Protein 7WCC (pdb70)

Sequence (505 aa):
AVELNHTIVLVKDKDASATFMADLLGLPKPKEMGPFAVLQLANDVSILFMDFRGEGDIVPGHCAFLISDEEFDQIFGRIREGGIEHWADCYHREPGRINDRDGGRGVYFEDPSGHNMEIMTRPYGSAVELNHTIVLVKDKDASATFMADLLGLPKPKEMGPFAVLQLANDVSILFMDFRGEGDIVPGHCAFLISDEEFDQIFGRIREGGIEHWADCYHREPGRINDRDGGRGVYFEDPSGHNMEIMTRPYGSMAVELNHTIVLVKDKDASATFMADLLGLPKPKEMGPFAVLQLANDVSILFMDFRGEGDIVPGHCAFLISDEEFDQIFGRIREGGIEHWADCYHREPGRINDRDGGRGVYFEDPSGHNMEIMTRPYGSAVELNHTIVLVKDKDASATFMADLLGLPKPKEMGPFAVLQLANDVSILFMDFRGEGDIVPGHCAFLISDEEFDQIFGRIREGGIEHWADCYHREPGRINDRDGGRGVYFEDPSGHNMEIMTRPYGS

Structure (mmCIF, N/CA/C/O backbone):
data_7WCC
#
_entry.id   7WCC
#
_cell.length_a   40.800
_cell.length_b   48.480
_cell.length_c   143.820
_cell.angle_alpha   90.00
_cell.angle_beta   90.00
_cell.angle_gamma   90.00
#
_symmetry.space_group_name_H-M   'P 1 21 1'
#
loop_
_entity.id
_entity.type
_entity.pdbx_description
1 polymer ChaP
2 non-polymer 'FE (III) ION'
3 water water
#
loop_
_atom_site.group_PDB
_atom_site.id
_atom_site.type_symbol
_atom_site.label_atom_id
_atom_site.label_alt_id
_atom_site.label_comp_id
_atom_site.label_asym_id
_atom_site.label_entity_id
_atom_site.label_seq_id
_atom_site.pdbx_PDB_ins_code
_atom_site.Cartn_x
_atom_site.Cartn_y
_atom_site.Cartn_z
_atom_site.occupancy
_atom_site.B_iso_or_equiv
_atom_site.auth_seq_id
_atom_site.auth_comp_id
_atom_site.auth_asym_id
_atom_site.auth_atom_id
_atom_site.pdbx_PDB_model_num
ATOM 1 N N . ALA A 1 2 ? -9.757 2.168 6.818 1.00 47.05 2 ALA A N 1
ATOM 2 C CA . ALA A 1 2 ? -9.241 1.819 8.135 1.00 37.69 2 ALA A CA 1
ATOM 3 C C . ALA A 1 2 ? -7.843 2.413 8.327 1.00 30.45 2 ALA A C 1
ATOM 4 O O . ALA A 1 2 ? -6.922 2.122 7.566 1.00 42.98 2 ALA A O 1
ATOM 6 N N . VAL A 1 3 ? -7.691 3.226 9.368 1.00 23.26 3 VAL A N 1
ATOM 7 C CA . VAL A 1 3 ? -6.455 3.964 9.613 1.00 18.98 3 VAL A CA 1
ATOM 8 C C . VAL A 1 3 ? -5.464 3.067 10.343 1.00 16.71 3 VAL A C 1
ATOM 9 O O . VAL A 1 3 ? -5.750 2.574 11.438 1.00 20.26 3 VAL A O 1
ATOM 13 N N . GLU A 1 4 ? -4.296 2.857 9.738 1.00 14.24 4 GLU A N 1
ATOM 14 C CA . GLU A 1 4 ? -3.256 2.002 10.298 1.00 14.61 4 GLU A CA 1
ATOM 15 C C . GLU A 1 4 ? -2.101 2.851 10.811 1.00 13.61 4 GLU A C 1
ATOM 16 O O . GLU A 1 4 ? -1.767 3.877 10.215 1.00 14.45 4 GLU A O 1
ATOM 22 N N . LEU A 1 5 ? -1.492 2.427 11.915 1.00 14.31 5 LEU A N 1
ATOM 23 C CA . LEU A 1 5 ? -0.208 2.986 12.328 1.00 13.38 5 LEU A CA 1
ATOM 24 C C . LEU A 1 5 ? 0.882 2.268 11.544 1.00 16.11 5 LEU A C 1
ATOM 25 O O . LEU A 1 5 ? 1.067 1.056 11.702 1.00 16.27 5 LEU A O 1
ATOM 30 N N . ASN A 1 6 ? 1.584 3.003 10.679 1.00 14.92 6 ASN A N 1
ATOM 31 C CA . ASN A 1 6 ? 2.549 2.397 9.766 1.00 13.59 6 ASN A CA 1
ATOM 32 C C . ASN A 1 6 ? 3.972 2.373 10.315 1.00 16.07 6 ASN A C 1
ATOM 33 O O . ASN A 1 6 ? 4.690 1.388 10.112 1.00 16.58 6 ASN A O 1
ATOM 38 N N . HIS A 1 7 ? 4.416 3.435 10.986 1.00 14.22 7 HIS A N 1
ATOM 39 C CA . HIS A 1 7 ? 5.732 3.396 11.606 1.00 16.12 7 HIS A CA 1
ATOM 40 C C . HIS A 1 7 ? 5.808 4.444 12.703 1.00 15.49 7 HIS A C 1
ATOM 41 O O . HIS A 1 7 ? 5.007 5.380 12.759 1.00 17.71 7 HIS A O 1
ATOM 48 N N . THR A 1 8 ? 6.771 4.240 13.599 1.00 16.88 8 THR A N 1
ATOM 49 C CA . THR A 1 8 ? 7.033 5.159 14.694 1.00 16.02 8 THR A CA 1
ATOM 50 C C . THR A 1 8 ? 8.521 5.097 15.006 1.00 18.04 8 THR A C 1
ATOM 51 O O . THR A 1 8 ? 9.170 4.070 14.791 1.00 19.63 8 THR A O 1
ATOM 55 N N . ILE A 1 9 ? 9.062 6.212 15.495 1.00 19.65 9 ILE A N 1
ATOM 56 C CA . ILE A 1 9 ? 10.484 6.329 15.800 1.00 16.49 9 ILE A CA 1
ATOM 57 C C . ILE A 1 9 ? 10.714 6.051 17.279 1.00 20.13 9 ILE A C 1
ATOM 58 O O . ILE A 1 9 ? 9.941 6.495 18.138 1.00 21.71 9 ILE A O 1
ATOM 63 N N . VAL A 1 10 ? 11.777 5.310 17.579 1.00 19.11 10 VAL A N 1
ATOM 64 C CA . VAL A 1 10 ? 12.239 5.111 18.948 1.00 18.07 10 VAL A CA 1
ATOM 65 C C . VAL A 1 10 ? 13.687 5.572 19.018 1.00 18.48 10 VAL A C 1
ATOM 66 O O . VAL A 1 10 ? 14.552 5.029 18.319 1.00 19.84 10 VAL A O 1
ATOM 70 N N . LEU A 1 11 ? 13.946 6.572 19.857 1.00 19.19 11 LEU A N 1
ATOM 71 C CA . LEU A 1 11 ? 15.290 7.110 20.020 1.00 21.66 11 LEU A CA 1
ATOM 72 C C . LEU A 1 11 ? 16.086 6.249 20.990 1.00 18.42 11 LEU A C 1
ATOM 73 O O . LEU A 1 11 ? 15.595 5.896 22.067 1.00 19.40 11 LEU A O 1
ATOM 78 N N . VAL A 1 12 ? 17.322 5.920 20.612 1.00 19.77 12 VAL A N 1
ATOM 79 C CA . VAL A 1 12 ? 18.186 5.064 21.414 1.00 19.15 12 VAL A CA 1
ATOM 80 C C . VAL A 1 12 ? 19.612 5.593 21.341 1.00 19.51 12 VAL A C 1
ATOM 81 O O . VAL A 1 12 ? 19.958 6.398 20.475 1.00 22.77 12 VAL A O 1
ATOM 85 N N . LYS A 1 13 ? 20.445 5.122 22.272 1.00 21.50 13 LYS A N 1
ATOM 86 C CA . LYS A 1 13 ? 21.856 5.500 22.254 1.00 22.22 13 LYS A CA 1
ATOM 87 C C . LYS A 1 13 ? 22.562 4.955 21.019 1.00 21.77 13 LYS A C 1
ATOM 88 O O . LYS A 1 13 ? 23.451 5.613 20.465 1.00 24.81 13 LYS A O 1
ATOM 94 N N . ASP A 1 14 ? 22.191 3.755 20.580 1.00 23.72 14 ASP A N 1
ATOM 95 C CA . ASP A 1 14 ? 22.847 3.082 19.462 1.00 22.23 14 ASP A CA 1
ATOM 96 C C . ASP A 1 14 ? 21.769 2.321 18.704 1.00 21.88 14 ASP A C 1
ATOM 97 O O . ASP A 1 14 ? 21.286 1.290 19.181 1.00 21.88 14 ASP A O 1
ATOM 102 N N . LYS A 1 15 ? 21.389 2.829 17.527 1.00 21.00 15 LYS A N 1
ATOM 103 C CA . LYS A 1 15 ? 20.259 2.247 16.805 1.00 19.39 15 LYS A CA 1
ATOM 104 C C . LYS A 1 15 ? 20.542 0.811 16.379 1.00 22.92 15 LYS A C 1
ATOM 105 O O . LYS A 1 15 ? 19.640 -0.035 16.393 1.00 22.38 15 LYS A O 1
ATOM 111 N N . ASP A 1 16 ? 21.788 0.509 16.013 1.00 23.00 16 ASP A N 1
ATOM 112 C CA . ASP A 1 16 ? 22.113 -0.853 15.600 1.00 23.04 16 ASP A CA 1
ATOM 113 C C . ASP A 1 16 ? 22.108 -1.805 16.789 1.00 26.09 16 ASP A C 1
ATOM 114 O O . ASP A 1 16 ? 21.611 -2.933 16.685 1.00 25.30 16 ASP A O 1
ATOM 119 N N . ALA A 1 17 ? 22.655 -1.370 17.925 1.00 22.67 17 ALA A N 1
ATOM 120 C CA . ALA A 1 17 ? 22.659 -2.210 19.118 1.00 24.17 17 ALA A CA 1
ATOM 121 C C . ALA A 1 17 ? 21.240 -2.545 19.560 1.00 25.68 17 ALA A C 1
ATOM 122 O O . ALA A 1 17 ? 20.931 -3.702 19.869 1.00 22.69 17 ALA A O 1
ATOM 124 N N . SER A 1 18 ? 20.358 -1.543 19.589 1.00 22.08 18 SER A N 1
ATOM 125 C CA . SER A 1 18 ? 18.998 -1.774 20.067 1.00 19.63 18 SER A CA 1
ATOM 126 C C . SER A 1 18 ? 18.184 -2.588 19.068 1.00 20.15 18 SER A C 1
ATOM 127 O O . SER A 1 18 ? 17.470 -3.517 19.457 1.00 19.82 18 SER A O 1
ATOM 130 N N . ALA A 1 19 ? 18.267 -2.249 17.781 1.00 20.15 19 ALA A N 1
ATOM 131 C CA . ALA A 1 19 ? 17.493 -2.984 16.786 1.00 18.31 19 ALA A CA 1
ATOM 132 C C . ALA A 1 19 ? 17.933 -4.441 16.709 1.00 21.88 19 ALA A C 1
ATOM 133 O O . ALA A 1 19 ? 17.096 -5.343 16.597 1.00 21.29 19 ALA A O 1
ATOM 135 N N . THR A 1 20 ? 19.243 -4.691 16.771 1.00 21.54 20 THR A N 1
ATOM 136 C CA . THR A 1 20 ? 19.731 -6.065 16.702 1.00 20.77 20 THR A CA 1
ATOM 137 C C . THR A 1 20 ? 19.366 -6.844 17.960 1.00 23.24 20 THR A C 1
ATOM 138 O O . THR A 1 20 ? 18.980 -8.016 17.878 1.00 23.91 20 THR A O 1
ATOM 142 N N . PHE A 1 21 ? 19.485 -6.212 19.131 1.00 21.69 21 PHE A N 1
ATOM 143 C CA . PHE A 1 21 ? 19.057 -6.855 20.370 1.00 20.26 21 PHE A CA 1
ATOM 144 C C . PHE A 1 21 ? 17.596 -7.279 20.286 1.00 22.31 21 PHE A C 1
ATOM 145 O O .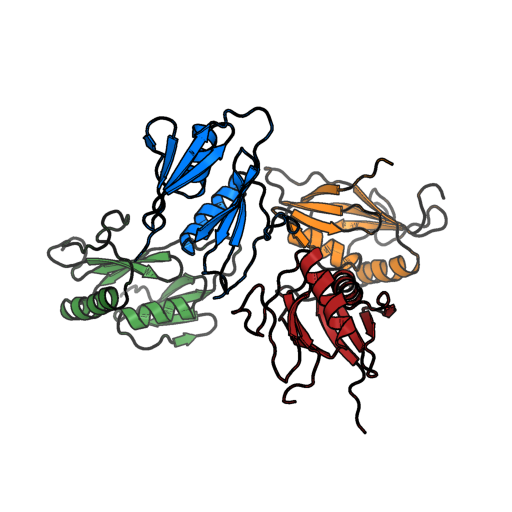 PHE A 1 21 ? 17.243 -8.408 20.644 1.00 21.01 21 PHE A O 1
ATOM 153 N N . MET A 1 22 ? 16.731 -6.382 19.806 1.00 21.05 22 MET A N 1
ATOM 154 C CA . MET A 1 22 ? 15.305 -6.687 19.739 1.0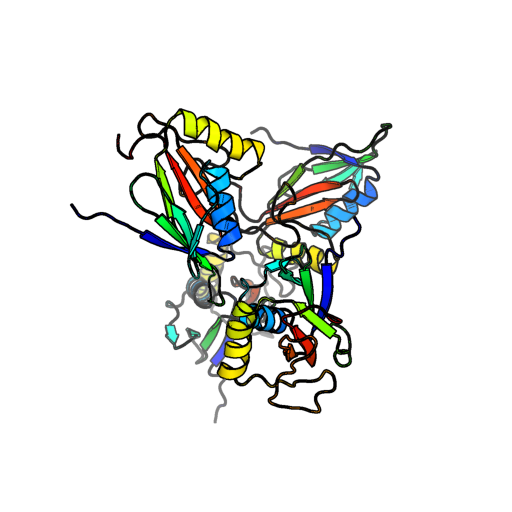0 18.57 22 MET A CA 1
ATOM 155 C C . MET A 1 22 ? 15.008 -7.742 18.679 1.00 21.09 22 MET A C 1
ATOM 156 O O . MET A 1 22 ? 14.201 -8.649 18.913 1.00 19.72 22 MET A O 1
ATOM 161 N N . ALA A 1 23 ? 15.642 -7.639 17.509 1.00 19.93 23 ALA A N 1
ATOM 162 C CA . ALA A 1 23 ? 15.413 -8.620 16.453 1.00 18.83 23 ALA A CA 1
ATOM 163 C C . ALA A 1 23 ? 15.869 -10.009 16.886 1.00 23.47 23 ALA A C 1
ATOM 164 O O . ALA A 1 23 ? 15.146 -10.997 16.708 1.00 22.31 23 ALA A O 1
ATOM 166 N N . ASP A 1 24 ? 17.071 -10.103 17.459 1.00 21.31 24 ASP A N 1
ATOM 167 C CA . ASP A 1 24 ? 17.569 -11.390 17.935 1.00 25.62 24 ASP A CA 1
ATOM 168 C C . ASP A 1 24 ? 16.657 -11.972 19.007 1.00 24.87 24 ASP A C 1
ATOM 169 O O . ASP A 1 24 ? 16.285 -13.150 18.951 1.00 25.54 24 ASP A O 1
ATOM 174 N N . LEU A 1 25 ? 16.283 -11.156 19.995 1.00 21.24 25 LEU A N 1
ATOM 175 C CA . LEU A 1 25 ? 15.470 -11.660 21.096 1.00 20.42 25 LEU A CA 1
ATOM 176 C C . LEU A 1 25 ? 14.088 -12.085 20.617 1.00 21.09 25 LEU A C 1
ATOM 177 O O . LEU A 1 25 ? 13.596 -13.152 21.001 1.00 21.95 25 LEU A O 1
ATOM 182 N N . LEU A 1 26 ? 13.454 -11.277 19.768 1.00 18.91 26 LEU A N 1
ATOM 183 C CA . LEU A 1 26 ? 12.110 -11.585 19.297 1.00 19.96 26 LEU A CA 1
ATOM 184 C C . LEU A 1 26 ? 12.086 -12.637 18.195 1.00 21.51 26 LEU A C 1
ATOM 185 O O . LEU A 1 26 ? 10.997 -13.045 17.779 1.00 22.84 26 LEU A O 1
ATOM 190 N N . GLY A 1 27 ? 13.244 -13.083 17.716 1.00 20.75 27 GLY A N 1
ATOM 191 C CA . GLY A 1 27 ? 13.277 -14.103 16.686 1.00 21.81 27 GLY A CA 1
ATOM 192 C C . GLY A 1 27 ? 12.979 -13.598 15.293 1.00 24.42 27 GLY A C 1
ATOM 193 O O . GLY A 1 27 ? 12.513 -14.370 14.448 1.00 28.73 27 GLY A O 1
ATOM 194 N N . LEU A 1 28 ? 13.238 -12.323 15.026 1.00 22.38 28 LEU A N 1
ATOM 195 C CA . LEU A 1 28 ? 12.936 -11.674 13.762 1.00 24.57 28 LEU A CA 1
ATOM 196 C C . LEU A 1 28 ? 14.184 -11.576 12.895 1.00 23.11 28 LEU A C 1
ATOM 197 O O . LEU A 1 28 ? 15.308 -11.713 13.388 1.00 27.35 28 LEU A O 1
ATOM 202 N N . PRO A 1 29 ? 14.024 -11.354 11.588 1.00 25.53 29 PRO A N 1
ATOM 203 C CA . PRO A 1 29 ? 15.197 -11.159 10.727 1.00 28.92 29 PRO A CA 1
ATOM 204 C C . PRO A 1 29 ? 16.013 -9.950 11.158 1.00 28.63 29 PRO A C 1
ATOM 205 O O . PRO A 1 29 ? 15.552 -9.089 11.911 1.00 26.95 29 PRO A O 1
ATOM 209 N N . LYS A 1 30 ? 17.249 -9.901 10.673 1.00 29.44 30 LYS A N 1
ATOM 210 C CA . LYS A 1 30 ? 18.121 -8.782 10.991 1.00 29.60 30 LYS A CA 1
ATOM 211 C C . LYS A 1 30 ? 17.474 -7.468 10.558 1.00 27.22 30 LYS A C 1
ATOM 212 O O . LYS A 1 30 ? 16.831 -7.408 9.501 1.00 30.50 30 LYS A O 1
ATOM 218 N N . PRO A 1 31 ? 17.612 -6.404 11.349 1.00 26.96 31 PRO A N 1
ATOM 219 C CA . PRO A 1 31 ? 16.991 -5.128 10.981 1.00 25.93 31 PRO A CA 1
ATOM 220 C C . PRO A 1 31 ? 17.574 -4.578 9.691 1.00 29.43 31 PRO A C 1
ATOM 221 O O . PRO A 1 31 ? 18.728 -4.838 9.343 1.00 28.68 31 PRO A O 1
ATOM 225 N N . LYS A 1 32 ? 16.761 -3.804 8.982 1.00 25.27 32 LYS A N 1
ATOM 226 C CA . LYS A 1 32 ? 17.169 -3.189 7.728 1.00 24.01 32 LYS A CA 1
ATOM 227 C C . LYS A 1 32 ? 17.656 -1.773 7.995 1.00 29.05 32 LYS A C 1
ATOM 228 O O . LYS A 1 32 ? 17.055 -1.039 8.782 1.00 28.17 32 LYS A O 1
ATOM 234 N N . GLU A 1 33 ? 18.755 -1.394 7.355 1.00 27.23 33 GLU A N 1
ATOM 235 C CA . GLU A 1 33 ? 19.218 -0.021 7.470 1.00 32.46 33 GLU A CA 1
ATOM 236 C C . GLU A 1 33 ? 18.543 0.819 6.392 1.00 35.17 33 GLU A C 1
ATOM 237 O O . GLU A 1 33 ? 18.566 0.466 5.208 1.00 37.13 33 GLU A O 1
ATOM 243 N N . MET A 1 34 ? 17.935 1.927 6.810 1.00 32.00 34 MET A N 1
ATOM 244 C CA . MET A 1 34 ? 17.215 2.831 5.912 1.00 33.87 34 MET A CA 1
ATOM 245 C C . MET A 1 34 ? 17.512 4.254 6.370 1.00 35.52 34 MET A C 1
ATOM 246 O O . MET A 1 34 ? 16.924 4.733 7.343 1.00 29.77 34 MET A O 1
ATOM 251 N N . GLY A 1 35 ? 18.419 4.923 5.663 1.00 34.93 35 GLY A N 1
ATOM 252 C CA . GLY A 1 35 ? 18.851 6.243 6.052 1.00 36.47 35 GLY A CA 1
ATOM 253 C C . GLY A 1 35 ? 19.425 6.240 7.454 1.00 30.09 35 GLY A C 1
ATOM 254 O O . GLY A 1 35 ? 20.312 5.447 7.787 1.00 37.35 35 GLY A O 1
ATOM 255 N N . PRO A 1 36 ? 18.925 7.129 8.310 1.00 30.47 36 PRO A N 1
ATOM 256 C CA . PRO A 1 36 ? 19.422 7.181 9.689 1.00 27.13 36 PRO A CA 1
ATOM 257 C C . PRO A 1 36 ? 18.703 6.213 10.616 1.00 24.91 36 PRO A C 1
ATOM 258 O O . PRO A 1 36 ? 18.777 6.360 11.840 1.00 25.86 36 PRO A O 1
ATOM 262 N N . PHE A 1 37 ? 17.997 5.232 10.060 1.00 22.96 37 PHE A N 1
ATOM 263 C CA . PHE A 1 37 ? 17.166 4.340 10.855 1.00 20.83 37 PHE A CA 1
ATOM 264 C C . PHE A 1 37 ? 17.629 2.896 10.729 1.00 20.03 37 PHE A C 1
ATOM 265 O O . PHE A 1 37 ? 18.110 2.465 9.676 1.00 24.37 37 PHE A O 1
ATOM 273 N N . ALA A 1 38 ? 17.472 2.155 11.822 1.00 18.56 38 ALA A N 1
ATOM 274 C CA . ALA A 1 38 ? 17.512 0.699 11.813 1.00 19.10 38 ALA A CA 1
ATOM 275 C C . ALA A 1 38 ? 16.081 0.217 12.005 1.00 21.56 38 ALA A C 1
ATOM 276 O O . ALA A 1 38 ? 15.469 0.485 13.045 1.00 21.45 38 ALA A O 1
ATOM 278 N N . VAL A 1 39 ? 15.551 -0.483 11.008 1.00 20.87 39 VAL A N 1
ATOM 279 C CA . VAL A 1 39 ? 14.118 -0.736 10.901 1.00 19.99 39 VAL A CA 1
ATOM 280 C C . VAL A 1 39 ? 13.806 -2.127 11.436 1.00 21.78 39 VAL A C 1
ATOM 281 O O . VAL A 1 39 ? 14.363 -3.125 10.963 1.00 23.28 39 VAL A O 1
ATOM 285 N N . LEU A 1 40 ? 12.900 -2.190 12.412 1.00 18.84 40 LEU A N 1
ATOM 286 C CA . LEU A 1 40 ? 12.379 -3.442 12.953 1.00 18.70 40 LEU A CA 1
ATOM 287 C C . LEU A 1 40 ? 10.946 -3.599 12.460 1.00 19.60 40 LEU A C 1
ATOM 288 O O . LEU A 1 40 ? 10.042 -2.901 12.931 1.00 19.42 40 LEU A O 1
ATOM 293 N N . GLN A 1 41 ? 10.735 -4.518 11.523 1.00 20.36 41 GLN A N 1
ATOM 294 C CA . GLN A 1 41 ? 9.425 -4.719 10.920 1.00 18.26 41 GLN A CA 1
ATOM 295 C C . GLN A 1 41 ? 8.637 -5.734 11.740 1.00 19.39 41 GLN A C 1
ATOM 296 O O . GLN A 1 41 ? 9.096 -6.862 11.947 1.00 21.72 41 GLN A O 1
ATOM 302 N N . LEU A 1 42 ? 7.456 -5.337 12.204 1.00 16.83 42 LEU A N 1
ATOM 303 C CA . LEU A 1 42 ? 6.548 -6.253 12.878 1.00 16.48 42 LEU A CA 1
ATOM 304 C C . LEU A 1 42 ? 5.502 -6.773 11.894 1.00 17.71 42 LEU A C 1
ATOM 305 O O . LEU A 1 42 ? 5.335 -6.259 10.786 1.00 18.74 42 LEU A O 1
ATOM 310 N N . ALA A 1 43 ? 4.778 -7.808 12.327 1.00 17.53 43 ALA A N 1
ATOM 311 C CA . ALA A 1 43 ? 3.925 -8.558 11.411 1.00 18.28 43 ALA A CA 1
ATOM 312 C C . ALA A 1 43 ? 2.667 -7.792 11.019 1.00 19.75 43 ALA A C 1
ATOM 313 O O . ALA A 1 43 ? 2.116 -8.029 9.935 1.00 21.09 43 ALA A O 1
ATOM 315 N N . ASN A 1 44 ? 2.187 -6.892 11.874 1.00 18.52 44 ASN A N 1
ATOM 316 C CA . ASN A 1 44 ? 0.915 -6.208 11.630 1.00 16.63 44 ASN A CA 1
ATOM 317 C C . ASN A 1 44 ? 1.103 -4.865 10.923 1.00 18.68 44 ASN A C 1
ATOM 318 O O . ASN A 1 44 ? 0.505 -3.856 11.290 1.00 17.29 44 ASN A O 1
ATOM 323 N N . ASP A 1 45 ? 1.931 -4.861 9.877 1.00 19.26 45 ASP A N 1
ATOM 324 C CA . ASP A 1 45 ? 2.078 -3.708 8.982 1.00 20.66 45 ASP A CA 1
ATOM 325 C C . ASP A 1 45 ? 2.504 -2.452 9.740 1.00 17.89 45 ASP A C 1
ATOM 326 O O . ASP A 1 45 ? 2.062 -1.341 9.438 1.00 18.46 45 ASP A O 1
ATOM 331 N N . VAL A 1 46 ? 3.381 -2.621 10.722 1.00 17.69 46 VAL A N 1
ATOM 332 C CA . VAL A 1 46 ? 3.945 -1.493 11.454 1.00 16.49 46 VAL A CA 1
ATOM 333 C C . VAL A 1 46 ? 5.419 -1.778 11.699 1.00 17.77 46 VAL A C 1
ATOM 334 O O . VAL A 1 46 ? 5.810 -2.928 11.930 1.00 19.84 46 VAL A O 1
ATOM 338 N N . SER A 1 47 ? 6.241 -0.735 11.616 1.00 18.46 47 SER A N 1
ATOM 339 C CA . SER A 1 47 ? 7.671 -0.845 11.846 1.00 17.73 47 SER A CA 1
ATOM 340 C C . SER A 1 47 ? 8.095 0.132 12.931 1.00 17.75 47 SER A C 1
ATOM 341 O O . SER A 1 47 ? 7.544 1.230 13.053 1.00 20.75 47 SER A O 1
ATOM 344 N N . ILE A 1 48 ? 9.084 -0.278 13.718 1.00 17.06 48 ILE A N 1
ATOM 345 C CA . ILE A 1 48 ? 9.768 0.614 14.645 1.00 17.25 48 ILE A CA 1
ATOM 346 C C . ILE A 1 48 ? 11.049 1.083 13.980 1.00 17.36 48 ILE A C 1
ATOM 347 O O . ILE A 1 48 ? 11.859 0.264 13.528 1.00 20.41 48 ILE A O 1
ATOM 352 N N . LEU A 1 49 ? 11.232 2.397 13.912 1.00 17.09 49 LEU A N 1
ATOM 353 C CA . LEU A 1 49 ? 12.425 2.996 13.322 1.00 18.94 49 LEU A CA 1
ATOM 354 C C . LEU A 1 49 ? 13.339 3.421 14.467 1.00 17.76 49 LEU A C 1
ATOM 355 O O . LEU A 1 49 ? 13.125 4.463 15.092 1.00 19.15 49 LEU A O 1
ATOM 360 N N . PHE A 1 50 ? 14.355 2.610 14.747 1.00 18.12 50 PHE A N 1
ATOM 361 C CA . PHE A 1 50 ? 15.343 2.969 15.755 1.00 17.84 50 PHE A CA 1
ATOM 362 C C . PHE A 1 50 ? 16.292 4.017 15.188 1.00 20.08 50 PHE A C 1
ATOM 363 O O . PHE A 1 50 ? 16.774 3.885 14.058 1.00 19.12 50 PHE A O 1
ATOM 371 N N . MET A 1 51 ? 16.548 5.062 15.972 1.00 19.11 51 MET A N 1
ATOM 372 C CA . MET A 1 51 ? 17.320 6.214 15.530 1.00 18.29 51 MET A CA 1
ATOM 373 C C . MET A 1 51 ? 18.280 6.630 16.634 1.00 19.22 51 MET A C 1
ATOM 374 O O . MET A 1 51 ? 17.917 6.608 17.813 1.00 21.26 51 MET A O 1
ATOM 379 N N . ASP A 1 52 ? 19.500 7.012 16.251 1.00 21.33 52 ASP A N 1
ATOM 380 C CA . ASP A 1 52 ? 20.482 7.451 17.237 1.00 25.01 52 ASP A CA 1
ATOM 381 C C . ASP A 1 52 ? 20.034 8.751 17.888 1.00 22.34 52 ASP A C 1
ATOM 382 O O . ASP A 1 52 ? 19.685 9.718 17.202 1.00 27.32 52 ASP A O 1
ATOM 387 N N . PHE A 1 53 ? 20.049 8.777 19.216 1.00 27.49 53 PHE A N 1
ATOM 388 C CA . PHE A 1 53 ? 19.719 9.992 19.944 1.00 30.48 53 PHE A CA 1
ATOM 389 C C . PHE A 1 53 ? 20.844 11.006 19.787 1.00 37.15 53 PHE A C 1
ATOM 390 O O . PHE A 1 53 ? 22.010 10.701 20.052 1.00 38.03 53 PHE A O 1
ATOM 398 N N . ARG A 1 54 ? 20.490 12.214 19.354 1.00 36.71 54 ARG A N 1
ATOM 399 C CA . ARG A 1 54 ? 21.460 13.279 19.152 1.00 44.55 54 ARG A CA 1
ATOM 400 C C . ARG A 1 54 ? 21.425 14.328 20.253 1.00 49.66 54 ARG A C 1
ATOM 401 O O . ARG A 1 54 ? 22.301 15.200 20.285 1.00 58.46 54 ARG A O 1
ATOM 409 N N . GLY A 1 55 ? 20.447 14.262 21.149 1.00 45.02 55 GLY A N 1
ATOM 410 C CA . GLY A 1 55 ? 20.330 15.233 22.212 1.00 54.10 55 GLY A CA 1
ATOM 411 C C . GLY A 1 55 ? 21.464 15.120 23.210 1.00 55.97 55 GLY A C 1
ATOM 412 O O . GLY A 1 55 ? 22.396 14.327 23.073 1.00 56.30 55 GLY A O 1
ATOM 413 N N . GLU A 1 56 ? 21.368 15.936 24.255 1.00 64.01 56 GLU A N 1
ATOM 414 C CA . GLU A 1 56 ? 22.458 16.041 25.213 1.00 67.58 56 GLU A CA 1
ATOM 415 C C . GLU A 1 56 ? 22.243 15.189 26.457 1.00 66.74 56 GLU A C 1
ATOM 416 O O . GLU A 1 56 ? 23.198 14.590 26.961 1.00 70.97 56 GLU A O 1
ATOM 422 N N . GLY A 1 57 ? 21.015 15.118 26.966 1.00 61.56 57 GLY A N 1
ATOM 423 C CA . GLY A 1 57 ? 20.725 14.384 28.184 1.00 62.23 57 GLY A CA 1
ATOM 424 C C . GLY A 1 57 ? 20.631 12.890 27.965 1.00 62.51 57 GLY A C 1
ATOM 425 O O . GLY A 1 57 ? 21.249 12.326 27.054 1.00 63.77 57 GLY A O 1
ATOM 426 N N . ASP A 1 58 ? 19.846 12.235 28.813 1.00 52.59 58 ASP A N 1
ATOM 427 C CA . ASP A 1 58 ? 19.661 10.793 28.756 1.00 54.33 58 ASP A CA 1
ATOM 428 C C . ASP A 1 58 ? 18.397 10.451 27.976 1.00 40.65 58 ASP A C 1
ATOM 429 O O . ASP A 1 58 ? 17.559 11.308 27.684 1.00 43.35 58 ASP A O 1
ATOM 434 N N . ILE A 1 59 ? 18.269 9.168 27.636 1.00 42.72 59 ILE A N 1
ATOM 435 C CA . ILE A 1 59 ? 17.095 8.697 26.913 1.00 37.64 59 ILE A CA 1
ATOM 436 C C . ILE A 1 59 ? 15.878 8.767 27.822 1.00 37.01 59 ILE A C 1
ATOM 437 O O . ILE A 1 59 ? 15.926 8.348 28.986 1.00 34.46 59 ILE A O 1
ATOM 442 N N . VAL A 1 60 ? 14.779 9.302 27.299 1.00 31.98 60 VAL A N 1
ATOM 443 C CA . VAL A 1 60 ? 13.487 9.199 27.971 1.00 25.70 60 VAL A CA 1
ATOM 444 C C . VAL A 1 60 ? 12.911 7.827 27.641 1.00 26.44 60 VAL A C 1
ATOM 445 O O . VAL A 1 60 ? 12.569 7.569 26.478 1.00 29.59 60 VAL A O 1
ATOM 449 N N . PRO A 1 61 ? 12.799 6.920 28.609 1.00 30.79 61 PRO A N 1
ATOM 450 C CA . PRO A 1 61 ? 12.345 5.562 28.286 1.00 25.70 61 PRO A CA 1
ATOM 451 C C . PRO A 1 61 ? 10.891 5.548 27.846 1.00 28.66 61 PRO A C 1
ATOM 452 O O . PRO A 1 61 ? 10.028 6.184 28.454 1.00 32.63 61 PRO A O 1
ATOM 456 N N . GLY A 1 62 ? 10.630 4.810 26.768 1.00 21.80 62 GLY A N 1
ATOM 457 C CA . GLY A 1 62 ? 9.292 4.580 26.282 1.00 20.83 62 GLY A CA 1
ATOM 458 C C . GLY A 1 62 ? 8.814 3.176 26.594 1.00 19.12 62 GLY A C 1
ATOM 459 O O . GLY A 1 62 ? 9.404 2.447 27.394 1.00 20.05 62 GLY A O 1
ATOM 460 N N . HIS A 1 63 ? 7.721 2.798 25.935 1.00 18.94 63 HIS A N 1
ATOM 461 C CA . HIS A 1 63 ? 7.117 1.485 26.138 1.00 16.45 63 HIS A CA 1
ATOM 462 C C . HIS A 1 63 ? 6.636 0.954 24.799 1.00 16.48 63 HIS A C 1
ATOM 463 O O . HIS A 1 63 ? 5.860 1.621 24.110 1.00 18.05 63 HIS A O 1
ATOM 470 N N . CYS A 1 64 ? 7.111 -0.234 24.430 1.00 15.70 64 CYS A N 1
ATOM 471 C CA . CYS A 1 64 ? 6.612 -0.981 23.283 1.00 16.37 64 CYS A CA 1
ATOM 472 C C . CYS A 1 64 ? 6.227 -2.371 23.756 1.00 15.82 64 CYS A C 1
ATOM 473 O O . CYS A 1 64 ? 7.022 -3.042 24.421 1.00 16.41 64 CYS A O 1
ATOM 476 N N . ALA A 1 65 ? 5.017 -2.799 23.422 1.00 14.90 65 ALA A N 1
ATOM 477 C CA . ALA A 1 65 ? 4.533 -4.115 23.811 1.00 13.69 65 ALA A CA 1
ATOM 478 C C . ALA A 1 65 ? 4.171 -4.910 22.570 1.00 15.33 65 ALA A C 1
ATOM 479 O O . ALA A 1 65 ? 3.542 -4.386 21.642 1.00 16.95 65 ALA A O 1
ATOM 481 N N . PHE A 1 66 ? 4.572 -6.177 22.561 1.00 15.97 66 PHE A N 1
ATOM 482 C CA . PHE A 1 66 ? 4.453 -7.040 21.398 1.00 14.67 66 PHE A CA 1
ATOM 483 C C . PHE A 1 66 ? 3.539 -8.214 21.707 1.00 15.27 66 PHE A C 1
ATOM 484 O O . PHE A 1 66 ? 3.679 -8.858 22.754 1.00 16.66 66 PHE A O 1
ATOM 492 N N . LEU A 1 67 ? 2.604 -8.485 20.800 1.00 16.93 67 LEU A N 1
ATOM 493 C CA . LEU A 1 67 ? 1.716 -9.635 20.902 1.00 17.07 67 LEU A CA 1
ATOM 494 C C . LEU A 1 67 ? 2.303 -10.766 20.070 1.00 15.78 67 LEU A C 1
ATOM 495 O O . LEU A 1 67 ? 2.593 -10.585 18.883 1.00 17.33 67 LEU A O 1
ATOM 500 N N . ILE A 1 68 ? 2.495 -11.924 20.701 1.00 17.95 68 ILE A N 1
ATOM 501 C CA . ILE A 1 68 ? 3.191 -13.049 20.093 1.00 20.08 68 ILE A CA 1
ATOM 502 C C . ILE A 1 68 ? 2.391 -14.320 20.348 1.00 18.18 68 ILE A C 1
ATOM 503 O O . ILE A 1 68 ? 1.473 -14.354 21.167 1.00 19.71 68 ILE A O 1
ATOM 508 N N . SER A 1 69 ? 2.748 -15.371 19.617 1.00 21.99 69 SER A N 1
ATOM 509 C CA . SER A 1 69 ? 2.101 -16.660 19.802 1.00 23.83 69 SER A CA 1
ATOM 510 C C . SER A 1 69 ? 2.659 -17.370 21.033 1.00 22.52 69 SER A C 1
ATOM 511 O O . SER A 1 69 ? 3.686 -16.986 21.599 1.00 22.40 69 SER A O 1
ATOM 514 N N . ASP A 1 70 ? 1.966 -18.437 21.442 1.00 23.62 70 ASP A N 1
ATOM 515 C CA . ASP A 1 70 ? 2.418 -19.216 22.592 1.00 26.71 70 ASP A CA 1
ATOM 516 C C . ASP A 1 70 ? 3.783 -19.845 22.341 1.00 21.51 70 ASP A C 1
ATOM 517 O O . ASP A 1 70 ? 4.662 -19.803 23.211 1.00 24.97 70 ASP A O 1
ATOM 522 N N . GLU A 1 71 ? 3.982 -20.434 21.160 1.00 24.93 71 GLU A N 1
ATOM 523 C CA . GLU A 1 71 ? 5.271 -21.048 20.857 1.00 27.44 71 GLU A CA 1
ATOM 524 C C . GLU A 1 71 ? 6.377 -20.001 20.822 1.00 26.18 71 GLU A C 1
ATOM 525 O O . GLU A 1 71 ? 7.502 -20.259 21.267 1.00 25.81 71 GLU A O 1
ATOM 531 N N . GLU A 1 72 ? 6.072 -18.808 20.306 1.00 22.94 72 GLU A N 1
ATOM 532 C CA . GLU A 1 72 ? 7.058 -17.734 20.303 1.00 21.15 72 GLU A CA 1
ATOM 533 C C . GLU A 1 72 ? 7.398 -17.275 21.716 1.00 22.79 72 GLU A C 1
ATOM 534 O O . GLU A 1 72 ? 8.550 -16.915 21.982 1.00 22.26 72 GLU A O 1
ATOM 540 N N . PHE A 1 73 ? 6.428 -17.280 22.636 1.00 21.02 73 PHE A N 1
ATOM 541 C CA . PHE A 1 73 ? 6.754 -16.938 24.017 1.00 18.93 73 PHE A CA 1
ATOM 542 C C . PHE A 1 73 ? 7.766 -17.918 24.597 1.00 22.48 73 PHE A C 1
ATOM 543 O O . PHE A 1 73 ? 8.718 -17.509 25.271 1.00 21.31 73 PHE A O 1
ATOM 551 N N . ASP A 1 74 ? 7.575 -19.216 24.346 1.00 24.36 74 ASP A N 1
ATOM 552 C CA . ASP A 1 74 ? 8.529 -20.208 24.832 1.00 25.55 74 ASP A CA 1
ATOM 553 C C . ASP A 1 74 ? 9.918 -19.956 24.259 1.00 24.34 74 ASP A C 1
ATOM 554 O O . ASP A 1 74 ? 10.924 -20.081 24.967 1.00 25.20 74 ASP A O 1
ATOM 559 N N . GLN A 1 75 ? 9.989 -19.579 22.981 1.00 21.22 75 GLN A N 1
ATOM 560 C CA . GLN A 1 75 ? 11.279 -19.315 22.354 1.00 23.33 75 GLN A CA 1
ATOM 561 C C . GLN A 1 75 ? 11.899 -18.022 22.872 1.00 23.82 75 GLN A C 1
ATOM 562 O O . GLN A 1 75 ? 13.098 -17.981 23.172 1.00 23.92 75 GLN A O 1
ATOM 568 N N . ILE A 1 76 ? 11.105 -16.955 22.976 1.00 21.50 76 ILE A N 1
ATOM 569 C CA . ILE A 1 76 ? 11.650 -15.659 23.373 1.00 20.72 76 ILE A CA 1
ATOM 570 C C . ILE A 1 76 ? 12.018 -15.664 24.852 1.00 22.97 76 ILE A C 1
ATOM 571 O O . ILE A 1 76 ? 13.100 -15.206 25.240 1.00 22.43 76 ILE A O 1
ATOM 576 N N . PHE A 1 77 ? 11.121 -16.171 25.703 1.00 20.70 77 PHE A N 1
ATOM 577 C CA . PHE A 1 77 ? 11.449 -16.281 27.119 1.00 22.13 77 PHE A CA 1
ATOM 578 C C . PHE A 1 77 ? 12.617 -17.231 27.341 1.00 20.70 77 PHE A C 1
ATOM 579 O O . PHE A 1 77 ? 13.422 -17.022 28.258 1.00 22.33 77 PHE A O 1
ATOM 587 N N . GLY A 1 78 ? 12.736 -18.266 26.507 1.00 23.36 78 GLY A N 1
ATOM 588 C CA . GLY A 1 78 ? 13.912 -19.118 26.565 1.00 25.65 78 GLY A CA 1
ATOM 589 C C . GLY A 1 78 ? 15.197 -18.348 26.328 1.00 26.10 78 GLY A C 1
ATOM 590 O O . GLY A 1 78 ? 16.201 -18.573 27.008 1.00 26.58 78 GLY A O 1
ATOM 591 N N . ARG A 1 79 ? 15.179 -17.417 25.370 1.00 22.91 79 ARG A N 1
ATOM 592 C CA . ARG A 1 79 ? 16.359 -16.596 25.123 1.00 23.74 79 ARG A CA 1
ATOM 593 C C . ARG A 1 79 ? 16.590 -15.600 26.250 1.00 26.31 79 ARG A C 1
ATOM 594 O O . ARG A 1 79 ? 17.742 -15.268 26.554 1.00 26.31 79 ARG A O 1
ATOM 602 N N . ILE A 1 80 ? 15.518 -15.116 26.879 1.00 24.52 80 ILE A N 1
ATOM 603 C CA . ILE A 1 80 ? 15.665 -14.247 28.043 1.00 22.78 80 ILE A CA 1
ATOM 604 C C . ILE A 1 80 ? 16.368 -14.991 29.171 1.00 28.03 80 ILE A C 1
ATOM 605 O O . ILE A 1 80 ? 17.300 -14.473 29.799 1.00 28.24 80 ILE A O 1
ATOM 610 N N . ARG A 1 81 ? 15.937 -16.227 29.436 1.00 25.49 81 ARG A N 1
ATOM 611 C CA . ARG A 1 81 ? 16.524 -17.010 30.520 1.00 22.93 81 ARG A CA 1
ATOM 612 C C . ARG A 1 81 ? 17.960 -17.413 30.207 1.00 29.36 81 ARG A C 1
ATOM 613 O O . ARG A 1 81 ? 18.852 -17.266 31.051 1.00 32.44 81 ARG A O 1
ATOM 621 N N . GLU A 1 82 ? 18.204 -17.942 29.005 1.00 31.93 82 GLU A N 1
ATOM 622 C CA . GLU A 1 82 ? 19.546 -18.416 28.684 1.00 31.84 82 GLU A CA 1
ATOM 623 C C . GLU A 1 82 ? 20.538 -17.265 28.573 1.00 35.37 82 GLU A C 1
ATOM 624 O O . GLU A 1 82 ? 21.726 -17.443 28.863 1.00 36.05 82 GLU A O 1
ATOM 630 N N . GLY A 1 83 ? 20.076 -16.085 28.169 1.00 27.02 83 GLY A N 1
ATOM 631 C CA . GLY A 1 83 ? 20.940 -14.934 28.048 1.00 29.90 83 GLY A CA 1
ATOM 632 C C . GLY A 1 83 ? 21.136 -14.149 29.320 1.00 30.86 83 GLY A C 1
ATOM 633 O O . GLY A 1 83 ? 21.862 -13.151 29.316 1.00 36.59 83 GLY A O 1
ATOM 634 N N . GLY A 1 84 ? 20.511 -14.572 30.417 1.00 28.11 84 GLY A N 1
ATOM 635 C CA . GLY A 1 84 ? 20.601 -13.833 31.664 1.00 32.60 84 GLY A CA 1
ATOM 636 C C . GLY A 1 84 ? 20.022 -12.441 31.584 1.00 32.61 84 GLY A C 1
ATOM 637 O O . GLY A 1 84 ? 20.519 -11.527 32.250 1.00 31.05 84 GLY A O 1
ATOM 638 N N . ILE A 1 85 ? 18.978 -12.256 30.783 1.00 25.99 85 ILE A N 1
ATOM 639 C CA . ILE A 1 85 ? 18.364 -10.945 30.606 1.00 23.38 85 ILE A CA 1
ATOM 640 C C . ILE A 1 85 ? 17.448 -10.667 31.788 1.00 24.13 85 ILE A C 1
ATOM 641 O O . ILE A 1 85 ? 16.565 -11.473 32.107 1.00 24.26 85 ILE A O 1
ATOM 646 N N . GLU A 1 86 ? 17.660 -9.532 32.449 1.00 23.25 86 GLU A N 1
ATOM 647 C CA . GLU A 1 86 ? 16.798 -9.155 33.559 1.00 23.31 86 GLU A CA 1
ATOM 648 C C . GLU A 1 86 ? 15.379 -8.928 33.056 1.00 19.90 86 GLU A C 1
ATOM 649 O O . GLU A 1 86 ? 15.165 -8.326 31.999 1.00 21.19 86 GLU A O 1
ATOM 655 N N . HIS A 1 87 ? 14.403 -9.439 33.803 1.00 21.32 87 HIS A N 1
ATOM 656 C CA . HIS A 1 87 ? 13.019 -9.364 33.363 1.00 19.60 87 HIS A CA 1
ATOM 657 C C . HIS A 1 87 ? 12.103 -9.224 34.569 1.00 19.59 87 HIS A C 1
ATOM 658 O O . HIS A 1 87 ? 12.496 -9.483 35.710 1.00 20.60 87 HIS A O 1
ATOM 665 N N . TRP A 1 88 ? 10.869 -8.797 34.297 1.00 18.47 88 TRP A N 1
ATOM 666 C CA . TRP A 1 88 ? 9.880 -8.527 35.329 1.00 21.21 88 TRP A CA 1
ATOM 667 C C . TRP A 1 88 ? 8.508 -8.955 34.833 1.00 19.61 88 TRP A C 1
ATOM 668 O O . TRP A 1 88 ? 8.252 -9.000 33.627 1.00 18.95 88 TRP A O 1
ATOM 679 N N . ALA A 1 89 ? 7.623 -9.267 35.776 1.00 20.01 89 ALA A N 1
ATOM 680 C CA . ALA A 1 89 ? 6.252 -9.611 35.432 1.00 17.58 89 ALA A CA 1
ATOM 681 C C . ALA A 1 89 ? 5.365 -8.390 35.221 1.00 18.94 89 ALA A C 1
ATOM 682 O O . ALA A 1 89 ? 4.261 -8.535 34.681 1.00 20.23 89 ALA A O 1
ATOM 684 N N . ASP A 1 90 ? 5.813 -7.202 35.626 1.00 19.29 90 ASP A N 1
ATOM 685 C CA . ASP A 1 90 ? 4.965 -6.021 35.684 1.00 21.17 90 ASP A CA 1
ATOM 686 C C . ASP A 1 90 ? 5.660 -4.823 35.051 1.00 21.83 90 ASP A C 1
ATOM 687 O O . ASP A 1 90 ? 6.888 -4.766 34.948 1.00 20.80 90 ASP A O 1
ATOM 692 N N . CYS A 1 91 ? 4.839 -3.851 34.637 1.00 20.63 91 CYS A N 1
ATOM 693 C CA . CYS A 1 91 ? 5.350 -2.659 33.969 1.00 25.08 91 CYS A CA 1
ATOM 694 C C . CYS A 1 91 ? 6.228 -1.816 34.885 1.00 24.45 91 CYS A C 1
ATOM 695 O O . CYS A 1 91 ? 7.175 -1.175 34.415 1.00 25.32 91 CYS A O 1
ATOM 698 N N . TYR A 1 92 ? 5.942 -1.807 36.185 1.00 22.16 92 TYR A N 1
ATOM 699 C CA . TYR A 1 92 ? 6.695 -1.002 37.137 1.00 23.09 92 TYR A CA 1
ATOM 700 C C . TYR A 1 92 ? 7.916 -1.725 37.690 1.00 20.97 92 TYR A C 1
ATOM 701 O O . TYR A 1 92 ? 8.630 -1.155 38.523 1.00 25.74 92 TYR A O 1
ATOM 710 N N . HIS A 1 93 ? 8.159 -2.963 37.257 1.00 21.66 93 HIS A N 1
ATOM 711 C CA . HIS A 1 93 ? 9.359 -3.720 37.619 1.00 23.63 93 HIS A CA 1
ATOM 712 C C . HIS A 1 93 ? 9.428 -4.001 39.117 1.00 23.68 93 HIS A C 1
ATOM 713 O O . HIS A 1 93 ? 10.513 -4.037 39.704 1.00 24.65 93 HIS A O 1
ATOM 720 N N . ARG A 1 94 ? 8.272 -4.209 39.745 1.00 21.83 94 ARG A N 1
ATOM 721 C CA . ARG A 1 94 ? 8.222 -4.591 41.148 1.00 24.22 94 ARG A CA 1
ATOM 722 C C . ARG A 1 94 ? 8.210 -6.100 41.344 1.00 26.49 94 ARG A C 1
ATOM 723 O O . ARG A 1 94 ? 8.323 -6.564 42.484 1.00 27.78 94 ARG A O 1
ATOM 731 N N . GLU A 1 95 ? 8.090 -6.874 40.264 1.00 21.08 95 GLU A N 1
ATOM 732 C CA . GLU A 1 95 ? 8.049 -8.333 40.322 1.00 22.00 95 GLU A CA 1
ATOM 733 C C . GLU A 1 95 ? 9.172 -8.905 39.460 1.00 21.68 95 GLU A C 1
ATOM 734 O O . GLU A 1 95 ? 8.923 -9.479 38.392 1.00 21.92 95 GLU A O 1
ATOM 740 N N . PRO A 1 96 ? 10.420 -8.784 39.908 1.00 22.50 96 PRO A N 1
ATOM 741 C CA . PRO A 1 96 ? 11.543 -9.257 39.093 1.00 21.98 96 PRO A CA 1
ATOM 742 C C . PRO A 1 96 ? 11.612 -10.773 39.019 1.00 21.06 96 PRO A C 1
ATOM 743 O O . PRO A 1 96 ? 11.187 -11.490 39.929 1.00 24.28 96 PRO A O 1
ATOM 747 N N . GLY A 1 97 ? 12.152 -11.257 37.903 1.00 20.80 97 GLY A N 1
ATOM 748 C CA . GLY A 1 97 ? 12.382 -12.678 37.720 1.00 18.88 97 GLY A CA 1
ATOM 749 C C . GLY A 1 97 ? 11.131 -13.520 37.647 1.00 22.66 97 GLY A C 1
ATOM 750 O O . GLY A 1 97 ? 11.178 -14.716 37.954 1.00 22.70 97 GLY A O 1
ATOM 751 N N . ARG A 1 98 ? 10.010 -12.929 37.238 1.00 22.19 98 ARG A N 1
ATOM 752 C CA . ARG A 1 98 ? 8.741 -13.631 37.154 1.00 18.04 98 ARG A CA 1
ATOM 753 C C . ARG A 1 98 ? 8.055 -13.249 35.853 1.00 21.67 98 ARG A C 1
ATOM 754 O O . ARG A 1 98 ? 8.376 -12.232 35.233 1.00 22.90 98 ARG A O 1
ATOM 762 N N . ILE A 1 99 ? 7.094 -14.075 35.451 1.00 23.10 99 ILE A N 1
ATOM 763 C CA . ILE A 1 99 ? 6.220 -13.759 34.332 1.00 22.11 99 ILE A CA 1
ATOM 764 C C . ILE A 1 99 ? 4.799 -13.624 34.861 1.00 26.89 99 ILE A C 1
ATOM 765 O O . ILE A 1 99 ? 4.455 -14.138 35.927 1.00 26.49 99 ILE A O 1
ATOM 770 N N . ASN A 1 100 ? 3.977 -12.892 34.118 1.00 21.14 100 ASN A N 1
ATOM 771 C CA . ASN A 1 100 ? 2.579 -12.737 34.485 1.00 21.62 100 ASN A CA 1
ATOM 772 C C . ASN A 1 100 ? 1.721 -13.728 33.706 1.00 20.21 100 ASN A C 1
ATOM 773 O O . ASN A 1 100 ? 2.158 -14.325 32.720 1.00 21.97 100 ASN A O 1
ATOM 778 N N . ASP A 1 101 ? 0.487 -13.910 34.180 1.00 23.48 101 ASP A N 1
ATOM 779 C CA . ASP A 1 101 ? -0.476 -14.802 33.545 1.00 26.96 101 ASP A CA 1
ATOM 780 C C . ASP A 1 101 ? -1.783 -14.075 33.248 1.00 30.96 101 ASP A C 1
ATOM 781 O O . ASP A 1 101 ? -2.856 -14.684 33.255 1.00 31.14 101 ASP A O 1
ATOM 786 N N . ARG A 1 102 ? -1.700 -12.771 32.994 1.00 31.92 102 ARG A N 1
ATOM 787 C CA . ARG A 1 102 ? -2.884 -11.959 32.747 1.00 35.22 102 ARG A CA 1
ATOM 788 C C . ARG A 1 102 ? -3.600 -12.404 31.476 1.00 28.70 102 ARG A C 1
ATOM 789 O O . ARG A 1 102 ? -2.983 -12.883 30.521 1.00 30.16 102 ARG A O 1
ATOM 797 N N . ASP A 1 103 ? -4.930 -12.286 31.498 1.00 26.55 103 ASP A N 1
ATOM 798 C CA . ASP A 1 103 ? -5.775 -12.496 30.320 1.00 28.35 103 ASP A CA 1
ATOM 799 C C . ASP A 1 103 ? -5.703 -13.929 29.803 1.00 30.42 103 ASP A C 1
ATOM 800 O O . ASP A 1 103 ? -5.895 -14.178 28.610 1.00 33.94 103 ASP A O 1
ATOM 805 N N . GLY A 1 104 ? -5.423 -14.879 30.691 1.00 29.95 104 GLY A N 1
ATOM 806 C CA . GLY A 1 104 ? -5.291 -16.264 30.290 1.00 33.14 104 GLY A CA 1
ATOM 807 C C . GLY A 1 104 ? -4.078 -16.570 29.445 1.00 33.06 104 GLY A C 1
ATOM 808 O O . GLY A 1 104 ? -3.988 -17.668 28.890 1.00 37.94 104 GLY A O 1
ATOM 809 N N . GLY A 1 105 ? -3.149 -15.626 29.316 1.00 25.74 105 GLY A N 1
ATOM 810 C CA . GLY A 1 105 ? -1.928 -15.857 28.574 1.00 25.72 105 GLY A CA 1
ATOM 811 C C . GLY A 1 105 ? -0.684 -15.793 29.434 1.00 23.98 105 GLY A C 1
ATOM 812 O O . GLY A 1 105 ? -0.723 -16.109 30.627 1.00 24.07 105 GLY A O 1
ATOM 813 N N . ARG A 1 106 ? 0.430 -15.388 28.828 1.00 20.22 106 ARG A N 1
ATOM 814 C CA . ARG A 1 106 ? 1.695 -15.211 29.524 1.00 20.18 106 ARG A CA 1
ATOM 815 C C . ARG A 1 106 ? 2.341 -13.929 29.026 1.00 21.29 106 ARG A C 1
ATOM 816 O O . ARG A 1 106 ? 2.207 -13.576 27.850 1.00 20.91 106 ARG A O 1
ATOM 824 N N . GLY A 1 107 ? 3.022 -13.229 29.925 1.00 18.88 107 GLY A N 1
ATOM 825 C CA . GLY A 1 107 ? 3.678 -11.987 29.563 1.00 21.41 107 GLY A CA 1
ATOM 826 C C . GLY A 1 107 ? 4.899 -11.747 30.420 1.00 19.80 107 GLY A C 1
ATOM 827 O O . GLY A 1 107 ? 5.007 -12.254 31.541 1.00 18.59 107 GLY A O 1
ATOM 828 N N . VAL A 1 108 ? 5.826 -10.955 29.882 1.00 17.16 108 VAL A N 1
ATOM 829 C CA . VAL A 1 108 ? 7.037 -10.613 30.617 1.00 17.85 108 VAL A CA 1
ATOM 830 C C . VAL A 1 108 ? 7.598 -9.320 30.046 1.00 17.93 108 VAL A C 1
ATOM 831 O O . VAL A 1 108 ? 7.409 -9.007 28.864 1.00 17.75 108 VAL A O 1
ATOM 835 N N . TYR A 1 109 ? 8.274 -8.561 30.900 1.00 16.40 109 TYR A N 1
ATOM 836 C CA . TYR A 1 109 ? 8.877 -7.285 30.561 1.00 17.10 109 TYR A CA 1
ATOM 837 C C . TYR A 1 109 ? 10.393 -7.403 30.596 1.00 22.40 109 TYR A C 1
ATOM 838 O O . TYR A 1 109 ? 10.956 -8.176 31.375 1.00 20.07 109 TYR A O 1
ATOM 847 N N . PHE A 1 110 ? 11.048 -6.613 29.755 1.00 17.68 110 PHE A N 1
ATOM 848 C CA . PHE A 1 110 ? 12.502 -6.553 29.706 1.00 15.55 110 PHE A CA 1
ATOM 849 C C . PHE A 1 110 ? 12.876 -5.200 29.119 1.00 19.01 110 PHE A C 1
ATOM 850 O O . PHE A 1 110 ? 12.009 -4.415 28.727 1.00 20.79 110 PHE A O 1
ATOM 858 N N . GLU A 1 111 ? 14.173 -4.927 29.053 1.00 19.72 111 GLU A N 1
ATOM 859 C CA . GLU A 1 111 ? 14.646 -3.653 28.538 1.00 17.76 111 GLU A CA 1
ATOM 860 C C . GLU A 1 111 ? 15.603 -3.872 27.378 1.00 16.99 111 GLU A C 1
ATOM 861 O O . GLU A 1 111 ? 16.310 -4.882 27.312 1.00 20.96 111 GLU A O 1
ATOM 867 N N . ASP A 1 112 ? 15.597 -2.925 26.449 1.00 18.83 112 ASP A N 1
ATOM 868 C CA . ASP A 1 112 ? 16.620 -2.862 25.422 1.00 17.34 112 ASP A CA 1
ATOM 869 C C . ASP A 1 112 ? 17.856 -2.191 26.012 1.00 18.79 112 ASP A C 1
ATOM 870 O O . ASP A 1 112 ? 17.828 -1.714 27.150 1.00 20.51 112 ASP A O 1
ATOM 875 N N . PRO A 1 113 ? 18.971 -2.146 25.273 1.00 21.27 113 PRO A N 1
ATOM 876 C CA . PRO A 1 113 ? 20.188 -1.530 25.833 1.00 21.98 113 PRO A CA 1
ATOM 877 C C . PRO A 1 113 ? 20.018 -0.087 26.286 1.00 19.16 113 PRO A C 1
ATOM 878 O O . PRO A 1 113 ? 20.787 0.365 27.144 1.00 22.47 113 PRO A O 1
ATOM 882 N N . SER A 1 114 ? 19.049 0.653 25.748 1.00 20.30 114 SER A N 1
ATOM 883 C CA . SER A 1 114 ? 18.844 2.042 26.139 1.00 20.85 114 SER A CA 1
ATOM 884 C C . SER A 1 114 ? 17.830 2.211 27.264 1.00 20.78 114 SER A C 1
ATOM 885 O O . SER A 1 114 ? 17.558 3.347 27.665 1.00 22.72 114 SER A O 1
ATOM 888 N N . GLY A 1 115 ? 17.270 1.123 27.786 1.00 19.43 115 GLY A N 1
ATOM 889 C CA . GLY A 1 115 ? 16.394 1.206 28.934 1.00 21.22 115 GLY A CA 1
ATOM 890 C C . GLY A 1 115 ? 14.924 1.381 28.629 1.00 19.43 115 GLY A C 1
ATOM 891 O O . GLY A 1 115 ? 14.150 1.668 29.551 1.00 22.29 115 GLY A O 1
ATOM 892 N N . HIS A 1 116 ? 14.511 1.225 27.377 1.00 18.92 116 HIS A N 1
ATOM 893 C CA . HIS A 1 116 ? 13.091 1.259 27.065 1.00 16.45 116 HIS A CA 1
ATOM 894 C C . HIS A 1 116 ? 12.386 0.059 27.678 1.00 16.44 116 HIS A C 1
ATOM 895 O O . HIS A 1 116 ? 12.947 -1.035 27.784 1.00 19.14 116 HIS A O 1
ATOM 902 N N . ASN A 1 117 ? 11.137 0.273 28.083 1.00 16.78 117 ASN A N 1
ATOM 903 C CA . ASN A 1 117 ? 10.345 -0.764 28.739 1.00 19.22 117 ASN A CA 1
ATOM 904 C C . ASN A 1 117 ? 9.672 -1.599 27.658 1.00 18.28 117 ASN A C 1
ATOM 905 O O . ASN A 1 117 ? 8.647 -1.203 27.098 1.00 19.41 117 ASN A O 1
ATOM 910 N N . MET A 1 118 ? 10.258 -2.752 27.353 1.00 16.24 118 MET A N 1
ATOM 911 C CA . MET A 1 118 ? 9.725 -3.664 26.354 1.00 16.23 118 MET A CA 1
ATOM 912 C C . MET A 1 118 ? 8.901 -4.751 27.031 1.00 16.74 118 MET A C 1
ATOM 913 O O . MET A 1 118 ? 9.155 -5.124 28.178 1.00 18.04 118 MET A O 1
ATOM 918 N N . GLU A 1 119 ? 7.910 -5.260 26.305 1.00 14.03 119 GLU A N 1
ATOM 919 C CA . GLU A 1 119 ? 6.951 -6.201 26.864 1.00 15.62 119 GLU A CA 1
ATOM 920 C C . GLU A 1 119 ? 6.519 -7.184 25.786 1.00 16.88 119 GLU A C 1
ATOM 921 O O . GLU A 1 119 ? 6.332 -6.796 24.630 1.00 16.96 119 GLU A O 1
ATOM 927 N N . ILE A 1 120 ? 6.364 -8.454 26.164 1.00 15.87 120 ILE A N 1
ATOM 928 C CA . ILE A 1 120 ? 5.731 -9.436 25.291 1.00 15.75 120 ILE A CA 1
ATOM 929 C C . ILE A 1 120 ? 4.531 -10.028 26.016 1.00 17.64 120 ILE A C 1
ATOM 930 O O . ILE A 1 120 ? 4.491 -10.087 27.249 1.00 17.51 120 ILE A O 1
ATOM 935 N N . MET A 1 121 ? 3.538 -10.445 25.232 1.00 17.58 121 MET A N 1
ATOM 936 C CA . MET A 1 121 ? 2.266 -10.947 25.733 1.00 18.56 121 MET A CA 1
ATOM 937 C C . MET A 1 121 ? 1.705 -11.927 24.712 1.00 17.01 121 MET A C 1
ATOM 938 O O . MET A 1 121 ? 1.925 -11.774 23.509 1.00 18.16 121 MET A O 1
ATOM 943 N N . THR A 1 122 ? 0.984 -12.943 25.191 1.00 19.94 122 THR A N 1
ATOM 944 C CA . THR A 1 122 ? 0.405 -13.926 24.282 1.00 17.67 122 THR A CA 1
ATOM 945 C C . THR A 1 122 ? -1.087 -13.733 24.037 1.00 18.55 122 THR A C 1
ATOM 946 O O . THR A 1 122 ? -1.634 -14.379 23.137 1.00 19.43 122 THR A O 1
ATOM 950 N N . ARG A 1 123 ? -1.754 -12.869 24.794 1.00 18.94 123 ARG A N 1
ATOM 951 C CA . ARG A 1 123 ? -3.175 -12.609 24.611 1.00 18.99 123 ARG A CA 1
ATOM 952 C C . ARG A 1 123 ? -3.424 -11.114 24.677 1.00 19.84 123 ARG A C 1
ATOM 953 O O . ARG A 1 123 ? -2.733 -10.399 25.414 1.00 20.82 123 ARG A O 1
ATOM 961 N N . PRO A 1 124 ? -4.397 -10.605 23.920 1.00 19.52 124 PRO A N 1
ATOM 962 C CA . PRO A 1 124 ? -4.700 -9.172 23.983 1.00 22.80 124 PRO A CA 1
ATOM 963 C C . PRO A 1 124 ? -5.117 -8.755 25.386 1.00 22.94 124 PRO A C 1
ATOM 964 O O . PRO A 1 124 ? -5.780 -9.504 26.107 1.00 21.60 124 PRO A O 1
ATOM 968 N N . TYR A 1 125 ? -4.707 -7.549 25.771 1.00 21.20 125 TYR A N 1
ATOM 969 C CA . TYR A 1 125 ? -5.038 -7.024 27.088 1.00 23.08 125 TYR A CA 1
ATOM 970 C C . TYR A 1 125 ? -6.549 -6.872 27.224 1.00 22.62 125 TYR A C 1
ATOM 971 O O . TYR A 1 125 ? -7.212 -6.318 26.343 1.00 25.53 125 TYR A O 1
ATOM 980 N N . GLY A 1 126 ? -7.097 -7.389 28.321 1.00 24.42 126 GLY A N 1
ATOM 981 C CA . GLY A 1 126 ? -8.526 -7.350 28.539 1.00 26.48 126 GLY A CA 1
ATOM 982 C C . GLY A 1 126 ? -9.289 -8.563 28.052 1.00 28.16 126 GLY A C 1
ATOM 983 O O . GLY A 1 126 ? -10.517 -8.584 28.201 1.00 28.01 126 GLY A O 1
ATOM 984 N N . SER A 1 127 ? -8.603 -9.516 27.410 1.00 24.30 127 SER A N 1
ATOM 985 C CA . SER A 1 127 ? -9.030 -10.894 27.072 1.00 33.03 127 SER A CA 1
ATOM 986 C C . SER A 1 127 ? -8.557 -11.225 25.660 1.00 36.41 127 SER A C 1
ATOM 987 O O . SER A 1 127 ? -7.417 -11.638 25.456 1.00 31.93 127 SER A O 1
ATOM 990 N N . ALA B 1 2 ? 24.114 2.671 57.262 1.00 37.50 2 ALA B N 1
ATOM 991 C CA . ALA B 1 2 ? 24.308 1.316 57.778 1.00 32.32 2 ALA B CA 1
ATOM 992 C C . ALA B 1 2 ? 24.436 0.297 56.645 1.00 32.38 2 ALA B C 1
ATOM 993 O O . ALA B 1 2 ? 23.541 0.178 55.799 1.00 42.22 2 ALA B O 1
ATOM 995 N N . VAL B 1 3 ? 25.551 -0.428 56.610 1.00 23.49 3 VAL B N 1
ATOM 996 C CA . VAL B 1 3 ? 25.782 -1.422 55.568 1.00 19.37 3 VAL B CA 1
ATOM 997 C C . VAL B 1 3 ? 25.136 -2.725 56.022 1.00 16.37 3 VAL B C 1
ATOM 998 O O . VAL B 1 3 ? 25.553 -3.323 57.020 1.00 20.11 3 VAL B O 1
ATOM 1002 N N . GLU B 1 4 ? 24.128 -3.169 55.281 1.00 15.82 4 GLU B N 1
ATOM 1003 C CA . GLU B 1 4 ? 23.394 -4.388 55.581 1.00 16.17 4 GLU B CA 1
ATOM 1004 C C . GLU B 1 4 ? 23.744 -5.454 54.559 1.00 16.44 4 GLU B C 1
ATOM 1005 O O . GLU B 1 4 ? 23.958 -5.148 53.385 1.00 17.27 4 GLU B O 1
ATOM 1011 N N . LEU B 1 5 ? 23.802 -6.705 55.001 1.00 14.14 5 LEU B N 1
ATOM 1012 C CA . LEU B 1 5 ? 23.860 -7.815 54.059 1.00 13.72 5 LEU B CA 1
ATOM 1013 C C . LEU B 1 5 ? 22.437 -8.097 53.604 1.00 14.74 5 LEU B C 1
ATOM 1014 O O . LEU B 1 5 ? 21.588 -8.499 54.409 1.00 15.30 5 LEU B O 1
ATOM 1019 N N . ASN B 1 6 ? 22.161 -7.859 52.321 1.00 14.38 6 ASN B N 1
ATOM 1020 C CA . ASN B 1 6 ? 20.798 -7.962 51.817 1.00 15.15 6 ASN B CA 1
ATOM 1021 C C . ASN B 1 6 ? 20.480 -9.347 51.269 1.00 15.32 6 ASN B C 1
ATOM 1022 O O . ASN B 1 6 ? 19.361 -9.838 51.450 1.00 16.67 6 ASN B O 1
ATOM 1027 N N . HIS B 1 7 ? 21.419 -9.986 50.577 1.00 13.41 7 HIS B N 1
ATOM 1028 C CA . HIS B 1 7 ? 21.179 -11.354 50.139 1.00 13.60 7 HIS B CA 1
ATOM 1029 C C . HIS B 1 7 ? 22.500 -12.036 49.829 1.00 15.13 7 HIS B C 1
ATOM 1030 O O . HIS B 1 7 ? 23.535 -11.389 49.644 1.00 15.48 7 HIS B O 1
ATOM 1037 N N . THR B 1 8 ? 22.444 -13.367 49.808 1.00 16.29 8 THR B N 1
ATOM 1038 C CA . THR B 1 8 ? 23.586 -14.202 49.474 1.00 16.20 8 THR B CA 1
ATOM 1039 C C . THR B 1 8 ? 23.070 -15.466 48.800 1.00 15.69 8 THR B C 1
ATOM 1040 O O . THR B 1 8 ? 21.945 -15.906 49.055 1.00 16.99 8 THR B O 1
ATOM 1044 N N . ILE B 1 9 ? 23.893 -16.035 47.919 1.00 15.91 9 ILE B N 1
ATOM 1045 C CA . ILE B 1 9 ? 23.535 -17.225 47.153 1.00 16.03 9 ILE B CA 1
ATOM 1046 C C . ILE B 1 9 ? 24.074 -18.458 47.861 1.00 17.75 9 ILE B C 1
ATOM 1047 O O . ILE B 1 9 ? 25.194 -18.449 48.388 1.00 20.16 9 ILE B O 1
ATOM 1052 N N . VAL B 1 10 ? 23.266 -19.516 47.898 1.00 18.00 10 VAL B N 1
ATOM 1053 C CA . VAL B 1 10 ? 23.698 -20.830 48.361 1.00 17.13 10 VAL B CA 1
ATOM 1054 C C . VAL B 1 10 ? 23.427 -21.820 47.237 1.00 16.63 10 VAL B C 1
ATOM 1055 O O . VAL B 1 10 ? 22.275 -21.991 46.820 1.00 17.78 10 VAL B O 1
ATOM 1059 N N . LEU B 1 11 ? 24.488 -22.456 46.740 1.00 17.13 11 LEU B N 1
ATOM 1060 C CA . LEU B 1 11 ? 24.377 -23.414 45.647 1.00 18.59 11 LEU B CA 1
ATOM 1061 C C . LEU B 1 11 ? 23.978 -24.783 46.184 1.00 18.16 11 LEU B C 1
ATOM 1062 O O . LEU B 1 11 ? 24.557 -25.265 47.162 1.00 18.71 11 LEU B O 1
ATOM 1067 N N . VAL B 1 12 ? 22.996 -25.413 45.536 1.00 18.28 12 VAL B N 1
ATOM 1068 C CA . VAL B 1 12 ? 22.464 -26.705 45.956 1.00 18.05 12 VAL B CA 1
ATOM 1069 C C . VAL B 1 12 ? 22.161 -27.550 44.723 1.00 19.69 12 VAL B C 1
ATOM 1070 O O . VAL B 1 12 ? 22.109 -27.056 43.595 1.00 20.63 12 VAL B O 1
ATOM 1074 N N . LYS B 1 13 ? 21.964 -28.851 44.955 1.00 22.04 13 LYS B N 1
ATOM 1075 C CA . LYS B 1 13 ? 21.575 -29.746 43.867 1.00 21.71 13 LYS B CA 1
ATOM 1076 C C . LYS B 1 13 ? 20.188 -29.405 43.337 1.00 23.44 13 LYS B C 1
ATOM 1077 O O . LYS B 1 13 ? 19.936 -29.497 42.130 1.00 24.21 13 LYS B O 1
ATOM 1083 N N . ASP B 1 14 ? 19.278 -29.006 44.224 1.00 22.97 14 ASP B N 1
ATOM 1084 C CA . ASP B 1 14 ? 17.886 -28.739 43.871 1.00 23.61 14 ASP B CA 1
ATOM 1085 C C . ASP B 1 14 ? 17.424 -27.551 44.702 1.00 21.28 14 ASP B C 1
ATOM 1086 O O . ASP B 1 14 ? 17.180 -27.695 45.905 1.00 19.89 14 ASP B O 1
ATOM 1091 N N . LYS B 1 15 ? 17.292 -26.387 44.062 1.00 21.78 15 LYS B N 1
ATOM 1092 C CA . LYS B 1 15 ? 16.970 -25.170 44.803 1.00 21.95 15 LYS B CA 1
ATOM 1093 C C . LYS B 1 15 ? 15.599 -25.267 45.456 1.00 22.69 15 LYS B C 1
ATOM 1094 O O . LYS B 1 15 ? 15.392 -24.754 46.561 1.00 19.99 15 LYS B O 1
ATOM 1100 N N . ASP B 1 16 ? 14.648 -25.926 44.792 1.00 22.32 16 ASP B N 1
ATOM 1101 C CA . ASP B 1 16 ? 13.310 -26.046 45.356 1.00 24.72 16 ASP B CA 1
ATOM 1102 C C . ASP B 1 16 ? 13.296 -27.006 46.537 1.00 23.72 16 ASP B C 1
ATOM 1103 O O . ASP B 1 16 ? 12.663 -26.727 47.561 1.00 24.11 16 ASP B O 1
ATOM 1108 N N . ALA B 1 17 ? 13.999 -28.135 46.420 1.00 21.92 17 ALA B N 1
ATOM 1109 C CA . ALA B 1 17 ? 14.064 -29.085 47.525 1.00 25.34 17 ALA B CA 1
ATOM 1110 C C . ALA B 1 17 ? 14.698 -28.451 48.757 1.00 21.55 17 ALA B C 1
ATOM 1111 O O . ALA B 1 17 ? 14.189 -28.592 49.874 1.00 20.35 17 ALA B O 1
ATOM 1113 N N . SER B 1 18 ? 15.808 -27.734 48.569 1.00 19.41 18 SER B N 1
ATOM 1114 C CA . SER B 1 18 ? 16.515 -27.163 49.712 1.00 17.71 18 SER B CA 1
ATOM 1115 C C . SER B 1 18 ? 15.741 -26.000 50.319 1.00 16.09 18 SER B C 1
ATOM 1116 O O . SER B 1 18 ? 15.607 -25.905 51.544 1.00 17.63 18 SER B O 1
ATOM 1119 N N . ALA B 1 19 ? 15.231 -25.097 49.479 1.00 19.31 19 ALA B N 1
ATOM 1120 C CA . ALA B 1 19 ? 14.501 -23.947 50.002 1.00 16.30 19 ALA B CA 1
ATOM 1121 C C . ALA B 1 19 ? 13.233 -24.379 50.726 1.00 16.18 19 ALA B C 1
ATOM 1122 O O . ALA B 1 19 ? 12.895 -23.826 51.778 1.00 18.77 19 ALA B O 1
ATOM 1124 N N . THR B 1 20 ? 12.516 -25.362 50.176 1.00 19.09 20 THR B N 1
ATOM 1125 C CA . THR B 1 20 ? 11.285 -25.821 50.811 1.00 20.65 20 THR B CA 1
ATOM 1126 C C . THR B 1 20 ? 11.578 -26.549 52.117 1.00 18.41 20 THR B C 1
ATOM 1127 O O . THR B 1 20 ? 10.869 -26.358 53.112 1.00 20.98 20 THR B O 1
ATOM 1131 N N . PHE B 1 21 ? 12.625 -27.379 52.134 1.00 17.92 21 PHE B N 1
ATOM 1132 C CA . PHE B 1 21 ? 13.042 -28.032 53.372 1.00 17.65 21 PHE B CA 1
ATOM 1133 C C . PHE B 1 21 ? 13.311 -27.009 54.467 1.00 17.00 21 PHE B C 1
ATOM 1134 O O . PHE B 1 21 ? 12.858 -27.166 55.608 1.00 17.86 21 PHE B O 1
ATOM 1142 N N . MET B 1 22 ? 14.051 -25.949 54.133 1.00 17.02 22 MET B N 1
ATOM 1143 C CA . MET B 1 22 ? 14.413 -24.948 55.129 1.00 13.78 22 MET B CA 1
ATOM 1144 C C . MET B 1 22 ? 13.205 -24.124 55.559 1.00 16.74 22 MET B C 1
ATOM 1145 O O . MET B 1 22 ? 13.025 -23.856 56.751 1.00 17.42 22 MET B O 1
ATOM 1150 N N . ALA B 1 23 ? 12.367 -23.713 54.604 1.00 18.02 23 ALA B N 1
ATOM 1151 C CA . ALA B 1 23 ? 11.182 -22.933 54.946 1.00 17.39 23 ALA B CA 1
ATOM 1152 C C . ALA B 1 23 ? 10.230 -23.738 55.822 1.00 16.76 23 ALA B C 1
ATOM 1153 O O . ALA B 1 23 ? 9.722 -23.235 56.830 1.00 19.31 23 ALA B O 1
ATOM 1155 N N . ASP B 1 24 ? 9.968 -24.992 55.443 1.00 18.50 24 ASP B N 1
ATOM 1156 C CA . ASP B 1 24 ? 9.106 -25.850 56.251 1.00 20.38 24 ASP B CA 1
ATOM 1157 C C . ASP B 1 24 ? 9.675 -26.035 57.652 1.00 18.92 24 ASP B C 1
ATOM 1158 O O . ASP B 1 24 ? 8.954 -25.912 58.648 1.00 20.97 24 ASP B O 1
ATOM 1163 N N . LEU B 1 25 ? 10.973 -26.341 57.749 1.00 18.01 25 LEU B N 1
ATOM 1164 C CA . LEU B 1 25 ? 11.573 -26.596 59.055 1.00 17.44 25 LEU B CA 1
ATOM 1165 C C . LEU B 1 25 ? 11.574 -25.342 59.921 1.00 16.88 25 LEU B C 1
ATOM 1166 O O . LEU B 1 25 ? 11.247 -25.402 61.114 1.00 17.23 25 LEU B O 1
ATOM 1171 N N . LEU B 1 26 ? 11.933 -24.199 59.343 1.00 16.86 26 LEU B N 1
ATOM 1172 C CA . LEU B 1 26 ? 12.003 -22.958 60.100 1.00 17.15 26 LEU B CA 1
ATOM 1173 C C . LEU B 1 26 ? 10.638 -22.317 60.321 1.00 18.30 26 LEU B C 1
ATOM 1174 O O . LEU B 1 26 ? 10.557 -21.304 61.023 1.00 22.86 26 LEU B O 1
ATOM 1179 N N . GLY B 1 27 ? 9.574 -22.872 59.744 1.00 20.60 27 GLY B N 1
ATOM 1180 C CA . GLY B 1 27 ? 8.243 -22.333 59.949 1.00 22.06 27 GLY B CA 1
ATOM 1181 C C . GLY B 1 27 ? 7.926 -21.098 59.141 1.00 23.03 27 GLY B C 1
ATOM 1182 O O . GLY B 1 27 ? 7.073 -20.300 59.547 1.00 25.70 27 GLY B O 1
ATOM 1183 N N . LEU B 1 28 ? 8.578 -20.922 58.006 1.00 22.46 28 LEU B N 1
ATOM 1184 C CA . LEU B 1 28 ? 8.443 -19.752 57.158 1.00 20.55 28 LEU B CA 1
ATOM 1185 C C . LEU B 1 28 ? 7.508 -20.042 55.994 1.00 18.62 28 LEU B C 1
ATOM 1186 O O . LEU B 1 28 ? 7.226 -21.204 55.685 1.00 24.68 28 LEU B O 1
ATOM 1191 N N . PRO B 1 29 ? 6.988 -19.008 55.331 1.00 21.14 29 PRO B N 1
ATOM 1192 C CA . PRO B 1 29 ? 6.176 -19.246 54.133 1.00 23.19 29 PRO B CA 1
ATOM 1193 C C . PRO B 1 29 ? 6.979 -19.972 53.065 1.00 24.51 29 PRO B C 1
ATOM 1194 O O . PRO B 1 29 ? 8.210 -20.029 53.103 1.00 24.65 29 PRO B O 1
ATOM 1198 N N . LYS B 1 30 ? 6.258 -20.537 52.103 1.00 24.19 30 LYS B N 1
ATOM 1199 C CA . LYS B 1 30 ? 6.908 -21.228 51.001 1.00 21.86 30 LYS B CA 1
ATOM 1200 C C . LYS B 1 30 ? 7.885 -20.288 50.296 1.00 22.87 30 LYS B C 1
ATOM 1201 O O . LYS B 1 30 ? 7.627 -19.082 50.198 1.00 24.91 30 LYS B O 1
ATOM 1207 N N . PRO B 1 31 ? 9.025 -20.792 49.828 1.00 22.00 31 PRO B N 1
ATOM 1208 C CA . PRO B 1 31 ? 9.997 -19.914 49.165 1.00 21.79 31 PRO B CA 1
ATOM 1209 C C . PRO B 1 31 ? 9.409 -19.275 47.917 1.00 21.31 31 PRO B C 1
ATOM 1210 O O . PRO B 1 31 ? 8.496 -19.811 47.284 1.00 25.79 31 PRO B O 1
ATOM 1214 N N . LYS B 1 32 ? 9.938 -18.107 47.576 1.00 20.96 32 LYS B N 1
ATOM 1215 C CA . LYS B 1 32 ? 9.480 -17.359 46.416 1.00 24.65 32 LYS B CA 1
ATOM 1216 C C . LYS B 1 32 ? 10.361 -17.644 45.208 1.00 26.58 32 LYS B C 1
ATOM 1217 O O . LYS B 1 32 ? 11.581 -17.784 45.330 1.00 22.76 32 LYS B O 1
ATOM 1223 N N . GLU B 1 33 ? 9.727 -17.737 44.043 1.00 25.21 33 GLU B N 1
ATOM 1224 C CA . GLU B 1 33 ? 10.438 -17.898 42.784 1.00 29.21 33 GLU B CA 1
ATOM 1225 C C . GLU B 1 33 ? 10.921 -16.551 42.265 1.00 25.92 33 GLU B C 1
ATOM 1226 O O . GLU B 1 33 ? 10.139 -15.602 42.153 1.00 28.28 33 GLU B O 1
ATOM 1232 N N . MET B 1 34 ? 12.217 -16.461 41.967 1.00 21.15 34 MET B N 1
ATOM 1233 C CA . MET B 1 34 ? 12.772 -15.247 41.370 1.00 23.50 34 MET B CA 1
ATOM 1234 C C . MET B 1 34 ? 13.886 -15.680 40.423 1.00 25.49 34 MET B C 1
ATOM 1235 O O . MET B 1 34 ? 15.003 -15.962 40.868 1.00 23.60 34 MET B O 1
ATOM 1240 N N . GLY B 1 35 ? 13.584 -15.722 39.129 1.00 21.03 35 GLY B N 1
ATOM 1241 C CA . GLY B 1 35 ? 14.545 -16.170 38.153 1.00 21.19 35 GLY B CA 1
ATOM 1242 C C . GLY B 1 35 ? 15.043 -17.569 38.453 1.00 19.21 35 GLY B C 1
ATOM 1243 O O . GLY B 1 35 ? 14.260 -18.499 38.666 1.00 22.12 35 GLY B O 1
ATOM 1244 N N . PRO B 1 36 ? 16.367 -17.739 38.501 1.00 21.82 36 PRO B N 1
ATOM 1245 C CA . PRO B 1 36 ? 16.927 -19.066 38.783 1.00 20.75 36 PRO B CA 1
ATOM 1246 C C . PRO B 1 36 ? 17.036 -19.351 40.271 1.00 23.14 36 PRO B C 1
ATOM 1247 O O . PRO B 1 36 ? 17.758 -20.267 40.673 1.00 21.69 36 PRO B O 1
ATOM 1251 N N . PHE B 1 37 ? 16.332 -18.580 41.096 1.00 19.74 37 PHE B N 1
ATOM 1252 C CA . PHE B 1 37 ? 16.474 -18.665 42.542 1.00 18.35 37 PHE B CA 1
ATOM 1253 C C . PHE B 1 37 ? 15.170 -19.071 43.212 1.00 20.29 37 PHE B C 1
ATOM 1254 O O . PHE B 1 37 ? 14.076 -18.720 42.760 1.00 20.38 37 PHE B O 1
ATOM 1262 N N . ALA B 1 38 ? 15.309 -19.824 44.297 1.00 18.55 38 ALA B N 1
ATOM 1263 C CA . ALA B 1 38 ? 14.253 -20.018 45.280 1.00 19.81 38 ALA B CA 1
ATOM 1264 C C . ALA B 1 38 ? 14.657 -19.224 46.514 1.00 18.95 38 ALA B C 1
ATOM 1265 O O . ALA B 1 38 ? 15.698 -19.504 47.118 1.00 18.62 38 ALA B O 1
ATOM 1267 N N . VAL B 1 39 ? 13.851 -18.227 46.870 1.00 19.15 39 VAL B N 1
ATOM 1268 C CA . VAL B 1 39 ? 14.244 -17.192 47.822 1.00 18.81 39 VAL B CA 1
ATOM 1269 C C . VAL B 1 39 ? 13.682 -17.528 49.197 1.00 20.41 39 VAL B C 1
ATOM 1270 O O . VAL B 1 39 ? 12.469 -17.711 49.354 1.00 19.80 39 VAL B O 1
ATOM 1274 N N . LEU B 1 40 ? 14.569 -17.602 50.192 1.00 17.09 40 LEU B N 1
ATOM 1275 C CA . LEU B 1 40 ? 14.204 -17.785 51.594 1.00 18.58 40 LEU B CA 1
ATOM 1276 C C . LEU B 1 40 ? 14.452 -16.465 52.315 1.00 17.59 40 LEU B C 1
ATOM 1277 O O . LEU B 1 40 ? 15.606 -16.077 52.527 1.00 17.36 40 LEU B O 1
ATOM 1282 N N . GLN B 1 41 ? 13.376 -15.772 52.678 1.00 17.92 41 GLN B N 1
ATOM 1283 C CA . GLN B 1 41 ? 13.470 -14.463 53.314 1.00 17.75 41 GLN B CA 1
ATOM 1284 C C . GLN B 1 41 ? 13.540 -14.623 54.827 1.00 18.74 41 GLN B C 1
ATOM 1285 O O . GLN B 1 41 ? 12.634 -15.205 55.436 1.00 22.97 41 GLN B O 1
ATOM 1291 N N . LEU B 1 42 ? 14.595 -14.089 55.432 1.00 15.99 42 LEU B N 1
ATOM 1292 C CA . LEU B 1 42 ? 14.717 -14.063 56.882 1.00 16.04 42 LEU B CA 1
ATOM 1293 C C . LEU B 1 42 ? 14.259 -12.712 57.426 1.00 16.86 42 LEU B C 1
ATOM 1294 O O . LEU B 1 42 ? 14.045 -11.748 56.686 1.00 18.71 42 LEU B O 1
ATOM 1299 N N . ALA B 1 43 ? 14.096 -12.657 58.748 1.00 17.08 43 ALA B N 1
ATOM 1300 C CA . ALA B 1 43 ? 13.430 -11.515 59.364 1.00 18.23 43 ALA B CA 1
ATOM 1301 C C . ALA B 1 43 ? 14.304 -10.270 59.388 1.00 20.59 43 ALA B C 1
ATOM 1302 O O . ALA B 1 43 ? 13.778 -9.150 59.388 1.00 21.64 43 ALA B O 1
ATOM 1304 N N . ASN B 1 44 ? 15.623 -10.433 59.423 1.00 17.08 44 ASN B N 1
ATOM 1305 C CA . ASN B 1 44 ? 16.519 -9.288 59.582 1.00 16.51 44 ASN B CA 1
ATOM 1306 C C . ASN B 1 44 ? 16.979 -8.735 58.234 1.00 16.41 44 ASN B C 1
ATOM 1307 O O . ASN B 1 44 ? 18.158 -8.459 58.016 1.00 17.41 44 ASN B O 1
ATOM 1312 N N . ASP B 1 45 ? 16.021 -8.566 57.319 1.00 17.25 45 ASP B N 1
ATOM 1313 C CA . ASP B 1 45 ? 16.247 -7.876 56.046 1.00 18.29 45 ASP B CA 1
ATOM 1314 C C . ASP B 1 45 ? 17.368 -8.532 55.244 1.00 17.40 45 ASP B C 1
ATOM 1315 O O . ASP B 1 45 ? 18.185 -7.857 54.615 1.00 17.42 45 ASP B O 1
ATOM 1320 N N . VAL B 1 46 ? 17.415 -9.859 55.273 1.00 16.04 46 VAL B N 1
ATOM 1321 C CA . VAL B 1 46 ? 18.376 -10.619 54.484 1.00 15.05 46 VAL B CA 1
ATOM 1322 C C . VAL B 1 46 ? 17.679 -11.865 53.953 1.00 16.03 46 VAL B C 1
ATOM 1323 O O . VAL B 1 46 ? 16.826 -12.449 54.632 1.00 16.10 46 VAL B O 1
ATOM 1327 N N . SER B 1 47 ? 18.020 -12.253 52.724 1.00 16.02 47 SER B N 1
ATOM 1328 C CA . SER B 1 47 ? 17.464 -13.438 52.087 1.00 15.72 47 SER B CA 1
ATOM 1329 C C . SER B 1 47 ? 18.585 -14.360 51.628 1.00 15.77 47 SER B C 1
ATOM 1330 O O . SER B 1 47 ? 19.664 -13.909 51.234 1.00 16.42 47 SER B O 1
ATOM 1333 N N . ILE B 1 48 ? 18.317 -15.660 51.682 1.00 15.19 48 ILE B N 1
ATOM 1334 C CA . ILE B 1 48 ? 19.174 -16.665 51.067 1.00 14.89 48 ILE B CA 1
ATOM 1335 C C . ILE B 1 48 ? 18.576 -17.036 49.718 1.00 16.15 48 ILE B C 1
ATOM 1336 O O . ILE B 1 48 ? 17.398 -17.403 49.631 1.00 17.50 48 ILE B O 1
ATOM 1341 N N . LEU B 1 49 ? 19.382 -16.937 48.664 1.00 15.98 49 LEU B N 1
ATOM 1342 C CA . LEU B 1 49 ? 18.957 -17.267 47.306 1.00 16.66 49 LEU B CA 1
ATOM 1343 C C . LEU B 1 49 ? 19.512 -18.646 46.967 1.00 15.45 49 LEU B C 1
ATOM 1344 O O . LEU B 1 49 ? 20.699 -18.791 46.663 1.00 16.52 49 LEU B O 1
ATOM 1349 N N . PHE B 1 50 ? 18.658 -19.663 47.047 1.00 15.19 50 PHE B N 1
ATOM 1350 C CA . PHE B 1 50 ? 19.053 -21.010 46.658 1.00 14.78 50 PHE B CA 1
ATOM 1351 C C . PHE B 1 50 ? 19.079 -21.127 45.139 1.00 17.50 50 PHE B C 1
ATOM 1352 O O . PHE B 1 50 ? 18.141 -20.703 44.457 1.00 19.06 50 PHE B O 1
ATOM 1360 N N . MET B 1 51 ? 20.154 -21.708 44.615 1.00 15.79 51 MET B N 1
ATOM 1361 C CA . MET B 1 51 ? 20.393 -21.771 43.180 1.00 16.36 51 MET B CA 1
ATOM 1362 C C . MET B 1 51 ? 20.896 -23.158 42.816 1.00 19.49 51 MET B C 1
ATOM 1363 O O . MET B 1 51 ? 21.716 -23.732 43.538 1.00 20.17 51 MET B O 1
ATOM 1368 N N . ASP B 1 52 ? 20.411 -23.691 41.694 1.00 20.72 52 ASP B N 1
ATOM 1369 C CA . ASP B 1 52 ? 20.854 -25.005 41.243 1.00 21.27 52 ASP B CA 1
ATOM 1370 C C . ASP B 1 52 ? 22.324 -24.957 40.844 1.00 23.13 52 ASP B C 1
ATOM 1371 O O . ASP B 1 52 ? 22.743 -24.092 40.068 1.00 24.55 52 ASP B O 1
ATOM 1376 N N . PHE B 1 53 ? 23.102 -25.893 41.377 1.00 26.72 53 PHE B N 1
ATOM 1377 C CA . PHE B 1 53 ? 24.511 -26.005 41.030 1.00 23.99 53 PHE B CA 1
ATOM 1378 C C . PHE B 1 53 ? 24.669 -26.534 39.611 1.00 32.22 53 PHE B C 1
ATOM 1379 O O . PHE B 1 53 ? 24.086 -27.562 39.253 1.00 35.15 53 PHE B O 1
ATOM 1387 N N . ARG B 1 54 ? 25.455 -25.826 38.800 1.00 40.01 54 ARG B N 1
ATOM 1388 C CA . ARG B 1 54 ? 25.697 -26.220 37.418 1.00 49.42 54 ARG B CA 1
ATOM 1389 C C . ARG B 1 54 ? 27.069 -26.837 37.184 1.00 52.52 54 ARG B C 1
ATOM 1390 O O . ARG B 1 54 ? 27.333 -27.310 36.073 1.00 59.56 54 ARG B O 1
ATOM 1398 N N . GLY B 1 55 ? 27.944 -26.840 38.182 1.00 53.06 55 GLY B N 1
ATOM 1399 C CA . GLY B 1 55 ? 29.254 -27.426 38.019 1.00 60.08 55 GLY B CA 1
ATOM 1400 C C . GLY B 1 55 ? 29.173 -28.934 37.852 1.00 64.03 55 GLY B C 1
ATOM 1401 O O . GLY B 1 55 ? 28.103 -29.541 37.783 1.00 59.76 55 GLY B O 1
ATOM 1402 N N . GLU B 1 56 ? 30.351 -29.550 37.802 1.00 69.55 56 GLU B N 1
ATOM 1403 C CA . GLU B 1 56 ? 30.453 -30.975 37.512 1.00 78.88 56 GLU B CA 1
ATOM 1404 C C . GLU B 1 56 ? 30.551 -31.834 38.765 1.00 78.74 56 GLU B C 1
ATOM 1405 O O . GLU B 1 56 ? 29.935 -32.902 38.825 1.00 79.87 56 GLU B O 1
ATOM 1411 N N . GLY B 1 57 ? 31.302 -31.392 39.770 1.00 69.28 57 GLY B N 1
ATOM 1412 C CA . GLY B 1 57 ? 31.502 -32.162 40.982 1.00 63.63 57 GLY B CA 1
ATOM 1413 C C . GLY B 1 57 ? 30.340 -32.066 41.947 1.00 63.62 57 GLY B C 1
ATOM 1414 O O . GLY B 1 57 ? 29.185 -31.852 41.559 1.00 63.80 57 GLY B O 1
ATOM 1415 N N . ASP B 1 58 ? 30.652 -32.227 43.228 1.00 55.58 58 ASP B N 1
ATOM 1416 C CA . ASP B 1 58 ? 29.671 -32.183 44.301 1.00 57.38 58 ASP B CA 1
ATOM 1417 C C . ASP B 1 58 ? 29.628 -30.793 44.932 1.00 50.41 58 ASP B C 1
ATOM 1418 O O . ASP B 1 58 ? 30.481 -29.937 44.684 1.00 45.36 58 ASP B O 1
ATOM 1423 N N . ILE B 1 59 ? 28.604 -30.580 45.757 1.00 45.33 59 ILE B N 1
ATOM 1424 C CA . ILE B 1 59 ? 28.422 -29.301 46.433 1.00 34.63 59 ILE B CA 1
ATOM 1425 C C . ILE B 1 59 ? 29.527 -29.098 47.460 1.00 35.75 59 ILE B C 1
ATOM 1426 O O . ILE B 1 59 ? 29.857 -30.009 48.230 1.00 40.60 59 ILE B O 1
ATOM 1431 N N . VAL B 1 60 ? 30.106 -27.901 47.475 1.00 33.81 60 VAL B N 1
ATOM 1432 C CA . VAL B 1 60 ? 30.994 -27.490 48.560 1.00 28.22 60 VAL B CA 1
ATOM 1433 C C . VAL B 1 60 ? 30.122 -27.023 49.720 1.00 25.12 60 VAL B C 1
ATOM 1434 O O . VAL B 1 60 ? 29.456 -25.982 49.611 1.00 26.66 60 VAL B O 1
ATOM 1438 N N . PRO B 1 61 ? 30.092 -27.747 50.838 1.00 25.04 61 PRO B N 1
ATOM 1439 C CA . PRO B 1 61 ? 29.175 -27.383 51.926 1.00 23.91 61 PRO B CA 1
ATOM 1440 C C . PRO B 1 61 ? 29.561 -26.065 52.574 1.00 28.00 61 PRO B C 1
ATOM 1441 O O . PRO B 1 61 ? 30.732 -25.807 52.861 1.00 29.26 61 PRO B O 1
ATOM 1445 N N . GLY B 1 62 ? 28.551 -25.225 52.801 1.00 20.60 62 GLY B N 1
ATOM 1446 C CA . GLY B 1 62 ? 28.712 -23.987 53.520 1.00 20.16 62 GLY B CA 1
ATOM 1447 C C . GLY B 1 62 ? 28.131 -24.063 54.920 1.00 17.95 62 GLY B C 1
ATOM 1448 O O . GLY B 1 62 ? 27.825 -25.136 55.443 1.00 19.02 62 GLY B O 1
ATOM 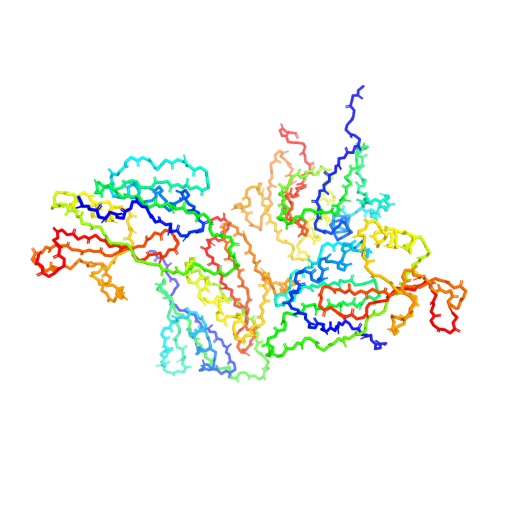1449 N N . HIS B 1 63 ? 27.976 -22.888 55.525 1.00 15.54 63 HIS B N 1
ATOM 1450 C CA . HIS B 1 63 ? 27.446 -22.783 56.882 1.00 14.67 63 HIS B CA 1
ATOM 1451 C C . HIS B 1 63 ? 26.524 -21.579 56.951 1.00 17.53 63 HIS B C 1
ATOM 1452 O O . HIS B 1 63 ? 26.937 -20.463 56.624 1.00 17.31 63 HIS B O 1
ATOM 1459 N N . CYS B 1 64 ? 25.279 -21.813 57.359 1.00 16.12 64 CYS B N 1
ATOM 1460 C CA . CYS B 1 64 ? 24.325 -20.758 57.672 1.00 14.60 64 CYS B CA 1
ATOM 1461 C C . CYS B 1 64 ? 23.791 -21.008 59.068 1.00 15.45 64 CYS B C 1
ATOM 1462 O O . CYS B 1 64 ? 23.340 -22.117 59.368 1.00 15.24 64 CYS B O 1
ATOM 1465 N N . ALA B 1 65 ? 23.831 -19.986 59.915 1.00 13.32 65 ALA B N 1
ATOM 1466 C CA . ALA B 1 65 ? 23.340 -20.102 61.280 1.00 13.03 65 ALA B CA 1
ATOM 1467 C C . ALA B 1 65 ? 22.235 -19.087 61.517 1.00 14.18 65 ALA B C 1
ATOM 1468 O O . ALA B 1 65 ? 22.353 -17.919 61.129 1.00 15.39 65 ALA B O 1
ATOM 1470 N N . PHE B 1 66 ? 21.170 -19.540 62.170 1.00 16.07 66 PHE B N 1
ATOM 1471 C CA . PHE B 1 66 ? 19.960 -18.755 62.361 1.00 13.56 66 PHE B CA 1
ATOM 1472 C C . PHE B 1 66 ? 19.732 -18.522 63.846 1.00 12.62 66 PHE B C 1
ATOM 1473 O O . PHE B 1 66 ? 19.806 -19.461 64.646 1.00 14.86 66 PHE B O 1
ATOM 1481 N N . LEU B 1 67 ? 19.457 -17.272 64.208 1.00 14.07 67 LEU B N 1
ATOM 1482 C CA . LEU B 1 67 ? 19.129 -16.895 65.576 1.00 14.24 67 LEU B CA 1
ATOM 1483 C C . LEU B 1 67 ? 17.617 -16.821 65.722 1.00 13.64 67 LEU B C 1
ATOM 1484 O O . LEU B 1 67 ? 16.945 -16.131 64.947 1.00 15.82 67 LEU B O 1
ATOM 1489 N N . ILE B 1 68 ? 17.080 -17.563 66.694 1.00 15.84 68 ILE B N 1
ATOM 1490 C CA . ILE B 1 68 ? 15.641 -17.697 66.869 1.00 15.65 68 ILE B CA 1
ATOM 1491 C C . ILE B 1 68 ? 15.296 -17.549 68.346 1.00 16.20 68 ILE B C 1
ATOM 1492 O O . ILE B 1 68 ? 16.156 -17.637 69.224 1.00 17.70 68 ILE B O 1
ATOM 1497 N N . SER B 1 69 ? 14.010 -17.331 68.611 1.00 17.12 69 SER B N 1
ATOM 1498 C CA . SER B 1 69 ? 13.507 -17.200 69.971 1.00 17.36 69 SER B CA 1
ATOM 1499 C C . SER B 1 69 ? 13.342 -18.572 70.624 1.00 20.96 69 SER B C 1
ATOM 1500 O O . SER B 1 69 ? 13.440 -19.621 69.979 1.00 19.23 69 SER B O 1
ATOM 1503 N N . ASP B 1 70 ? 13.104 -18.551 71.937 1.00 19.25 70 ASP B N 1
ATOM 1504 C CA . ASP B 1 70 ? 12.909 -19.792 72.673 1.00 17.91 70 ASP B CA 1
ATOM 1505 C C . ASP B 1 70 ? 11.678 -20.548 72.183 1.00 19.51 70 ASP B C 1
ATOM 1506 O O . ASP B 1 70 ? 11.737 -21.769 72.007 1.00 19.33 70 ASP B O 1
ATOM 1511 N N . GLU B 1 71 ? 10.547 -19.859 71.972 1.00 23.11 71 GLU B N 1
ATOM 1512 C CA . GLU B 1 71 ? 9.386 -20.591 71.474 1.00 21.89 71 GLU B CA 1
ATOM 1513 C C . GLU B 1 71 ? 9.640 -21.103 70.074 1.00 22.34 71 GLU B C 1
ATOM 1514 O O . GLU B 1 71 ? 9.162 -22.179 69.706 1.00 21.88 71 GLU B O 1
ATOM 1520 N N . GLU B 1 72 ? 10.356 -20.328 69.262 1.00 19.69 72 GLU B N 1
ATOM 1521 C CA . GLU B 1 72 ? 10.650 -20.789 67.912 1.00 19.09 72 GLU B CA 1
ATOM 1522 C C . GLU B 1 72 ? 11.539 -22.030 67.931 1.00 18.36 72 GLU B C 1
ATOM 1523 O O . GLU B 1 72 ? 11.362 -22.943 67.113 1.00 19.93 72 GLU B O 1
ATOM 1529 N N . PHE B 1 73 ? 12.477 -22.100 68.878 1.00 17.94 73 PHE B N 1
ATOM 1530 C CA . PHE B 1 73 ? 13.296 -23.302 69.000 1.00 16.60 73 PHE B CA 1
ATOM 1531 C C . PHE B 1 73 ? 12.441 -24.519 69.323 1.00 16.96 73 PHE B C 1
ATOM 1532 O O . PHE B 1 73 ? 12.643 -25.595 68.750 1.00 18.73 73 PHE B O 1
ATOM 1540 N N . ASP B 1 74 ? 11.486 -24.374 70.244 1.00 20.36 74 ASP B N 1
ATOM 1541 C CA . ASP B 1 74 ? 10.616 -25.501 70.570 1.00 20.37 74 ASP B CA 1
ATOM 1542 C C . ASP B 1 74 ? 9.838 -25.968 69.346 1.00 19.75 74 ASP B C 1
ATOM 1543 O O . ASP B 1 74 ? 9.648 -27.173 69.143 1.00 21.34 74 ASP B O 1
ATOM 1548 N N . GLN B 1 75 ? 9.387 -25.028 68.513 1.00 20.14 75 GLN B N 1
ATOM 1549 C CA . GLN B 1 75 ? 8.643 -25.395 67.313 1.00 20.78 75 GLN B CA 1
ATOM 1550 C C . GLN B 1 75 ? 9.555 -26.026 66.266 1.00 22.11 75 GLN B C 1
ATOM 1551 O O . GLN B 1 75 ? 9.222 -27.064 65.682 1.00 20.88 75 GLN B O 1
ATOM 1557 N N . ILE B 1 76 ? 10.717 -25.416 66.022 1.00 18.36 76 ILE B N 1
ATOM 1558 C CA . ILE B 1 76 ? 11.600 -25.896 64.962 1.00 16.80 76 ILE B CA 1
ATOM 1559 C C . ILE B 1 76 ? 12.251 -27.214 65.367 1.00 19.92 76 ILE B C 1
ATOM 1560 O O . ILE B 1 76 ? 12.275 -28.175 64.590 1.00 18.64 76 ILE B O 1
ATOM 1565 N N . PHE B 1 77 ? 12.780 -27.287 66.592 1.00 18.19 77 PHE B N 1
ATOM 1566 C CA . PHE B 1 77 ? 13.345 -28.550 67.054 1.00 17.82 77 PHE B CA 1
ATOM 1567 C C . PHE B 1 77 ? 12.276 -29.628 67.147 1.00 22.59 77 PHE B C 1
ATOM 1568 O O . PHE B 1 77 ? 12.571 -30.811 66.942 1.00 20.84 77 PHE B O 1
ATOM 1576 N N . GLY B 1 78 ? 11.036 -29.242 67.452 1.00 22.98 78 GLY B N 1
ATOM 1577 C CA . GLY B 1 78 ? 9.945 -30.201 67.407 1.00 23.98 78 GLY B CA 1
ATOM 1578 C C . GLY B 1 78 ? 9.783 -30.828 66.036 1.00 21.84 78 GLY B C 1
ATOM 1579 O O . GLY B 1 78 ? 9.542 -32.032 65.918 1.00 24.60 78 GLY B O 1
ATOM 1580 N N . ARG B 1 79 ? 9.919 -30.020 64.979 1.00 20.44 79 ARG B N 1
ATOM 1581 C CA . ARG B 1 79 ? 9.844 -30.552 63.622 1.00 21.56 79 ARG B CA 1
ATOM 1582 C C . ARG B 1 79 ? 11.078 -31.373 63.266 1.00 23.37 79 ARG B C 1
ATOM 1583 O O . ARG B 1 79 ? 10.979 -32.327 62.487 1.00 22.74 79 ARG B O 1
ATOM 1591 N N . ILE B 1 80 ? 12.244 -31.017 63.810 1.00 22.45 80 ILE B N 1
ATOM 1592 C CA . ILE B 1 80 ? 13.437 -31.836 63.603 1.00 20.42 80 ILE B CA 1
ATOM 1593 C C . ILE B 1 80 ? 13.217 -33.227 64.180 1.00 20.48 80 ILE B C 1
ATOM 1594 O O . ILE B 1 80 ? 13.507 -34.244 63.536 1.00 23.03 80 ILE B O 1
ATOM 1599 N N . ARG B 1 81 ? 12.677 -33.284 65.399 1.00 22.14 81 ARG B N 1
ATOM 1600 C CA . ARG B 1 81 ? 12.401 -34.556 66.058 1.00 22.95 81 ARG B CA 1
ATOM 1601 C C . ARG B 1 81 ? 11.302 -35.322 65.331 1.00 25.72 81 ARG B C 1
ATOM 1602 O O . ARG B 1 81 ? 11.445 -36.518 65.053 1.00 30.09 81 ARG B O 1
ATOM 1610 N N . GLU B 1 82 ? 10.199 -34.642 65.000 1.00 25.62 82 GLU B N 1
ATOM 1611 C CA . GLU B 1 82 ? 9.063 -35.336 64.403 1.00 29.59 82 GLU B CA 1
ATOM 1612 C C . GLU B 1 82 ? 9.387 -35.846 63.004 1.00 31.35 82 GLU B C 1
ATOM 1613 O O . GLU B 1 82 ? 8.855 -36.881 62.586 1.00 36.12 82 GLU B O 1
ATOM 1619 N N . GLY B 1 83 ? 10.253 -35.148 62.273 1.00 23.46 83 GLY B N 1
ATOM 1620 C CA . GLY B 1 83 ? 10.629 -35.539 60.934 1.00 25.00 83 GLY B CA 1
ATOM 1621 C C . GLY B 1 83 ? 11.781 -36.506 60.837 1.00 28.49 83 GLY B C 1
ATOM 1622 O O . GLY B 1 83 ? 12.148 -36.906 59.728 1.00 28.66 83 GLY B O 1
ATOM 1623 N N . GLY B 1 84 ? 12.362 -36.907 61.964 1.00 25.82 84 GLY B N 1
ATOM 1624 C CA . GLY B 1 84 ? 13.530 -37.768 61.918 1.00 28.04 84 GLY B CA 1
ATOM 1625 C C . GLY B 1 84 ? 14.719 -37.124 61.245 1.00 26.30 84 GLY B C 1
ATOM 1626 O O . GLY B 1 84 ? 15.497 -37.811 60.573 1.00 26.23 84 GLY B O 1
ATOM 1627 N N . ILE B 1 85 ? 14.874 -35.813 61.396 1.00 24.87 85 ILE B N 1
ATOM 1628 C CA . ILE B 1 85 ? 15.978 -35.097 60.770 1.00 22.08 85 ILE B CA 1
ATOM 1629 C C . ILE B 1 85 ? 17.236 -35.306 61.599 1.00 19.48 85 ILE B C 1
ATOM 1630 O O . ILE B 1 85 ? 17.244 -35.068 62.814 1.00 19.39 85 ILE B O 1
ATOM 1635 N N . GLU B 1 86 ? 18.302 -35.755 60.942 1.00 19.05 86 GLU B N 1
ATOM 1636 C CA . GLU B 1 86 ? 19.570 -35.970 61.621 1.00 19.97 86 GLU B CA 1
ATOM 1637 C C . GLU B 1 86 ? 20.088 -34.655 62.186 1.00 17.70 86 GLU B C 1
ATOM 1638 O O . GLU B 1 86 ? 20.055 -33.622 61.511 1.00 18.64 86 GLU B O 1
ATOM 1644 N N . HIS B 1 87 ? 20.551 -34.681 63.434 1.00 19.02 87 HIS B N 1
ATOM 1645 C CA . HIS B 1 87 ? 20.996 -33.446 64.064 1.00 17.01 87 HIS B CA 1
ATOM 1646 C C . HIS B 1 87 ? 22.131 -33.732 65.038 1.00 20.06 87 HIS B C 1
ATOM 1647 O O . HIS B 1 87 ? 22.344 -34.869 65.469 1.00 20.11 87 HIS B O 1
ATOM 1654 N N . TRP B 1 88 ? 22.860 -32.671 65.376 1.00 19.03 88 TRP B N 1
ATOM 1655 C CA . TRP B 1 88 ? 24.037 -32.753 66.227 1.00 18.03 88 TRP B CA 1
ATOM 1656 C C . TRP B 1 88 ? 24.105 -31.518 67.109 1.00 16.88 88 TRP B C 1
ATOM 1657 O O . TRP B 1 88 ? 23.596 -30.452 66.750 1.00 17.87 88 TRP B O 1
ATOM 1668 N N . ALA B 1 89 ? 24.765 -31.658 68.256 1.00 16.52 89 ALA B N 1
ATOM 1669 C CA . ALA B 1 89 ? 24.963 -30.508 69.125 1.00 14.97 89 ALA B CA 1
ATOM 1670 C C . ALA B 1 89 ? 26.133 -29.639 68.691 1.00 19.45 89 ALA B C 1
ATOM 1671 O O . ALA B 1 89 ? 26.230 -28.494 69.146 1.00 18.28 89 ALA B O 1
ATOM 1673 N N . ASP B 1 90 ? 26.990 -30.132 67.800 1.00 18.39 90 ASP B N 1
ATOM 1674 C CA . ASP B 1 90 ? 28.257 -29.485 67.499 1.00 21.75 90 ASP B CA 1
ATOM 1675 C C . ASP B 1 90 ? 28.443 -29.354 65.995 1.00 20.54 90 ASP B C 1
ATOM 1676 O O . ASP B 1 90 ? 27.898 -30.125 65.200 1.00 20.69 90 ASP B O 1
ATOM 1681 N N . CYS B 1 91 ? 29.262 -28.369 65.624 1.00 21.68 91 CYS B N 1
ATOM 1682 C CA . CYS B 1 91 ? 29.499 -28.067 64.220 1.00 20.62 91 CYS B CA 1
ATOM 1683 C C . CYS B 1 91 ? 30.206 -29.214 63.505 1.00 26.60 91 CYS B C 1
ATOM 1684 O O . CYS B 1 91 ? 30.013 -29.403 62.299 1.00 25.44 91 CYS B O 1
ATOM 1687 N N . TYR B 1 92 ? 31.019 -29.986 64.224 1.00 24.01 92 TYR B N 1
ATOM 1688 C CA . TYR B 1 92 ? 31.769 -31.090 63.638 1.00 26.56 92 TYR B CA 1
ATOM 1689 C C . TYR B 1 92 ? 30.988 -32.399 63.600 1.00 26.76 92 TYR B C 1
ATOM 1690 O O . TYR B 1 92 ? 31.521 -33.404 63.117 1.00 27.37 92 TYR B O 1
ATOM 1699 N N . HIS B 1 93 ? 29.749 -32.409 64.100 1.00 21.77 93 HIS B N 1
ATOM 1700 C CA . HIS B 1 93 ? 28.849 -33.561 64.008 1.00 20.70 93 HIS B CA 1
ATOM 1701 C C . HIS B 1 93 ? 29.380 -34.777 64.761 1.00 23.98 93 HIS B C 1
ATOM 1702 O O . HIS B 1 93 ? 29.163 -35.919 64.348 1.00 28.37 93 HIS B O 1
ATOM 1709 N N . ARG B 1 94 ? 30.077 -34.550 65.869 1.00 25.25 94 ARG B N 1
ATOM 1710 C CA . ARG B 1 94 ? 30.534 -35.648 66.708 1.00 25.92 94 ARG B CA 1
ATOM 1711 C C . ARG B 1 94 ? 29.567 -35.977 67.837 1.00 29.82 94 ARG B C 1
ATOM 1712 O O . ARG B 1 94 ? 29.771 -36.977 68.534 1.00 28.79 94 ARG B O 1
ATOM 1720 N N . GLU B 1 95 ? 28.519 -35.174 68.028 1.00 25.60 95 GLU B N 1
ATOM 1721 C CA . GLU B 1 95 ? 27.544 -35.369 69.100 1.00 21.51 95 GLU B CA 1
ATOM 1722 C C . GLU B 1 95 ? 26.151 -35.524 68.497 1.00 22.04 95 GLU B C 1
ATOM 1723 O O . GLU B 1 95 ? 25.314 -34.615 68.593 1.00 21.25 95 GLU B O 1
ATOM 1729 N N . PRO B 1 96 ? 25.869 -36.668 67.873 1.00 19.66 96 PRO B N 1
ATOM 1730 C CA . PRO B 1 96 ? 24.568 -36.846 67.220 1.00 20.24 96 PRO B CA 1
ATOM 1731 C C . PRO B 1 96 ? 23.442 -36.979 68.229 1.00 23.03 96 PRO B C 1
ATOM 1732 O O . PRO B 1 96 ? 23.623 -37.486 69.339 1.00 22.69 96 PRO B O 1
ATOM 1736 N N . GLY B 1 97 ? 22.258 -36.532 67.816 1.00 22.06 97 GLY B N 1
ATOM 1737 C CA . GLY B 1 97 ? 21.084 -36.658 68.656 1.00 22.66 97 GLY B CA 1
ATOM 1738 C C . GLY B 1 97 ? 21.126 -35.822 69.913 1.00 26.53 97 GLY B C 1
ATOM 1739 O O . GLY B 1 97 ? 20.511 -36.192 70.916 1.00 26.58 97 GLY B O 1
ATOM 1740 N N . ARG B 1 98 ? 21.849 -34.705 69.892 1.00 21.42 98 ARG B N 1
ATOM 1741 C CA . ARG B 1 98 ? 21.975 -33.844 71.056 1.00 18.03 98 ARG B CA 1
ATOM 1742 C C . ARG B 1 98 ? 21.803 -32.397 70.626 1.00 18.16 98 ARG B C 1
ATOM 1743 O O . ARG B 1 98 ? 21.940 -32.055 69.448 1.00 20.32 98 ARG B O 1
ATOM 1751 N N . ILE B 1 99 ? 21.485 -31.550 71.600 1.00 20.16 99 ILE B N 1
ATOM 1752 C CA . ILE B 1 99 ? 21.513 -30.107 71.418 1.00 18.43 99 ILE B CA 1
ATOM 1753 C C . ILE B 1 99 ? 22.547 -29.540 72.382 1.00 21.73 99 ILE B C 1
ATOM 1754 O O . ILE B 1 99 ? 22.867 -30.140 73.410 1.00 23.97 99 ILE B O 1
ATOM 1759 N N . ASN B 1 100 ? 23.073 -28.370 72.043 1.00 18.03 100 ASN B N 1
ATOM 1760 C CA . ASN B 1 100 ? 24.055 -27.709 72.891 1.00 20.53 100 ASN B CA 1
ATOM 1761 C C . ASN B 1 100 ? 23.376 -26.674 73.780 1.00 20.74 100 ASN B C 1
ATOM 1762 O O . ASN B 1 100 ? 22.204 -26.332 73.604 1.00 19.29 100 ASN B O 1
ATOM 1767 N N . ASP B 1 101 ? 24.125 -26.206 74.780 1.00 21.79 101 ASP B N 1
ATOM 1768 C CA . ASP B 1 101 ? 23.632 -25.199 75.712 1.00 19.46 101 ASP B CA 1
ATOM 1769 C C . ASP B 1 101 ? 24.569 -23.999 75.785 1.00 27.44 101 ASP B C 1
ATOM 1770 O O . ASP B 1 101 ? 24.678 -23.360 76.835 1.00 27.63 101 ASP B O 1
ATOM 1775 N N . ARG B 1 102 ? 25.257 -23.678 74.689 1.00 25.20 102 ARG B N 1
ATOM 1776 C CA . ARG B 1 102 ? 26.220 -22.585 74.735 1.00 25.92 102 ARG B CA 1
ATOM 1777 C C . ARG B 1 102 ? 25.517 -21.265 75.028 1.00 27.48 102 ARG B C 1
ATOM 1778 O O . ARG B 1 102 ? 24.387 -21.028 74.589 1.00 23.47 102 ARG B O 1
ATOM 1786 N N . ASP B 1 103 ? 26.191 -20.415 75.809 1.00 24.14 103 ASP B N 1
ATOM 1787 C CA . ASP B 1 103 ? 25.727 -19.064 76.129 1.00 24.55 103 ASP B CA 1
ATOM 1788 C C . ASP B 1 103 ? 24.418 -19.076 76.912 1.00 25.30 103 ASP B C 1
ATOM 1789 O O . ASP B 1 103 ? 23.646 -18.116 76.867 1.00 27.70 103 ASP B O 1
ATOM 1794 N N . GLY B 1 104 ? 24.162 -20.153 77.651 1.00 29.29 104 GLY B N 1
ATOM 1795 C CA . GLY B 1 104 ? 22.917 -20.237 78.383 1.00 33.25 104 GLY B CA 1
ATOM 1796 C C . GLY B 1 104 ? 21.687 -20.395 77.523 1.00 21.69 104 GLY B C 1
ATOM 1797 O O . GLY B 1 104 ? 20.571 -20.250 78.029 1.00 27.99 104 GLY B O 1
ATOM 1798 N N . GLY B 1 105 ? 21.855 -20.677 76.233 1.00 21.41 105 GLY B N 1
ATOM 1799 C CA . GLY B 1 105 ? 20.724 -20.889 75.355 1.00 21.93 105 GLY B CA 1
ATOM 1800 C C . GLY B 1 105 ? 20.652 -22.323 74.879 1.00 20.55 105 GLY B C 1
ATOM 1801 O O . GLY B 1 105 ? 21.078 -23.241 75.589 1.00 21.24 105 GLY B O 1
ATOM 1802 N N . ARG B 1 106 ? 20.111 -22.529 73.681 1.00 17.63 106 ARG B N 1
ATOM 1803 C CA . ARG B 1 106 ? 20.024 -23.850 73.082 1.00 17.11 106 ARG B CA 1
ATOM 1804 C C . ARG B 1 106 ? 20.387 -23.742 71.614 1.00 16.36 106 ARG B C 1
ATOM 1805 O O . ARG B 1 106 ? 20.052 -22.752 70.958 1.00 17.87 106 ARG B O 1
ATOM 1813 N N . GLY B 1 107 ? 21.064 -24.764 71.101 1.00 15.53 107 GLY B N 1
ATOM 1814 C CA . GLY B 1 107 ? 21.459 -24.769 69.706 1.00 18.72 107 GLY B CA 1
ATOM 1815 C C . GLY B 1 107 ? 21.531 -26.184 69.182 1.00 18.38 107 GLY B C 1
ATOM 1816 O O . GLY B 1 107 ? 21.708 -27.141 69.942 1.00 18.56 107 GLY B O 1
ATOM 1817 N N . VAL B 1 108 ? 21.389 -26.311 67.864 1.00 15.70 108 VAL B N 1
ATOM 1818 C CA . VAL B 1 108 ? 21.465 -27.619 67.226 1.00 15.66 108 VAL B CA 1
ATOM 1819 C C . VAL B 1 108 ? 21.825 -27.426 65.761 1.00 14.11 108 VAL B C 1
ATOM 1820 O O . VAL B 1 108 ? 21.479 -26.411 65.148 1.00 15.30 108 VAL B O 1
ATOM 1824 N N . TYR B 1 109 ? 22.527 -28.409 65.205 1.00 14.29 109 TYR B N 1
ATOM 1825 C CA . TYR B 1 109 ? 22.983 -28.413 63.825 1.00 12.87 109 TYR B CA 1
ATOM 1826 C C . TYR B 1 109 ? 22.248 -29.490 63.039 1.00 16.32 109 TYR B C 1
ATOM 1827 O O . TYR B 1 109 ? 21.902 -30.546 63.577 1.00 16.99 109 TYR B O 1
ATOM 1836 N N . PHE B 1 110 ? 22.039 -29.227 61.755 1.00 15.95 110 PHE B N 1
ATOM 1837 C CA . PHE B 1 110 ? 21.392 -30.173 60.856 1.00 15.55 110 PHE B CA 1
ATOM 1838 C C . PHE B 1 110 ? 21.832 -29.826 59.441 1.00 15.77 110 PHE B C 1
ATOM 1839 O O . PHE B 1 110 ? 22.588 -28.876 59.224 1.00 17.32 110 PHE B O 1
ATOM 1847 N N . GLU B 1 111 ? 21.373 -30.615 58.477 1.00 15.73 111 GLU B N 1
ATOM 1848 C CA . GLU B 1 111 ? 21.758 -30.418 57.090 1.00 17.18 111 GLU B CA 1
ATOM 1849 C C . GLU B 1 111 ? 20.534 -30.256 56.202 1.00 18.35 111 GLU B C 1
ATOM 1850 O O . GLU B 1 111 ? 19.473 -30.828 56.462 1.00 20.18 111 GLU B O 1
ATOM 1856 N N . ASP B 1 112 ? 20.691 -29.462 55.150 1.00 18.00 112 ASP B N 1
ATOM 1857 C CA . ASP B 1 112 ? 19.716 -29.424 54.077 1.00 19.05 112 ASP B CA 1
ATOM 1858 C C . ASP B 1 112 ? 19.972 -30.617 53.162 1.00 21.79 112 ASP B C 1
ATOM 1859 O O . ASP B 1 112 ? 20.946 -31.348 53.347 1.00 21.23 112 ASP B O 1
ATOM 1864 N N . PRO B 1 113 ? 19.110 -30.857 52.167 1.00 19.22 113 PRO B N 1
ATOM 1865 C CA . PRO B 1 113 ? 19.326 -32.022 51.290 1.00 22.19 113 PRO B CA 1
ATOM 1866 C C . PRO B 1 113 ? 20.678 -32.052 50.591 1.00 23.97 113 PRO B C 1
ATOM 1867 O O . PRO B 1 113 ? 21.140 -33.143 50.235 1.00 22.90 113 PRO B O 1
ATOM 1871 N N . SER B 1 114 ? 21.332 -30.910 50.384 1.00 19.96 114 SER B N 1
ATOM 1872 C CA . SER B 1 114 ? 22.627 -30.888 49.713 1.00 19.85 114 SER B CA 1
ATOM 1873 C C . SER B 1 114 ? 23.808 -30.938 50.675 1.00 21.28 114 SER B C 1
ATOM 1874 O O . SER B 1 114 ? 24.956 -30.872 50.224 1.00 21.59 114 SER B O 1
ATOM 1877 N N . GLY B 1 115 ? 23.566 -31.040 51.978 1.00 18.77 115 GLY B N 1
ATOM 1878 C CA . GLY B 1 115 ? 24.643 -31.240 52.923 1.00 19.97 115 GLY B CA 1
ATOM 1879 C C . GLY B 1 115 ? 25.264 -29.991 53.504 1.00 19.46 115 GLY B C 1
ATOM 1880 O O . GLY B 1 115 ? 26.331 -30.085 54.123 1.00 19.93 115 GLY B O 1
ATOM 1881 N N . HIS B 1 116 ? 24.653 -28.826 53.312 1.00 16.70 116 HIS B N 1
ATOM 1882 C CA . HIS B 1 116 ? 25.144 -27.626 53.972 1.00 16.73 116 HIS B CA 1
ATOM 1883 C C . HIS B 1 116 ? 24.955 -27.729 55.480 1.00 15.78 116 HIS B C 1
ATOM 1884 O O . HIS B 1 116 ? 24.006 -28.345 55.971 1.00 17.20 116 HIS B O 1
ATOM 1891 N N . ASN B 1 117 ? 25.885 -27.127 56.216 1.00 16.07 117 ASN B N 1
ATOM 1892 C CA . ASN B 1 117 ? 25.886 -27.192 57.677 1.00 16.89 117 ASN B CA 1
ATOM 1893 C C . ASN B 1 117 ? 24.994 -26.074 58.205 1.00 16.21 117 ASN B C 1
ATOM 1894 O O . ASN B 1 117 ? 25.409 -24.915 58.288 1.00 17.10 117 ASN B O 1
ATOM 1899 N N . MET B 1 118 ? 23.760 -26.422 58.552 1.00 13.71 118 MET B N 1
ATOM 1900 C CA . MET B 1 118 ? 22.799 -25.466 59.081 1.00 14.13 118 MET B CA 1
ATOM 1901 C C . MET B 1 118 ? 22.787 -25.519 60.602 1.00 15.59 118 MET B C 1
ATOM 1902 O O . MET B 1 118 ? 23.060 -26.554 61.211 1.00 16.83 118 MET B O 1
ATOM 1907 N N . GLU B 1 119 ? 22.463 -24.385 61.212 1.00 13.12 119 GLU B N 1
ATOM 1908 C CA . GLU B 1 119 ? 22.537 -24.252 62.657 1.00 13.06 119 GLU B CA 1
ATOM 1909 C C . GLU B 1 119 ? 21.424 -23.327 63.126 1.00 14.02 119 GLU B C 1
ATOM 1910 O O . GLU B 1 119 ? 21.132 -22.321 62.475 1.00 14.42 119 GLU B O 1
ATOM 1916 N N . ILE B 1 120 ? 20.802 -23.668 64.252 1.00 14.80 120 ILE B N 1
ATOM 1917 C CA . ILE B 1 120 ? 19.907 -22.736 64.928 1.00 15.27 120 ILE B CA 1
ATOM 1918 C C . ILE B 1 120 ? 20.402 -22.544 66.353 1.00 14.59 120 ILE B C 1
ATOM 1919 O O . ILE B 1 120 ? 21.000 -23.443 66.952 1.00 15.24 120 ILE B O 1
ATOM 1924 N N . MET B 1 121 ? 20.142 -21.356 66.894 1.00 14.34 121 MET B N 1
ATOM 1925 C CA . MET B 1 121 ? 20.616 -20.968 68.213 1.00 15.12 121 MET B CA 1
ATOM 1926 C C . MET B 1 121 ? 19.634 -19.964 68.795 1.00 14.65 121 MET B C 1
ATOM 1927 O O . MET B 1 121 ? 19.023 -19.184 68.060 1.00 15.49 121 MET B O 1
ATOM 1932 N N . THR B 1 122 ? 19.485 -19.978 70.123 1.00 15.92 122 THR B N 1
ATOM 1933 C CA . THR B 1 122 ? 18.561 -19.058 70.778 1.00 15.61 122 THR B CA 1
ATOM 1934 C C . THR B 1 122 ? 19.250 -17.853 71.403 1.00 17.19 122 THR B C 1
ATOM 1935 O O . THR B 1 122 ? 18.559 -16.915 71.816 1.00 18.21 122 THR B O 1
ATOM 1939 N N . ARG B 1 123 ? 20.580 -17.850 71.485 1.00 17.98 123 ARG B N 1
ATOM 1940 C CA . ARG B 1 123 ? 21.310 -16.725 72.051 1.00 19.84 123 ARG B CA 1
ATOM 1941 C C . ARG B 1 123 ? 22.503 -16.423 71.154 1.00 19.52 123 ARG B C 1
ATOM 1942 O O . ARG B 1 123 ? 23.099 -17.348 70.584 1.00 18.98 123 ARG B O 1
ATOM 1950 N N . PRO B 1 124 ? 22.867 -15.153 71.005 1.00 19.14 124 PRO B N 1
ATOM 1951 C CA . PRO B 1 124 ? 24.043 -14.815 70.200 1.00 20.04 124 PRO B CA 1
ATOM 1952 C C . PRO B 1 124 ? 25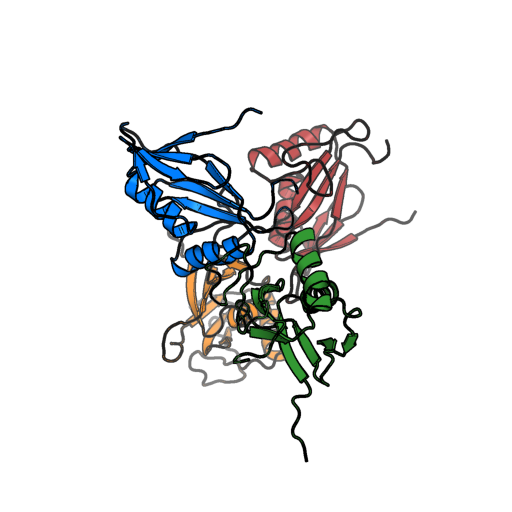.313 -15.423 70.775 1.00 20.81 124 PRO B C 1
ATOM 1953 O O . PRO B 1 124 ? 25.473 -15.562 71.990 1.00 21.05 124 PRO B O 1
ATOM 1957 N N . TYR B 1 125 ? 26.218 -15.795 69.875 1.00 21.28 125 TYR B N 1
ATOM 1958 C CA . TYR B 1 125 ? 27.492 -16.373 70.277 1.00 17.68 125 TYR B CA 1
ATOM 1959 C C . TYR B 1 125 ? 28.275 -15.391 71.138 1.00 20.41 125 TYR B C 1
ATOM 1960 O O . TYR B 1 125 ? 28.435 -14.222 70.779 1.00 23.58 125 TYR B O 1
ATOM 1969 N N . GLY B 1 126 ? 28.757 -15.867 72.283 1.00 20.66 126 GLY B N 1
ATOM 1970 C CA . GLY B 1 126 ? 29.482 -15.020 73.204 1.00 25.38 126 GLY B CA 1
ATOM 1971 C C . GLY B 1 126 ? 28.627 -14.348 74.254 1.00 28.16 126 GLY B C 1
ATOM 1972 O O . GLY B 1 126 ? 29.185 -13.656 75.117 1.00 28.06 126 GLY B O 1
ATOM 1973 N N . SER B 1 127 ? 27.304 -14.533 74.185 1.00 23.14 127 SER B N 1
ATOM 1974 C CA . SER B 1 127 ? 26.271 -14.190 75.183 1.00 42.48 127 SER B CA 1
ATOM 1975 C C . SER B 1 127 ? 25.029 -13.698 74.457 1.00 28.14 127 SER B C 1
ATOM 1976 O O . SER B 1 127 ? 24.130 -14.487 74.168 1.00 24.53 127 SER B O 1
ATOM 1979 N N . MET C 1 1 ? 2.890 -66.583 13.828 1.00 44.26 1 MET C N 1
ATOM 1980 C CA . MET C 1 1 ? 4.091 -65.787 14.037 1.00 43.21 1 MET C C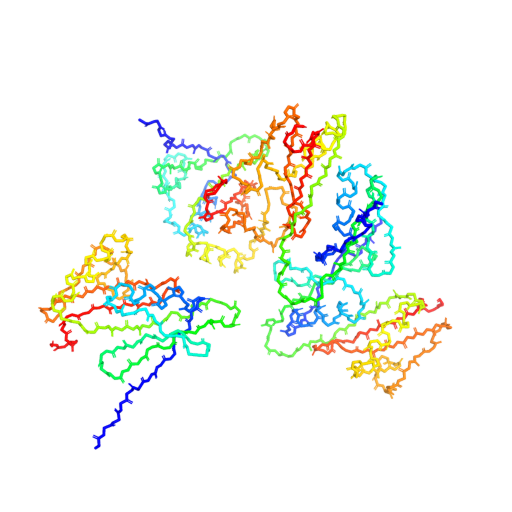A 1
ATOM 1981 C C . MET C 1 1 ? 3.899 -64.357 13.549 1.00 47.69 1 MET C C 1
ATOM 1982 O O . MET C 1 1 ? 3.860 -64.122 12.341 1.00 46.17 1 MET C O 1
ATOM 1987 N N . ALA C 1 2 ? 3.792 -63.404 14.482 1.00 37.98 2 ALA C N 1
ATOM 1988 C CA . ALA C 1 2 ? 3.794 -61.995 14.106 1.00 33.91 2 ALA C CA 1
ATOM 1989 C C . ALA C 1 2 ? 4.012 -61.073 15.296 1.00 35.80 2 ALA C C 1
ATOM 1990 O O . ALA C 1 2 ? 3.227 -61.083 16.249 1.00 37.05 2 ALA C O 1
ATOM 1992 N N . VAL C 1 3 ? 5.089 -60.297 15.265 1.00 25.33 3 VAL C N 1
ATOM 1993 C CA . VAL C 1 3 ? 5.359 -59.312 16.304 1.00 20.92 3 VAL C CA 1
ATOM 1994 C C . VAL C 1 3 ? 4.712 -58.005 15.867 1.00 18.91 3 VAL C C 1
ATOM 1995 O O . VAL C 1 3 ? 5.120 -57.406 14.865 1.00 21.42 3 VAL C O 1
ATOM 1999 N N . GLU C 1 4 ? 3.718 -57.551 16.622 1.00 16.44 4 GLU C N 1
ATOM 2000 C CA . GLU C 1 4 ? 2.994 -56.324 16.325 1.00 18.44 4 GLU C CA 1
ATOM 2001 C C . GLU C 1 4 ? 3.344 -55.256 17.348 1.00 17.22 4 GLU C C 1
ATOM 2002 O O . GLU C 1 4 ? 3.551 -55.560 18.524 1.00 17.19 4 GLU C O 1
ATOM 2008 N N . LEU C 1 5 ? 3.403 -54.002 16.907 1.00 15.35 5 LEU C N 1
ATOM 2009 C CA . LEU C 1 5 ? 3.461 -52.892 17.850 1.00 15.09 5 LEU C CA 1
ATOM 2010 C C . LEU C 1 5 ? 2.038 -52.608 18.309 1.00 15.08 5 LEU C C 1
ATOM 2011 O O . LEU C 1 5 ? 1.189 -52.207 17.504 1.00 15.25 5 LEU C O 1
ATOM 2016 N N . ASN C 1 6 ? 1.765 -52.843 19.593 1.00 15.02 6 ASN C N 1
ATOM 2017 C CA . ASN C 1 6 ? 0.401 -52.739 20.097 1.00 17.48 6 ASN C CA 1
ATOM 2018 C C . ASN C 1 6 ? 0.082 -51.352 20.644 1.00 15.45 6 ASN C C 1
ATOM 2019 O O . ASN C 1 6 ? -1.035 -50.861 20.457 1.00 16.90 6 ASN C O 1
ATOM 2024 N N . HIS C 1 7 ? 1.021 -50.712 21.334 1.00 14.63 7 HIS C N 1
ATOM 2025 C CA . HIS C 1 7 ? 0.781 -49.344 21.771 1.00 14.43 7 HIS C CA 1
ATOM 2026 C C . HIS C 1 7 ? 2.101 -48.661 22.083 1.00 15.98 7 HIS C C 1
ATOM 2027 O O . HIS C 1 7 ? 3.134 -49.309 22.280 1.00 16.16 7 HIS C O 1
ATOM 2034 N N . THR C 1 8 ? 2.045 -47.331 22.102 1.00 16.55 8 THR C N 1
ATOM 2035 C CA . THR C 1 8 ? 3.186 -46.497 22.441 1.00 15.82 8 THR C CA 1
ATOM 2036 C C . THR C 1 8 ? 2.670 -45.230 23.112 1.00 15.81 8 THR C C 1
ATOM 2037 O O . THR C 1 8 ? 1.550 -44.785 22.848 1.00 17.43 8 THR C O 1
ATOM 2041 N N . ILE C 1 9 ? 3.490 -44.663 23.996 1.00 15.67 9 ILE C N 1
ATOM 2042 C CA . ILE C 1 9 ? 3.130 -43.472 24.760 1.00 15.90 9 ILE C CA 1
ATOM 2043 C C . ILE C 1 9 ? 3.672 -42.240 24.052 1.00 17.33 9 ILE C C 1
ATOM 2044 O O . ILE C 1 9 ? 4.796 -42.248 23.533 1.00 20.37 9 ILE C O 1
ATOM 2049 N N . VAL C 1 10 ? 2.864 -41.183 24.011 1.00 17.39 10 VAL C N 1
ATOM 2050 C CA . VAL C 1 10 ? 3.296 -39.870 23.546 1.00 16.63 10 VAL C CA 1
ATOM 2051 C C . VAL C 1 10 ? 3.026 -38.881 24.672 1.00 17.45 10 VAL C C 1
ATOM 2052 O O . VAL C 1 10 ? 1.873 -38.707 25.087 1.00 17.82 10 VAL C O 1
ATOM 2056 N N . LEU C 1 11 ? 4.087 -38.249 25.169 1.00 17.23 11 LEU C N 1
ATOM 2057 C CA . LEU C 1 11 ? 3.979 -37.294 26.265 1.00 20.32 11 LEU C CA 1
ATOM 2058 C C . LEU C 1 11 ? 3.584 -35.923 25.732 1.00 18.20 11 LEU C C 1
ATOM 2059 O O . LEU C 1 11 ? 4.165 -35.439 24.755 1.00 17.97 11 LEU C O 1
ATOM 2064 N N . VAL C 1 12 ? 2.602 -35.292 26.381 1.00 17.91 12 VAL C N 1
ATOM 2065 C CA . VAL C 1 12 ? 2.071 -34.000 25.957 1.00 17.88 12 VAL C CA 1
ATOM 2066 C C . VAL C 1 12 ? 1.764 -33.151 27.187 1.00 19.95 12 VAL C C 1
ATOM 2067 O O . VAL C 1 12 ? 1.710 -33.642 28.315 1.00 20.90 12 VAL C O 1
ATOM 2071 N N . LYS C 1 13 ? 1.566 -31.850 26.950 1.00 22.82 13 LYS C N 1
ATOM 2072 C CA . LYS C 1 13 ? 1.174 -30.951 28.033 1.00 23.13 13 LYS C CA 1
ATOM 2073 C C . LYS C 1 13 ? -0.214 -31.291 28.563 1.00 25.81 13 LYS C C 1
ATOM 2074 O O . LYS C 1 13 ? -0.464 -31.199 29.771 1.00 25.47 13 LYS C O 1
ATOM 2080 N N . ASP C 1 14 ? -1.126 -31.688 27.678 1.00 23.35 14 ASP C N 1
ATOM 2081 C CA . ASP C 1 14 ? -2.517 -31.954 28.035 1.00 24.57 14 ASP C CA 1
ATOM 2082 C C . ASP C 1 14 ? -2.979 -33.140 27.202 1.00 22.73 14 ASP C C 1
ATOM 2083 O O . ASP C 1 14 ? -3.214 -32.997 25.998 1.00 20.76 14 ASP C O 1
ATOM 2088 N N . LYS C 1 15 ? -3.111 -34.305 27.843 1.00 21.96 15 LYS C N 1
ATOM 2089 C CA . LYS C 1 15 ? -3.433 -35.522 27.104 1.00 22.17 15 LYS C CA 1
ATOM 2090 C C . LYS C 1 15 ? -4.806 -35.427 26.453 1.00 24.28 15 LYS C C 1
ATOM 2091 O O . LYS C 1 15 ? -5.011 -35.935 25.345 1.00 20.96 15 LYS C O 1
ATOM 2097 N N . ASP C 1 16 ? -5.757 -34.772 27.119 1.00 23.11 16 ASP C N 1
ATOM 2098 C CA . ASP C 1 16 ? -7.096 -34.655 26.556 1.00 25.54 16 ASP C CA 1
ATOM 2099 C C . ASP C 1 16 ? -7.110 -33.696 25.374 1.00 24.31 16 ASP C C 1
ATOM 2100 O O . ASP C 1 16 ? -7.746 -33.974 24.351 1.00 25.57 16 ASP C O 1
ATOM 2105 N N . ALA C 1 17 ? -6.407 -32.568 25.491 1.00 22.34 17 ALA C N 1
ATOM 2106 C CA . ALA C 1 17 ? -6.341 -31.617 24.386 1.00 26.46 17 ALA C CA 1
ATOM 2107 C C . ALA C 1 17 ? -5.705 -32.249 23.154 1.00 22.70 17 ALA C C 1
ATOM 2108 O O . ALA C 1 17 ? -6.214 -32.108 22.036 1.00 21.02 17 ALA C O 1
ATOM 2110 N N . SER C 1 18 ? -4.593 -32.963 23.340 1.00 19.56 18 SER C N 1
ATOM 2111 C CA . SER C 1 18 ? -3.887 -33.533 22.196 1.00 17.65 18 SER C CA 1
ATOM 2112 C C . SER C 1 18 ? -4.659 -34.698 21.591 1.00 16.39 18 SER C C 1
ATOM 2113 O O . SER C 1 18 ? -4.793 -34.795 20.366 1.00 17.56 18 SER C O 1
ATOM 2116 N N . ALA C 1 19 ? -5.167 -35.602 22.433 1.00 18.80 19 ALA C N 1
ATOM 2117 C CA . ALA C 1 19 ? -5.898 -36.752 21.912 1.00 16.00 19 ALA C CA 1
ATOM 2118 C C . ALA C 1 19 ? -7.166 -36.319 21.189 1.00 16.33 19 ALA C C 1
ATOM 2119 O O . ALA C 1 19 ? -7.504 -36.868 20.133 1.00 18.85 19 ALA C O 1
ATOM 2121 N N . THR C 1 20 ? -7.882 -35.334 21.739 1.00 19.52 20 THR C N 1
ATOM 2122 C CA . THR C 1 20 ? -9.114 -34.874 21.107 1.00 20.67 20 THR C CA 1
ATOM 2123 C C . THR C 1 20 ? -8.822 -34.153 19.798 1.00 18.49 20 THR C C 1
ATOM 2124 O O . THR C 1 20 ? -9.533 -34.348 18.805 1.00 21.44 20 THR C O 1
ATOM 2128 N N . PHE C 1 21 ? -7.774 -33.325 19.777 1.00 18.06 21 PHE C N 1
ATOM 2129 C CA . PHE C 1 21 ? -7.358 -32.674 18.538 1.00 16.71 21 PHE C CA 1
ATOM 2130 C C . PHE C 1 21 ? -7.089 -33.699 17.444 1.00 17.22 21 PHE C C 1
ATOM 2131 O O . PHE C 1 21 ? -7.549 -33.546 16.305 1.00 18.03 21 PHE C O 1
ATOM 2139 N N . MET C 1 22 ? -6.348 -34.759 17.778 1.00 17.03 22 MET C N 1
ATOM 2140 C CA . MET C 1 22 ? -5.986 -35.759 16.779 1.00 13.89 22 MET C CA 1
ATOM 2141 C C . MET C 1 22 ? -7.194 -36.583 16.348 1.00 15.86 22 MET C C 1
ATOM 2142 O O . MET C 1 22 ? -7.373 -36.851 15.155 1.00 17.83 22 MET C O 1
ATOM 2147 N N . ALA C 1 23 ? -8.033 -36.995 17.302 1.00 17.83 23 ALA C N 1
ATOM 2148 C CA . ALA C 1 23 ? -9.219 -37.774 16.961 1.00 17.56 23 ALA C CA 1
ATOM 2149 C C . ALA C 1 23 ? -10.170 -36.968 16.085 1.00 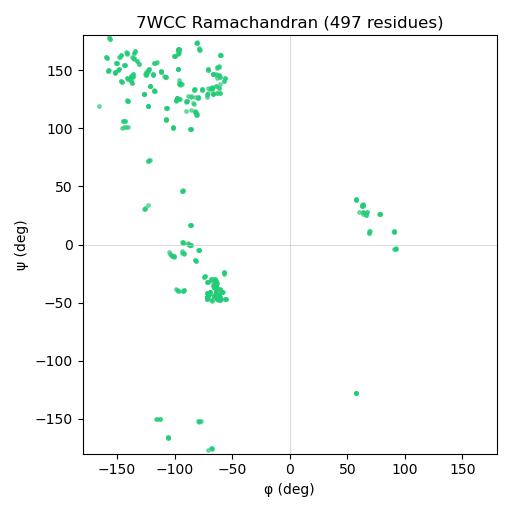17.37 23 ALA C C 1
ATOM 2150 O O . ALA C 1 23 ? -10.674 -37.469 15.073 1.00 19.62 23 ALA C O 1
ATOM 2152 N N . ASP C 1 24 ? -10.433 -35.715 16.466 1.00 18.24 24 ASP C N 1
ATOM 2153 C CA . ASP C 1 24 ? -11.294 -34.854 15.659 1.00 19.95 24 ASP C CA 1
ATOM 2154 C C . ASP C 1 24 ? -10.723 -34.667 14.260 1.00 18.39 24 ASP C C 1
ATOM 2155 O O . ASP C 1 24 ? -11.444 -34.784 13.262 1.00 21.45 24 ASP C O 1
ATOM 2160 N N . LEU C 1 25 ? -9.425 -34.364 14.166 1.00 17.68 25 LEU C N 1
ATOM 2161 C CA . LEU C 1 25 ? -8.824 -34.107 12.862 1.00 17.68 25 LEU C CA 1
ATOM 2162 C C . LEU C 1 25 ? -8.826 -35.359 11.993 1.00 17.72 25 LEU C C 1
ATOM 2163 O O . LEU C 1 25 ? -9.156 -35.296 10.802 1.00 17.84 25 LEU C O 1
ATOM 2168 N N . LEU C 1 26 ? -8.471 -36.503 12.569 1.00 16.88 26 LEU C N 1
ATOM 2169 C CA . LEU C 1 26 ? -8.397 -37.743 11.810 1.00 16.87 26 LEU C CA 1
ATOM 2170 C C . LEU C 1 26 ? -9.760 -38.387 11.580 1.00 18.97 26 LEU C C 1
ATOM 2171 O O . LEU C 1 26 ? -9.833 -39.397 10.873 1.00 22.50 26 LEU C O 1
ATOM 2176 N N . GLY C 1 27 ? -10.829 -37.838 12.152 1.00 20.56 27 GLY C N 1
ATOM 2177 C CA . GLY C 1 27 ? -12.154 -38.391 11.942 1.00 21.46 27 GLY C CA 1
ATOM 2178 C C . GLY C 1 27 ? -12.463 -39.626 12.754 1.00 23.88 27 GLY C C 1
ATOM 2179 O O . GLY C 1 27 ? -13.300 -40.439 12.343 1.00 26.25 27 GLY C O 1
ATOM 2180 N N . LEU C 1 28 ? -11.818 -39.790 13.896 1.00 23.55 28 LEU C N 1
ATOM 2181 C CA . LEU C 1 28 ? -11.948 -40.955 14.750 1.00 20.80 28 LEU C CA 1
ATOM 2182 C C . LEU C 1 28 ? -12.890 -40.665 15.910 1.00 19.23 28 LEU C C 1
ATOM 2183 O O . LEU C 1 28 ? -13.180 -39.503 16.212 1.00 25.63 28 LEU C O 1
ATOM 2188 N N . PRO C 1 29 ? -13.407 -41.699 16.575 1.00 21.55 29 PRO C N 1
ATOM 2189 C CA . PRO C 1 29 ? -14.225 -41.462 17.769 1.00 25.02 29 PRO C CA 1
ATOM 2190 C C . PRO C 1 29 ? -13.428 -40.731 18.839 1.00 24.74 29 PRO C C 1
ATOM 2191 O O . PRO C 1 29 ? -12.197 -40.670 18.804 1.00 24.79 29 PRO C O 1
ATOM 2195 N N . LYS C 1 30 ? -14.153 -40.167 19.799 1.00 24.96 30 LYS C N 1
ATOM 2196 C CA . LYS C 1 30 ? -13.501 -39.483 20.906 1.00 23.32 30 LYS C CA 1
ATOM 2197 C C . LYS C 1 30 ? -12.535 -40.436 21.608 1.00 22.96 30 LYS C C 1
ATOM 2198 O O . LYS C 1 30 ? -12.808 -41.638 21.705 1.00 25.98 30 LYS C O 1
ATOM 2204 N N . PRO C 1 31 ? -11.390 -39.945 22.078 1.00 21.84 31 PRO C N 1
ATOM 2205 C CA . PRO C 1 31 ? -10.421 -40.835 22.731 1.00 21.58 31 PRO C CA 1
ATOM 2206 C C . PRO C 1 31 ? -10.999 -41.482 23.981 1.00 20.87 31 PRO C C 1
ATOM 2207 O O . PRO C 1 31 ? -11.912 -40.953 24.619 1.00 26.20 31 PRO C O 1
ATOM 2211 N N . LYS C 1 32 ? -10.460 -42.651 24.317 1.00 21.00 32 LYS C N 1
ATOM 2212 C CA . LYS C 1 32 ? -10.887 -43.393 25.495 1.00 24.60 32 LYS C CA 1
ATOM 2213 C C . LYS C 1 32 ? -9.990 -43.049 26.673 1.00 24.40 32 LYS C C 1
ATOM 2214 O O . LYS C 1 32 ? -8.770 -42.938 26.529 1.00 23.05 32 LYS C O 1
ATOM 2220 N N . GLU C 1 33 ? -10.597 -42.879 27.843 1.00 25.15 33 GLU C N 1
ATOM 2221 C CA . GLU C 1 33 ? -9.839 -42.668 29.067 1.00 25.59 33 GLU C CA 1
ATOM 2222 C C . GLU C 1 33 ? -9.448 -44.016 29.657 1.00 24.49 33 GLU C C 1
ATOM 2223 O O . GLU C 1 33 ? -10.298 -44.896 29.829 1.00 28.29 33 GLU C O 1
ATOM 2229 N N . MET C 1 34 ? -8.158 -44.183 29.941 1.00 20.19 34 MET C N 1
ATOM 2230 C CA . MET C 1 34 ? -7.649 -45.407 30.558 1.00 22.48 34 MET C CA 1
ATOM 2231 C C . MET C 1 34 ? -6.527 -45.001 31.507 1.00 26.58 34 MET C C 1
ATOM 2232 O O . MET C 1 34 ? -5.402 -44.743 31.070 1.00 22.83 34 MET C O 1
ATOM 2237 N N . GLY C 1 35 ? -6.833 -44.952 32.800 1.00 21.53 35 GLY C N 1
ATOM 2238 C CA . GLY C 1 35 ? -5.868 -44.514 33.777 1.00 22.00 35 GLY C CA 1
ATOM 2239 C C . GLY C 1 35 ? -5.365 -43.120 33.468 1.00 19.79 35 GLY C C 1
ATOM 2240 O O . GLY C 1 35 ? -6.146 -42.189 33.251 1.00 22.10 35 GLY C O 1
ATOM 2241 N N . PRO C 1 36 ? -4.042 -42.955 33.417 1.00 22.28 36 PRO C N 1
ATOM 2242 C CA . PRO C 1 36 ? -3.478 -41.632 33.129 1.00 20.50 36 PRO C CA 1
ATOM 2243 C C . PRO C 1 36 ? -3.368 -41.351 31.639 1.00 22.08 36 PRO C C 1
ATOM 2244 O O . PRO C 1 36 ? -2.645 -40.437 31.236 1.00 21.62 36 PRO C O 1
ATOM 2248 N N . PHE C 1 37 ? -4.074 -42.123 30.815 1.00 20.02 37 PHE C N 1
ATOM 2249 C CA . PHE C 1 37 ? -3.935 -42.037 29.368 1.00 18.14 37 PHE C CA 1
ATOM 2250 C C . PHE C 1 37 ? -5.239 -41.632 28.700 1.00 20.67 37 PHE C C 1
ATOM 2251 O O . PHE C 1 37 ? -6.333 -41.983 29.152 1.00 20.49 37 PHE C O 1
ATOM 2259 N N . ALA C 1 38 ? -5.100 -40.881 27.613 1.00 18.86 38 ALA C N 1
ATOM 2260 C CA . ALA C 1 38 ? -6.155 -40.686 26.630 1.00 20.43 38 ALA C CA 1
ATOM 2261 C C . ALA C 1 38 ? -5.750 -41.480 25.396 1.00 19.59 38 ALA C C 1
ATOM 2262 O O . ALA C 1 38 ? -4.709 -41.199 24.793 1.00 18.55 38 ALA C O 1
ATOM 2264 N N . VAL C 1 39 ? -6.554 -42.477 25.038 1.00 19.87 39 VAL C N 1
ATOM 2265 C CA . VAL C 1 39 ? -6.157 -43.510 24.086 1.00 19.47 39 VAL C CA 1
ATOM 2266 C C . VAL C 1 39 ? -6.714 -43.172 22.711 1.00 21.28 39 VAL C C 1
ATOM 2267 O O . VAL C 1 39 ? -7.927 -42.989 22.550 1.00 20.21 39 VAL C O 1
ATOM 2271 N N . LEU C 1 40 ? -5.825 -43.098 21.718 1.00 17.37 40 LEU C N 1
ATOM 2272 C CA . LEU C 1 40 ? -6.188 -42.912 20.316 1.00 18.32 40 LEU C CA 1
ATOM 2273 C C . LEU C 1 40 ? -5.943 -44.233 19.595 1.00 18.64 40 LEU C C 1
ATOM 2274 O O . LEU C 1 40 ? -4.791 -44.625 19.385 1.00 17.68 40 LEU C O 1
ATOM 2279 N N . GLN C 1 41 ? -7.022 -44.922 19.230 1.00 18.28 41 GLN C N 1
ATOM 2280 C CA . GLN C 1 41 ? -6.931 -46.231 18.595 1.00 17.36 41 GLN C CA 1
ATOM 2281 C C . GLN C 1 41 ? -6.859 -46.070 17.083 1.00 19.48 41 GLN C C 1
ATOM 2282 O O . GLN C 1 41 ? -7.756 -45.474 16.474 1.00 22.72 41 GLN C O 1
ATOM 2288 N N . LEU C 1 42 ? -5.807 -46.611 16.479 1.00 16.98 42 LEU C N 1
ATOM 2289 C CA . LEU C 1 42 ? -5.684 -46.641 15.029 1.00 17.24 42 LEU C CA 1
ATOM 2290 C C . LEU C 1 42 ? -6.142 -47.993 14.486 1.00 17.27 42 LEU C C 1
ATOM 2291 O O . LEU C 1 42 ? -6.360 -48.957 15.225 1.00 18.57 42 LEU C O 1
ATOM 2296 N N . ALA C 1 43 ? -6.301 -48.048 13.163 1.00 17.43 43 ALA C N 1
ATOM 2297 C CA . ALA C 1 43 ? -6.966 -49.190 12.546 1.00 17.74 43 ALA C CA 1
ATOM 2298 C C . ALA C 1 43 ? -6.091 -50.436 12.526 1.00 20.62 43 ALA C C 1
ATOM 2299 O O . ALA C 1 43 ? -6.617 -51.556 12.533 1.00 22.83 43 ALA C O 1
ATOM 2301 N N . ASN C 1 44 ? -4.772 -50.272 12.491 1.00 17.07 44 ASN C N 1
ATOM 2302 C CA . ASN C 1 44 ? -3.876 -51.417 12.332 1.00 17.13 44 ASN C CA 1
ATOM 2303 C C . ASN C 1 44 ? -3.417 -51.970 13.679 1.00 17.15 44 ASN C C 1
ATOM 2304 O O . ASN C 1 44 ? -2.239 -52.246 13.902 1.00 17.71 44 ASN C O 1
ATOM 2309 N N . ASP C 1 45 ? -4.378 -52.140 14.590 1.00 17.68 45 ASP C N 1
ATOM 2310 C CA . ASP C 1 45 ? -4.155 -52.830 15.863 1.00 18.74 45 ASP C CA 1
ATOM 2311 C C . ASP C 1 45 ? -3.037 -52.173 16.669 1.00 17.14 45 ASP C C 1
ATOM 2312 O O . ASP C 1 45 ? -2.224 -52.846 17.305 1.00 18.39 45 ASP C O 1
ATOM 2317 N N . VAL C 1 46 ? -2.990 -50.845 16.639 1.00 16.36 46 VAL C N 1
ATOM 2318 C CA . VAL C 1 46 ? -2.032 -50.084 17.431 1.00 15.29 46 VAL C CA 1
ATOM 2319 C C . VAL C 1 46 ? -2.729 -48.837 17.961 1.00 15.68 46 VAL C C 1
ATOM 2320 O O . VAL C 1 46 ? -3.576 -48.249 17.278 1.00 16.66 46 VAL C O 1
ATOM 2324 N N . SER C 1 47 ? -2.390 -48.452 19.191 1.00 16.30 47 SER C N 1
ATOM 2325 C CA . SER C 1 47 ? -2.939 -47.268 19.832 1.00 16.15 47 SER C CA 1
ATOM 2326 C C . SER C 1 47 ? -1.817 -46.347 20.289 1.00 15.49 47 SER C C 1
ATOM 2327 O O . SER C 1 47 ? -0.736 -46.799 20.681 1.00 16.49 47 SER C O 1
ATOM 2330 N N . ILE C 1 48 ? -2.084 -45.047 20.238 1.00 15.06 48 ILE C N 1
ATOM 2331 C CA . ILE C 1 48 ? -1.227 -44.041 20.850 1.00 14.69 48 ILE C CA 1
ATOM 2332 C C . ILE C 1 48 ? -1.824 -43.669 22.197 1.00 16.55 48 ILE C C 1
ATOM 2333 O O . ILE C 1 48 ? -3.003 -43.303 22.283 1.00 17.91 48 ILE C O 1
ATOM 2338 N N . LEU C 1 49 ? -1.018 -43.767 23.250 1.00 16.14 49 LEU C N 1
ATOM 2339 C CA . LEU C 1 49 ? -1.442 -43.437 24.607 1.00 16.94 49 LEU C CA 1
ATOM 2340 C C . LEU C 1 49 ? -0.887 -42.058 24.944 1.00 15.69 49 LEU C C 1
ATOM 2341 O O . LEU C 1 49 ? 0.299 -41.912 25.252 1.00 16.85 49 LEU C O 1
ATOM 2346 N N . PHE C 1 50 ? -1.740 -41.041 24.860 1.00 15.08 50 PHE C N 1
ATOM 2347 C CA . PHE C 1 50 ? -1.346 -39.695 25.248 1.00 14.32 50 PHE C CA 1
ATOM 2348 C C . PHE C 1 50 ? -1.318 -39.583 26.767 1.00 17.13 50 PHE C C 1
ATOM 2349 O O . PHE C 1 50 ? -2.249 -40.020 27.450 1.00 18.80 50 PHE C O 1
ATOM 2357 N N . MET C 1 51 ? -0.243 -39.003 27.289 1.00 16.08 51 MET C N 1
ATOM 2358 C CA . MET C 1 51 ? -0.004 -38.945 28.723 1.00 16.83 51 MET C CA 1
ATOM 2359 C C . MET C 1 51 ? 0.497 -37.558 29.086 1.00 19.87 51 MET C C 1
ATOM 2360 O O . MET C 1 51 ? 1.316 -36.983 28.363 1.00 20.23 51 MET C O 1
ATOM 2365 N N . ASP C 1 52 ? 0.012 -37.025 30.207 1.00 21.59 52 ASP C N 1
ATOM 2366 C CA . ASP C 1 52 ? 0.451 -35.711 30.658 1.00 21.16 52 ASP C CA 1
ATOM 2367 C C . ASP C 1 52 ? 1.920 -35.760 31.060 1.00 21.65 52 ASP C C 1
ATOM 2368 O O . ASP C 1 52 ? 2.338 -36.629 31.834 1.00 24.81 52 ASP C O 1
ATOM 2373 N N . PHE C 1 53 ? 2.699 -34.822 30.532 1.00 26.25 53 PHE C N 1
ATOM 2374 C CA . PHE C 1 53 ? 4.109 -34.717 30.882 1.00 24.31 53 PHE C CA 1
ATOM 2375 C C . PHE C 1 53 ? 4.265 -34.199 32.308 1.00 32.86 53 PHE C C 1
ATOM 2376 O O . PHE C 1 53 ? 3.664 -33.184 32.677 1.00 36.60 53 PHE C O 1
ATOM 2384 N N . ARG C 1 54 ? 5.067 -34.903 33.115 1.00 40.82 54 ARG C N 1
ATOM 2385 C CA . ARG C 1 54 ? 5.300 -34.536 34.507 1.00 51.24 54 ARG C CA 1
ATOM 2386 C C . ARG C 1 54 ? 6.646 -33.859 34.731 1.00 53.46 54 ARG C C 1
ATOM 2387 O O . ARG C 1 54 ? 6.895 -33.363 35.834 1.00 61.07 54 ARG C O 1
ATOM 2395 N N . GLY C 1 55 ? 7.517 -33.828 33.729 1.00 54.43 55 GLY C N 1
ATOM 2396 C CA . GLY C 1 55 ? 8.814 -33.211 33.886 1.00 61.10 55 GLY C CA 1
ATOM 2397 C C . GLY C 1 55 ? 8.718 -31.702 34.037 1.00 65.86 55 GLY C C 1
ATOM 2398 O O . GLY C 1 55 ? 7.644 -31.106 34.118 1.00 62.67 55 GLY C O 1
ATOM 2399 N N . GLU C 1 56 ? 9.895 -31.078 34.072 1.00 70.42 56 GLU C N 1
ATOM 2400 C CA . GLU C 1 56 ? 10.022 -29.644 34.309 1.00 79.79 56 GLU C CA 1
ATOM 2401 C C . GLU C 1 56 ? 10.154 -28.823 33.034 1.00 79.28 56 GLU C C 1
ATOM 2402 O O . GLU C 1 56 ? 9.563 -27.743 32.936 1.00 81.31 56 GLU C O 1
ATOM 2408 N N . GLY C 1 57 ? 10.908 -29.303 32.051 1.00 70.05 57 GLY C N 1
ATOM 2409 C CA . GLY C 1 57 ? 11.144 -28.550 30.835 1.00 66.75 57 GLY C CA 1
ATOM 2410 C C . GLY C 1 57 ? 9.978 -28.621 29.874 1.00 62.95 57 GLY C C 1
ATOM 2411 O O . GLY C 1 57 ? 8.821 -28.813 30.267 1.00 62.94 57 GLY C O 1
ATOM 2412 N N . ASP C 1 58 ? 10.286 -28.468 28.594 1.00 56.97 58 ASP C N 1
ATOM 2413 C CA . ASP C 1 58 ? 9.290 -28.498 27.536 1.00 59.51 58 ASP C CA 1
ATOM 2414 C C . ASP C 1 58 ? 9.224 -29.889 26.916 1.00 53.17 58 ASP C C 1
ATOM 2415 O O . ASP C 1 58 ? 10.071 -30.752 27.159 1.00 46.28 58 ASP C O 1
ATOM 2420 N N . ILE C 1 59 ? 8.188 -30.100 26.106 1.00 47.78 59 ILE C N 1
ATOM 2421 C CA . ILE C 1 59 ? 7.996 -31.386 25.449 1.00 35.05 59 ILE C CA 1
ATOM 2422 C C . ILE C 1 59 ? 9.099 -31.602 24.423 1.00 37.31 59 ILE C C 1
ATOM 2423 O O . ILE C 1 59 ? 9.431 -30.699 23.645 1.00 40.80 59 ILE C O 1
ATOM 2428 N N . VAL C 1 60 ? 9.678 -32.799 24.423 1.00 35.42 60 VAL C N 1
ATOM 2429 C CA . VAL C 1 60 ? 10.573 -33.213 23.346 1.00 29.74 60 VAL C CA 1
ATOM 2430 C C . VAL C 1 60 ? 9.704 -33.678 22.184 1.00 25.76 60 VAL C C 1
ATOM 2431 O O . VAL C 1 60 ? 9.040 -34.720 22.289 1.00 27.11 60 VAL C O 1
ATOM 2435 N N . PRO C 1 61 ? 9.675 -32.949 21.068 1.00 25.77 61 PRO C N 1
ATOM 2436 C CA . PRO C 1 61 ? 8.760 -33.312 19.980 1.00 24.53 61 PRO C CA 1
ATOM 2437 C C . PRO C 1 61 ? 9.152 -34.627 19.330 1.00 28.36 61 PRO C C 1
ATOM 2438 O O . PRO C 1 61 ? 10.324 -34.878 19.039 1.00 28.23 61 PRO C O 1
ATOM 2442 N N . GLY C 1 62 ? 8.148 -35.474 19.104 1.00 20.78 62 GLY C N 1
ATOM 2443 C CA . GLY C 1 62 ? 8.315 -36.710 18.386 1.00 20.39 62 GLY C CA 1
ATOM 2444 C C . GLY C 1 62 ? 7.733 -36.638 16.987 1.00 17.61 62 GLY C C 1
ATOM 2445 O O . GLY C 1 62 ? 7.422 -35.568 16.461 1.00 19.20 62 GLY C O 1
ATOM 2446 N N . HIS C 1 63 ? 7.581 -37.814 16.383 1.00 15.96 63 HIS C N 1
ATOM 2447 C CA . HIS C 1 63 ? 7.052 -37.917 15.028 1.00 15.02 63 HIS C CA 1
ATOM 2448 C C . HIS C 1 63 ? 6.130 -39.121 14.956 1.00 17.58 63 HIS C C 1
ATOM 2449 O O . HIS C 1 63 ? 6.545 -40.238 15.273 1.00 17.20 63 HIS C O 1
ATOM 2456 N N . CYS C 1 64 ? 4.884 -38.885 14.549 1.00 16.79 64 CYS C N 1
ATOM 2457 C CA . CYS C 1 64 ? 3.927 -39.939 14.235 1.00 15.92 64 CYS C CA 1
ATOM 2458 C C . CYS C 1 64 ? 3.395 -39.690 12.838 1.00 16.14 64 CYS C C 1
ATOM 2459 O O . CYS C 1 64 ? 2.947 -38.580 12.536 1.00 14.97 64 CYS C O 1
ATOM 2462 N N . ALA C 1 65 ? 3.434 -40.713 11.993 1.00 14.19 65 ALA C N 1
ATOM 2463 C CA . ALA C 1 65 ? 2.942 -40.598 10.629 1.00 14.36 65 ALA C CA 1
ATOM 2464 C C . ALA C 1 65 ? 1.839 -41.614 10.391 1.00 14.53 65 ALA C C 1
ATOM 2465 O O . ALA C 1 65 ? 1.959 -42.781 10.779 1.00 15.47 65 ALA C O 1
ATOM 2467 N N . PHE C 1 66 ? 0.773 -41.163 9.737 1.00 15.27 66 PHE C N 1
ATOM 2468 C CA . PHE C 1 66 ? -0.437 -41.946 9.547 1.00 14.77 66 PHE C CA 1
ATOM 2469 C C . PHE C 1 66 ? -0.664 -42.181 8.062 1.00 14.99 66 PHE C C 1
ATOM 2470 O O . PHE C 1 66 ? -0.577 -41.246 7.260 1.00 14.98 66 PHE C O 1
ATOM 2478 N N . LEU C 1 67 ? -0.945 -43.430 7.702 1.00 15.19 67 LEU C N 1
ATOM 2479 C CA . LEU C 1 67 ? -1.267 -43.809 6.333 1.00 15.42 67 LEU C CA 1
ATOM 2480 C C . LEU C 1 67 ? -2.782 -43.873 6.188 1.00 15.54 67 LEU C C 1
ATOM 2481 O O . LEU C 1 67 ? -3.455 -44.560 6.967 1.00 16.09 67 LEU C O 1
ATOM 2486 N N . ILE C 1 68 ? -3.319 -43.132 5.216 1.00 15.66 68 ILE C N 1
ATOM 2487 C CA . ILE C 1 68 ? -4.757 -42.995 5.041 1.00 16.48 68 ILE C CA 1
ATOM 2488 C C . ILE C 1 68 ? -5.103 -43.149 3.564 1.00 17.57 68 ILE C C 1
ATOM 2489 O O . ILE C 1 68 ? -4.244 -43.072 2.684 1.00 18.07 68 ILE C O 1
ATOM 2494 N N . SER C 1 69 ? -6.388 -43.367 3.300 1.00 17.88 69 SER C N 1
ATOM 2495 C CA . SER C 1 69 ? -6.865 -43.493 1.932 1.00 17.35 69 SER C CA 1
ATOM 2496 C C . SER C 1 69 ? -7.007 -42.120 1.279 1.00 20.03 69 SER C C 1
ATOM 2497 O O . SER C 1 69 ? -6.954 -41.076 1.936 1.00 19.50 69 SER C O 1
ATOM 2500 N N . ASP C 1 70 ? -7.208 -42.133 -0.042 1.00 19.37 70 ASP C N 1
ATOM 2501 C CA . ASP C 1 70 ? -7.400 -40.888 -0.777 1.00 18.43 70 ASP C CA 1
ATOM 2502 C C . ASP C 1 70 ? -8.641 -40.149 -0.294 1.00 19.58 70 ASP C C 1
ATOM 2503 O O . ASP C 1 70 ? -8.614 -38.925 -0.112 1.00 20.78 70 ASP C O 1
ATOM 2508 N N . GLU C 1 71 ? -9.743 -40.873 -0.094 1.00 23.14 71 GLU C N 1
ATOM 2509 C CA . GLU C 1 71 ? -10.958 -40.241 0.409 1.00 20.61 71 GLU C CA 1
ATOM 2510 C C . GLU C 1 71 ? -10.752 -39.692 1.815 1.00 22.29 71 GLU C C 1
ATOM 2511 O O . GLU C 1 71 ? -11.247 -38.608 2.148 1.00 22.13 71 GLU C O 1
ATOM 2517 N N . GLU C 1 72 ? -10.004 -40.415 2.649 1.00 19.91 72 GLU C N 1
ATOM 2518 C CA . GLU C 1 72 ? -9.739 -39.931 3.997 1.00 19.65 72 GLU C CA 1
ATOM 2519 C C . GLU C 1 72 ? -8.869 -38.682 3.972 1.00 20.09 72 GLU C C 1
ATOM 2520 O O . GLU C 1 72 ? -9.056 -37.775 4.792 1.00 20.57 72 GLU C O 1
ATOM 2526 N N . PHE C 1 73 ? -7.923 -38.606 3.031 1.00 18.35 73 PHE C N 1
ATOM 2527 C CA . PHE C 1 73 ? -7.106 -37.403 2.912 1.00 16.92 73 PHE C CA 1
ATOM 2528 C C . PHE C 1 73 ? -7.960 -36.183 2.593 1.00 18.31 73 PHE C C 1
ATOM 2529 O O . PHE C 1 73 ? -7.754 -35.108 3.167 1.00 19.40 73 PHE C O 1
ATOM 2537 N N . ASP C 1 74 ? -8.914 -36.323 1.672 1.00 20.93 74 ASP C N 1
ATOM 2538 C CA . ASP C 1 74 ? -9.778 -35.192 1.345 1.00 20.18 74 ASP C CA 1
ATOM 2539 C C . ASP C 1 74 ? -10.558 -34.726 2.567 1.00 19.44 74 ASP C C 1
ATOM 2540 O O . ASP C 1 74 ? -10.743 -33.521 2.773 1.00 21.00 74 ASP C O 1
ATOM 2545 N N . GLN C 1 75 ? -11.015 -35.667 3.396 1.00 20.68 75 GLN C N 1
ATOM 2546 C CA . GLN C 1 75 ? -11.760 -35.300 4.596 1.00 20.60 75 GLN C CA 1
ATOM 2547 C C . GLN C 1 75 ? -10.847 -34.675 5.645 1.00 22.15 75 GLN C C 1
ATOM 2548 O O . GLN C 1 75 ? -11.178 -33.637 6.231 1.00 20.94 75 GLN C O 1
ATOM 2554 N N . ILE C 1 76 ? -9.687 -35.288 5.889 1.00 17.74 76 ILE C N 1
ATOM 2555 C CA . ILE C 1 76 ? -8.803 -34.808 6.948 1.00 16.62 76 ILE C CA 1
ATOM 2556 C C . ILE C 1 76 ? -8.151 -33.491 6.543 1.00 21.32 76 ILE C C 1
ATOM 2557 O O . ILE C 1 76 ? -8.125 -32.530 7.321 1.00 19.33 76 ILE C O 1
ATOM 2562 N N . PHE C 1 77 ? -7.622 -33.418 5.318 1.00 17.66 77 PHE C N 1
ATOM 2563 C CA . PHE C 1 77 ? -7.057 -32.153 4.858 1.00 18.26 77 PHE C CA 1
ATOM 2564 C C . PHE C 1 77 ? -8.127 -31.076 4.765 1.00 21.67 77 PHE C C 1
ATOM 2565 O O . PHE C 1 77 ? -7.834 -29.894 4.974 1.00 21.28 77 PHE C O 1
ATOM 2573 N N . GLY C 1 78 ? -9.367 -31.462 4.455 1.00 22.53 78 GLY C N 1
ATOM 2574 C CA . GLY C 1 78 ? -10.458 -30.504 4.502 1.00 22.72 78 GLY C CA 1
ATOM 2575 C C . GLY C 1 78 ? -10.618 -29.880 5.875 1.00 20.92 78 GLY C C 1
ATOM 2576 O O . GLY C 1 78 ? -10.855 -28.675 5.996 1.00 23.60 78 GLY C O 1
ATOM 2577 N N . ARG C 1 79 ? -10.481 -30.691 6.929 1.00 20.58 79 ARG C N 1
ATOM 2578 C CA . ARG C 1 79 ? -10.553 -30.161 8.288 1.00 21.04 79 ARG C CA 1
ATOM 2579 C C . ARG C 1 79 ? -9.320 -29.338 8.641 1.00 24.60 79 ARG C C 1
ATOM 2580 O O . ARG C 1 79 ? -9.421 -28.381 9.416 1.00 22.52 79 ARG C O 1
ATOM 2588 N N . ILE C 1 80 ? -8.155 -29.690 8.095 1.00 22.25 80 ILE C N 1
ATOM 2589 C CA . ILE C 1 80 ? -6.962 -28.871 8.303 1.00 20.72 80 ILE C CA 1
ATOM 2590 C C . ILE C 1 80 ? -7.178 -27.479 7.724 1.00 21.22 80 ILE C C 1
ATOM 2591 O O . ILE C 1 80 ? -6.882 -26.464 8.366 1.00 23.21 80 ILE C O 1
ATOM 2596 N N . ARG C 1 81 ? -7.716 -27.418 6.503 1.00 21.69 81 ARG C N 1
ATOM 2597 C CA . ARG C 1 81 ? -7.971 -26.142 5.841 1.00 22.83 81 ARG C CA 1
ATOM 2598 C C . ARG C 1 81 ? -9.062 -25.357 6.558 1.00 25.36 81 ARG C C 1
ATOM 2599 O O . ARG C 1 81 ? -8.889 -24.171 6.865 1.00 29.07 81 ARG C O 1
ATOM 2607 N N . GLU C 1 82 ? -10.189 -26.009 6.854 1.00 25.98 82 GLU C N 1
ATOM 2608 C CA . GLU C 1 82 ? -11.317 -25.296 7.443 1.00 28.57 82 GLU C CA 1
ATOM 2609 C C . GLU C 1 82 ? -11.018 -24.833 8.865 1.00 32.48 82 GLU C C 1
ATOM 2610 O O . GLU C 1 82 ? -11.548 -23.806 9.303 1.00 35.89 82 GLU C O 1
ATOM 2616 N N . GLY C 1 83 ? -10.175 -25.560 9.592 1.00 22.95 83 GLY C N 1
ATOM 2617 C CA . GLY C 1 83 ? -9.812 -25.185 10.940 1.00 24.66 83 GLY C CA 1
ATOM 2618 C C . GLY C 1 83 ? -8.652 -24.225 11.054 1.00 26.99 83 GLY C C 1
ATOM 2619 O O . GLY C 1 83 ? -8.289 -23.835 12.168 1.00 27.89 83 GLY C O 1
ATOM 2620 N N . GLY C 1 84 ? -8.061 -23.818 9.934 1.00 25.37 84 GLY C N 1
ATOM 2621 C CA . GLY C 1 84 ? -6.894 -22.955 9.987 1.00 26.90 84 GLY C CA 1
ATOM 2622 C C . GLY C 1 84 ? -5.700 -23.589 10.661 1.00 24.68 84 GLY C C 1
ATOM 2623 O O . GLY C 1 84 ? -4.926 -22.894 11.329 1.00 26.89 84 GLY C O 1
ATOM 2624 N N . ILE C 1 85 ? -5.534 -24.898 10.511 1.00 25.10 85 ILE C N 1
ATOM 2625 C CA . ILE C 1 85 ? -4.427 -25.608 11.140 1.00 22.36 85 ILE C CA 1
ATOM 2626 C C . ILE C 1 85 ? -3.168 -25.398 10.311 1.00 18.79 85 ILE C C 1
ATOM 2627 O O . ILE C 1 85 ? -3.157 -25.647 9.099 1.00 19.34 85 ILE C O 1
ATOM 2632 N N . GLU C 1 86 ? -2.103 -24.942 10.965 1.00 19.23 86 GLU C N 1
ATOM 2633 C CA . GLU C 1 86 ? -0.836 -24.726 10.284 1.00 20.08 86 GLU C CA 1
ATOM 2634 C C . GLU C 1 86 ? -0.314 -26.044 9.725 1.00 17.81 86 GLU C C 1
ATOM 2635 O O . GLU C 1 86 ? -0.344 -27.073 10.405 1.00 18.18 86 GLU C O 1
ATOM 2641 N N . HIS C 1 87 ? 0.147 -26.023 8.476 1.00 19.16 87 HIS C N 1
ATOM 2642 C CA . HIS C 1 87 ? 0.595 -27.259 7.849 1.00 17.83 87 HIS C CA 1
ATOM 2643 C C . HIS C 1 87 ? 1.731 -26.974 6.877 1.00 20.12 87 HIS C C 1
ATOM 2644 O O . HIS C 1 87 ? 1.943 -25.838 6.442 1.00 19.53 87 HIS C O 1
ATOM 2651 N N . TRP C 1 88 ? 2.462 -28.036 6.542 1.00 19.17 88 TRP C N 1
ATOM 2652 C CA . TRP C 1 88 ? 3.638 -27.954 5.689 1.00 18.41 88 TRP C CA 1
ATOM 2653 C C . TRP C 1 88 ? 3.706 -29.190 4.807 1.00 17.23 88 TRP C C 1
ATOM 2654 O O . TRP C 1 88 ? 3.197 -30.256 5.166 1.00 18.14 88 TRP C O 1
ATOM 2665 N N . ALA C 1 89 ? 4.367 -29.050 3.661 1.00 17.27 89 ALA C N 1
ATOM 2666 C CA . ALA C 1 89 ? 4.570 -30.199 2.791 1.00 15.00 89 ALA C CA 1
ATOM 2667 C C . ALA C 1 89 ? 5.742 -31.066 3.226 1.00 20.05 89 ALA C C 1
ATOM 2668 O O . ALA C 1 89 ? 5.840 -32.212 2.776 1.00 18.54 89 ALA C O 1
ATOM 2670 N N . ASP C 1 90 ? 6.600 -30.571 4.116 1.00 18.26 90 ASP C N 1
ATOM 2671 C CA . ASP C 1 90 ? 7.868 -31.215 4.415 1.00 22.54 90 ASP C CA 1
ATOM 2672 C C . ASP C 1 90 ? 8.055 -31.348 5.918 1.00 20.32 90 ASP C C 1
ATOM 2673 O O . ASP C 1 90 ? 7.507 -30.581 6.714 1.00 20.69 90 ASP C O 1
ATOM 2678 N N . CYS C 1 91 ? 8.877 -32.331 6.288 1.00 20.46 91 CYS C N 1
ATOM 2679 C CA . CYS C 1 91 ? 9.114 -32.631 7.693 1.00 20.16 91 CYS C CA 1
ATOM 2680 C C . CYS C 1 91 ? 9.817 -31.481 8.405 1.00 25.93 91 CYS C C 1
ATOM 2681 O O . CYS C 1 91 ? 9.618 -31.287 9.610 1.00 26.16 91 CYS C O 1
ATOM 2684 N N . TYR C 1 92 ? 10.630 -30.708 7.685 1.00 23.34 92 TYR C N 1
ATOM 2685 C CA . TYR C 1 92 ? 11.374 -29.599 8.271 1.00 27.51 92 TYR C CA 1
ATOM 2686 C C . TYR C 1 92 ? 10.587 -28.294 8.306 1.00 28.15 92 TYR C C 1
ATOM 2687 O O . TYR C 1 92 ? 11.115 -27.287 8.791 1.00 27.47 92 TYR C O 1
ATOM 2696 N N . HIS C 1 93 ? 9.351 -28.288 7.802 1.00 21.45 93 HIS C N 1
ATOM 2697 C CA . HIS C 1 93 ? 8.444 -27.140 7.887 1.00 20.33 93 HIS C CA 1
ATOM 2698 C C . HIS C 1 93 ? 8.969 -25.918 7.138 1.00 24.13 93 HIS C C 1
ATOM 2699 O O . HIS C 1 93 ? 8.729 -24.780 7.547 1.00 28.30 93 HIS C O 1
ATOM 2706 N N . ARG C 1 94 ? 9.681 -26.129 6.036 1.00 25.37 94 ARG C N 1
ATOM 2707 C CA . ARG C 1 94 ? 10.115 -25.010 5.211 1.00 24.74 94 ARG C CA 1
ATOM 2708 C C . ARG C 1 94 ? 9.148 -24.694 4.079 1.00 29.22 94 ARG C C 1
ATOM 2709 O O . ARG C 1 94 ? 9.347 -23.697 3.376 1.00 27.76 94 ARG C O 1
ATOM 2717 N N . GLU C 1 95 ? 8.110 -25.509 3.884 1.00 25.52 95 GLU C N 1
ATOM 2718 C CA . GLU C 1 95 ? 7.139 -25.320 2.808 1.00 22.03 95 GLU C CA 1
ATOM 2719 C C . GLU C 1 95 ? 5.746 -25.166 3.410 1.00 23.39 95 GLU C C 1
ATOM 2720 O O . GLU C 1 95 ? 4.906 -26.072 3.307 1.00 21.03 95 GLU C O 1
ATOM 2726 N N . PRO C 1 96 ? 5.464 -24.023 4.034 1.00 19.09 96 PRO C N 1
ATOM 2727 C CA . PRO C 1 96 ? 4.166 -23.845 4.690 1.00 20.04 96 PRO C CA 1
ATOM 2728 C C . PRO C 1 96 ? 3.038 -23.713 3.684 1.00 23.24 96 PRO C C 1
ATOM 2729 O O . PRO C 1 96 ? 3.214 -23.202 2.574 1.00 21.68 96 PRO C O 1
ATOM 2733 N N . GLY C 1 97 ? 1.857 -24.164 4.100 1.00 22.22 97 GLY C N 1
ATOM 2734 C CA . GLY C 1 97 ? 0.681 -24.043 3.262 1.00 22.44 97 GLY C CA 1
ATOM 2735 C C . GLY C 1 97 ? 0.726 -24.882 2.007 1.00 24.89 97 GLY C C 1
ATOM 2736 O O . GLY C 1 97 ? 0.110 -24.515 1.003 1.00 26.11 97 GLY C O 1
ATOM 2737 N N . ARG C 1 98 ? 1.451 -25.997 2.030 1.00 21.55 98 ARG C N 1
ATOM 2738 C CA . ARG C 1 98 ? 1.578 -26.856 0.864 1.00 18.17 98 ARG C CA 1
ATOM 2739 C C . ARG C 1 98 ? 1.406 -28.304 1.290 1.00 17.57 98 ARG C C 1
ATOM 2740 O O . ARG C 1 98 ? 1.547 -28.649 2.466 1.00 20.14 98 ARG C O 1
ATOM 2748 N N . ILE C 1 99 ? 1.085 -29.149 0.315 1.00 20.59 99 ILE C N 1
ATOM 2749 C CA . ILE C 1 99 ? 1.113 -30.593 0.494 1.00 19.52 99 ILE C CA 1
ATOM 2750 C C . ILE C 1 99 ? 2.141 -31.159 -0.475 1.00 22.07 99 ILE C C 1
ATOM 2751 O O . ILE C 1 99 ? 2.462 -30.555 -1.502 1.00 23.31 99 ILE C O 1
ATOM 2756 N N . ASN C 1 100 ? 2.664 -32.332 -0.142 1.00 18.56 100 ASN C N 1
ATOM 2757 C CA . ASN C 1 100 ? 3.636 -32.995 -0.997 1.00 20.10 100 ASN C CA 1
ATOM 2758 C C . ASN C 1 100 ? 2.944 -34.020 -1.890 1.00 19.88 100 ASN C C 1
ATOM 2759 O O . ASN C 1 100 ? 1.773 -34.358 -1.708 1.00 19.79 100 ASN C O 1
ATOM 2764 N N . ASP C 1 101 ? 3.690 -34.493 -2.887 1.00 21.37 101 ASP C N 1
ATOM 2765 C CA . ASP C 1 101 ? 3.213 -35.481 -3.847 1.00 19.89 101 ASP C CA 1
ATOM 2766 C C . ASP C 1 101 ? 4.123 -36.702 -3.853 1.00 26.65 101 ASP C C 1
ATOM 2767 O O . ASP C 1 101 ? 4.334 -37.333 -4.892 1.00 26.23 101 ASP C O 1
ATOM 2772 N N . ARG C 1 102 ? 4.664 -37.034 -2.684 1.00 25.71 102 ARG C N 1
ATOM 2773 C CA . ARG C 1 102 ? 5.617 -38.124 -2.559 1.00 26.14 102 ARG C CA 1
ATOM 2774 C C . ARG C 1 102 ? 4.975 -39.435 -2.999 1.00 26.67 102 ARG C C 1
ATOM 2775 O O . ARG C 1 102 ? 3.816 -39.714 -2.679 1.00 23.95 102 ARG C O 1
ATOM 2783 N N . ASP C 1 103 ? 5.738 -40.237 -3.749 1.00 24.90 103 ASP C N 1
ATOM 2784 C CA . ASP C 1 103 ? 5.324 -41.584 -4.152 1.00 24.25 103 ASP C CA 1
ATOM 2785 C C . ASP C 1 103 ? 4.047 -41.577 -4.986 1.00 27.43 103 ASP C C 1
ATOM 2786 O O . ASP C 1 103 ? 3.295 -42.553 -4.994 1.00 27.46 103 ASP C O 1
ATOM 2791 N N . GLY C 1 104 ? 3.791 -40.487 -5.705 1.00 27.24 104 GLY C N 1
ATOM 2792 C CA . GLY C 1 104 ? 2.560 -40.412 -6.462 1.00 30.82 104 GLY C CA 1
ATOM 2793 C C . GLY C 1 104 ? 1.314 -40.284 -5.621 1.00 21.02 104 GLY C C 1
ATOM 2794 O O . GLY C 1 104 ? 0.207 -40.440 -6.146 1.00 27.98 104 GLY C O 1
ATOM 2795 N N . GLY C 1 105 ? 1.460 -40.014 -4.326 1.00 21.30 105 GLY C N 1
ATOM 2796 C CA . GLY C 1 105 ? 0.324 -39.816 -3.453 1.00 21.86 105 GLY C CA 1
ATOM 2797 C C . GLY C 1 105 ? 0.252 -38.384 -2.973 1.00 19.64 105 GLY C C 1
ATOM 2798 O O . GLY C 1 105 ? 0.674 -37.465 -3.684 1.00 21.88 105 GLY C O 1
ATOM 2799 N N . ARG C 1 106 ? -0.286 -38.180 -1.773 1.00 18.19 106 ARG C N 1
ATOM 2800 C CA . ARG C 1 106 ? -0.373 -36.859 -1.171 1.00 17.99 106 ARG C CA 1
ATOM 2801 C C . ARG C 1 106 ? -0.005 -36.965 0.296 1.00 16.87 106 ARG C C 1
ATOM 2802 O O . ARG C 1 106 ? -0.338 -37.953 0.955 1.00 17.94 106 ARG C O 1
ATOM 2810 N N . GLY C 1 107 ? 0.671 -35.942 0.806 1.00 15.63 107 GLY C N 1
ATOM 2811 C CA . GLY C 1 107 ? 1.068 -35.938 2.200 1.00 18.17 107 GLY C CA 1
ATOM 2812 C C . GLY C 1 107 ? 1.133 -34.523 2.726 1.00 18.46 107 GLY C C 1
ATOM 2813 O O . GLY C 1 107 ? 1.298 -33.564 1.966 1.00 18.78 107 GLY C O 1
ATOM 2814 N N . VAL C 1 108 ? 0.993 -34.397 4.045 1.00 15.41 108 VAL C N 1
ATOM 2815 C CA . VAL C 1 108 ? 1.069 -33.089 4.682 1.00 16.21 108 VAL C CA 1
ATOM 2816 C C . VAL C 1 108 ? 1.430 -33.279 6.147 1.00 14.33 108 VAL C C 1
ATOM 2817 O O . VAL C 1 108 ? 1.081 -34.290 6.765 1.00 14.96 108 VAL C O 1
ATOM 2821 N N . TYR C 1 109 ? 2.132 -32.294 6.700 1.00 14.61 109 TYR C N 1
ATOM 2822 C CA . TYR C 1 109 ? 2.587 -32.290 8.081 1.00 13.96 109 TYR C CA 1
ATOM 2823 C C . TYR C 1 109 ? 1.850 -31.214 8.866 1.00 15.64 109 TYR C C 1
ATOM 2824 O O . TYR C 1 109 ? 1.496 -30.163 8.325 1.00 16.99 109 TYR C O 1
ATOM 2833 N N . PHE C 1 110 ? 1.643 -31.477 10.151 1.00 16.19 110 PHE C N 1
ATOM 2834 C CA . PHE C 1 110 ? 0.997 -30.532 11.052 1.00 16.44 110 PHE C CA 1
ATOM 2835 C C . PHE C 1 110 ? 1.441 -30.880 12.465 1.00 16.18 110 PHE C C 1
ATOM 2836 O O . PHE C 1 110 ? 2.205 -31.825 12.680 1.00 16.89 110 PHE C O 1
ATOM 2844 N N . GLU C 1 111 ? 0.979 -30.094 13.431 1.00 15.90 111 GLU C N 1
ATOM 2845 C CA . GLU C 1 111 ? 1.364 -30.286 14.819 1.00 17.47 111 GLU C CA 1
ATOM 2846 C C . GLU C 1 111 ? 0.138 -30.449 15.703 1.00 18.31 111 GLU C C 1
ATOM 2847 O O . GLU C 1 111 ? -0.924 -29.882 15.435 1.00 19.83 111 GLU C O 1
ATOM 2853 N N . ASP C 1 112 ? 0.293 -31.240 16.758 1.00 18.11 112 ASP C N 1
ATOM 2854 C CA . ASP C 1 112 ? -0.684 -31.278 17.830 1.00 18.61 112 ASP C CA 1
ATOM 2855 C C . ASP C 1 112 ? -0.430 -30.085 18.746 1.00 21.63 112 ASP C C 1
ATOM 2856 O O . ASP C 1 112 ? 0.542 -29.352 18.558 1.00 20.34 112 ASP C O 1
ATOM 2861 N N . PRO C 1 113 ? -1.292 -29.846 19.741 1.00 19.14 113 PRO C N 1
ATOM 2862 C CA . PRO C 1 113 ? -1.074 -28.683 20.621 1.00 22.60 113 PRO C CA 1
ATOM 2863 C C . PRO C 1 113 ? 0.279 -28.658 21.318 1.00 24.63 113 PRO C C 1
ATOM 2864 O O . PRO C 1 113 ? 0.747 -27.568 21.668 1.00 22.17 113 PRO C O 1
ATOM 2868 N N . SER C 1 114 ? 0.930 -29.801 21.524 1.00 20.12 114 SER C N 1
ATOM 2869 C CA . SER C 1 114 ? 2.226 -29.822 22.194 1.00 19.29 114 SER C CA 1
ATOM 2870 C C . SER C 1 114 ? 3.406 -29.763 21.231 1.00 20.75 114 SER C C 1
ATOM 2871 O O . SER C 1 114 ? 4.556 -29.823 21.681 1.00 21.48 114 SER C O 1
ATOM 2874 N N . GLY C 1 115 ? 3.163 -29.656 19.929 1.00 18.50 115 GLY C N 1
ATOM 2875 C CA . GLY C 1 115 ? 4.240 -29.454 18.984 1.00 20.62 115 GLY C CA 1
ATOM 2876 C C . GLY C 1 115 ? 4.861 -30.702 18.402 1.00 20.00 115 GLY C C 1
ATOM 2877 O O . GLY C 1 115 ? 5.925 -30.607 17.780 1.00 20.01 115 GLY C O 1
ATOM 2878 N N . HIS C 1 116 ? 4.253 -31.869 18.596 1.00 16.76 116 HIS C N 1
ATOM 2879 C CA . HIS C 1 116 ? 4.744 -33.069 17.936 1.00 17.05 116 HIS C CA 1
ATOM 2880 C C . HIS C 1 116 ? 4.554 -32.968 16.428 1.00 14.65 116 HIS C C 1
ATOM 2881 O O . HIS C 1 116 ? 3.605 -32.354 15.936 1.00 17.30 116 HIS C O 1
ATOM 2888 N N . ASN C 1 117 ? 5.485 -33.572 15.693 1.00 16.36 117 ASN C N 1
ATOM 2889 C CA . ASN C 1 117 ? 5.485 -33.514 14.233 1.00 16.59 117 ASN C CA 1
ATOM 2890 C C . ASN C 1 117 ? 4.595 -34.635 13.709 1.00 16.35 117 ASN C C 1
ATOM 2891 O O . ASN C 1 117 ? 5.011 -35.794 13.631 1.00 17.25 117 ASN C O 1
ATOM 2896 N N . MET C 1 118 ? 3.361 -34.289 13.360 1.00 14.10 118 MET C N 1
ATOM 2897 C CA . MET C 1 118 ? 2.399 -35.243 12.827 1.00 14.30 118 MET C CA 1
ATOM 2898 C C . MET C 1 118 ? 2.389 -35.186 11.307 1.00 14.96 118 MET C C 1
ATOM 2899 O O . MET C 1 118 ? 2.655 -34.146 10.704 1.00 16.64 118 MET C O 1
ATOM 2904 N N . GLU C 1 119 ? 2.070 -36.319 10.692 1.00 13.98 119 GLU C N 1
ATOM 2905 C CA . GLU C 1 119 ? 2.141 -36.451 9.246 1.00 14.16 119 GLU C CA 1
ATOM 2906 C C . GLU C 1 119 ? 1.029 -37.379 8.780 1.00 14.34 119 GLU C C 1
ATOM 2907 O O . GLU C 1 119 ? 0.744 -38.387 9.432 1.00 14.68 119 GLU C O 1
ATOM 2913 N N . ILE C 1 120 ? 0.403 -37.040 7.657 1.00 14.77 120 ILE C N 1
ATOM 2914 C CA . ILE C 1 120 ? -0.493 -37.971 6.981 1.00 14.69 120 ILE C CA 1
ATOM 2915 C C . ILE C 1 120 ? 0.005 -38.165 5.557 1.00 14.87 120 ILE C C 1
ATOM 2916 O O . ILE C 1 120 ? 0.604 -37.266 4.959 1.00 15.57 120 ILE C O 1
ATOM 2921 N N . MET C 1 121 ? -0.255 -39.353 5.016 1.00 15.06 121 MET C N 1
ATOM 2922 C CA . MET C 1 121 ? 0.218 -39.739 3.695 1.00 15.27 121 MET C CA 1
ATOM 2923 C C . MET C 1 121 ? -0.763 -40.745 3.114 1.00 15.49 121 MET C C 1
ATOM 2924 O O . MET C 1 121 ? -1.365 -41.531 3.850 1.00 15.76 121 MET C O 1
ATOM 2929 N N . THR C 1 122 ? -0.915 -40.728 1.788 1.00 15.95 122 THR C N 1
ATOM 2930 C CA . THR C 1 122 ? -1.837 -41.649 1.133 1.00 15.99 122 THR C CA 1
ATOM 2931 C C . THR C 1 122 ? -1.145 -42.851 0.506 1.00 17.42 122 THR C C 1
ATOM 2932 O O . THR C 1 122 ? -1.832 -43.786 0.083 1.00 18.36 122 THR C O 1
ATOM 2936 N N . ARG C 1 123 ? 0.185 -42.852 0.431 1.00 17.91 123 ARG C N 1
ATOM 2937 C CA . ARG C 1 123 ? 0.916 -43.974 -0.139 1.00 19.84 123 ARG C CA 1
ATOM 2938 C C . ARG C 1 123 ? 2.108 -44.277 0.758 1.00 19.37 123 ARG C C 1
ATOM 2939 O O . ARG C 1 123 ? 2.703 -43.353 1.331 1.00 19.10 123 ARG C O 1
ATOM 2947 N N . PRO C 1 124 ? 2.470 -45.548 0.903 1.00 18.52 124 PRO C N 1
ATOM 2948 C CA . PRO C 1 124 ? 3.644 -45.892 1.710 1.00 19.75 124 PRO C CA 1
ATOM 2949 C C . PRO C 1 124 ? 4.914 -45.283 1.136 1.00 19.28 124 PRO C C 1
ATOM 2950 O O . PRO C 1 124 ? 5.077 -45.151 -0.079 1.00 20.23 124 PRO C O 1
ATOM 2954 N N . TYR C 1 125 ? 5.818 -44.909 2.036 1.00 22.12 125 TYR C N 1
ATOM 2955 C CA . TYR C 1 125 ? 7.091 -44.328 1.633 1.00 18.41 125 TYR C CA 1
ATOM 2956 C C . TYR C 1 125 ? 7.876 -45.309 0.771 1.00 21.91 125 TYR C C 1
ATOM 2957 O O . TYR C 1 125 ? 8.042 -46.477 1.131 1.00 24.61 125 TYR C O 1
ATOM 2966 N N . GLY C 1 126 ? 8.353 -44.831 -0.374 1.00 20.56 126 GLY C N 1
ATOM 2967 C CA . GLY C 1 126 ? 9.080 -45.674 -1.298 1.00 24.62 126 GLY C CA 1
ATOM 2968 C C . GLY C 1 126 ? 8.226 -46.353 -2.343 1.00 27.55 126 GLY C C 1
ATOM 2969 O O . GLY C 1 126 ? 8.785 -47.033 -3.215 1.00 28.61 126 GLY C O 1
ATOM 2970 N N . SER C 1 127 ? 6.901 -46.182 -2.265 1.00 24.13 127 SER C N 1
ATOM 2971 C CA . SER C 1 127 ? 5.866 -46.535 -3.254 1.00 42.77 127 SER C CA 1
ATOM 2972 C C . SER C 1 127 ? 4.637 -47.041 -2.516 1.00 26.59 127 SER C C 1
ATOM 2973 O O . SER C 1 127 ? 3.723 -46.266 -2.238 1.00 25.01 127 SER C O 1
ATOM 2976 N N . ALA D 1 2 ? -30.186 -14.400 65.073 1.00 48.06 2 ALA D N 1
ATOM 2977 C CA . ALA D 1 2 ? -29.656 -14.046 63.763 1.00 37.84 2 ALA D CA 1
ATOM 2978 C C . ALA D 1 2 ? -28.254 -14.639 63.583 1.00 31.57 2 ALA D C 1
ATOM 2979 O O . ALA D 1 2 ? -27.341 -14.350 64.355 1.00 42.81 2 ALA D O 1
ATOM 2981 N N . VAL D 1 3 ? -28.094 -15.447 62.540 1.00 23.61 3 VAL D N 1
ATOM 2982 C CA . VAL D 1 3 ? -26.856 -16.182 62.297 1.00 19.99 3 VAL D CA 1
ATOM 2983 C C . VAL D 1 3 ? -25.863 -15.283 61.572 1.00 18.05 3 VAL D C 1
ATOM 2984 O O . VAL D 1 3 ? -26.151 -14.780 60.481 1.00 21.70 3 VAL D O 1
ATOM 2988 N N . GLU D 1 4 ? -24.694 -15.076 62.177 1.00 17.79 4 GLU D N 1
ATOM 2989 C CA . GLU D 1 4 ? -23.652 -14.220 61.622 1.00 17.42 4 GLU D CA 1
ATOM 2990 C C . GLU D 1 4 ? -22.497 -15.064 61.103 1.00 17.04 4 GLU D C 1
ATOM 2991 O O . GLU D 1 4 ? -22.152 -16.087 61.698 1.00 17.03 4 GLU D O 1
ATOM 2997 N N . LEU D 1 5 ? -21.889 -14.634 60.000 1.00 16.74 5 LEU D N 1
ATOM 2998 C CA . LEU D 1 5 ? -20.606 -15.195 59.586 1.00 16.36 5 LEU D CA 1
ATOM 2999 C C . LEU D 1 5 ? -19.513 -14.486 60.375 1.00 19.14 5 LEU D C 1
ATOM 3000 O O . LEU D 1 5 ? -19.310 -13.278 60.214 1.00 17.22 5 LEU D O 1
ATOM 3005 N N . ASN D 1 6 ? -18.817 -15.228 61.240 1.00 16.10 6 ASN D N 1
ATOM 3006 C CA . ASN D 1 6 ? -17.850 -14.620 62.149 1.00 15.98 6 ASN D CA 1
ATOM 3007 C C . ASN D 1 6 ? -16.426 -14.599 61.600 1.00 15.57 6 ASN D C 1
ATOM 3008 O O . ASN D 1 6 ? -15.706 -13.614 61.798 1.00 16.17 6 ASN D O 1
ATOM 3013 N N . HIS D 1 7 ? -15.984 -15.662 60.930 1.00 15.39 7 HIS D N 1
ATOM 3014 C CA . HIS D 1 7 ? -14.669 -15.623 60.309 1.00 15.93 7 HIS D CA 1
ATOM 3015 C C . HIS D 1 7 ? -14.594 -16.669 59.210 1.00 14.90 7 HIS D C 1
ATOM 3016 O O . HIS D 1 7 ? -15.401 -17.601 59.151 1.00 16.63 7 HIS D O 1
ATOM 3023 N N . THR D 1 8 ? -13.633 -16.464 58.315 1.00 16.14 8 THR D N 1
ATOM 3024 C CA . THR D 1 8 ? -13.369 -17.383 57.219 1.00 15.63 8 THR D CA 1
ATOM 3025 C C . THR D 1 8 ? -11.882 -17.318 56.905 1.00 16.79 8 THR D C 1
ATOM 3026 O O . THR D 1 8 ? -11.234 -16.290 57.121 1.00 18.96 8 THR D O 1
ATOM 3030 N N . ILE D 1 9 ? -11.339 -18.433 56.418 1.00 19.04 9 ILE D N 1
ATOM 3031 C CA . ILE D 1 9 ? -9.916 -18.550 56.113 1.00 16.16 9 ILE D CA 1
ATOM 3032 C C . ILE D 1 9 ? -9.687 -18.274 54.634 1.00 19.04 9 ILE D C 1
ATOM 3033 O O . ILE D 1 9 ? -10.464 -18.714 53.776 1.00 21.49 9 ILE D O 1
ATOM 3038 N N . VAL D 1 10 ? -8.623 -17.537 54.333 1.00 18.84 10 VAL D N 1
ATOM 3039 C CA . VAL D 1 10 ? -8.158 -17.339 52.965 1.00 17.69 10 VAL D CA 1
ATOM 3040 C C . VAL D 1 10 ? -6.710 -17.799 52.898 1.00 17.88 10 VAL D C 1
ATOM 3041 O O . VAL D 1 10 ? -5.848 -17.258 53.602 1.00 20.14 10 VAL D O 1
ATOM 3045 N N . LEU D 1 11 ? -6.447 -18.799 52.058 1.00 19.20 11 LEU D N 1
ATOM 3046 C CA . LEU D 1 11 ? -5.103 -19.336 51.892 1.00 21.99 11 LEU D CA 1
ATOM 3047 C C . LEU D 1 11 ? -4.310 -18.478 50.916 1.00 18.96 11 LEU D C 1
ATOM 3048 O O . LEU D 1 11 ? -4.806 -18.123 49.841 1.00 19.73 11 LEU D O 1
ATOM 3053 N N . VAL D 1 12 ? -3.071 -18.148 51.289 1.00 18.81 12 VAL D N 1
ATOM 3054 C CA . VAL D 1 12 ? -2.211 -17.287 50.487 1.00 19.29 12 VAL D CA 1
ATOM 3055 C C . VAL D 1 12 ? -0.781 -17.806 50.553 1.00 20.00 12 VAL D C 1
ATOM 3056 O O . VAL D 1 12 ? -0.428 -18.619 51.410 1.00 22.28 12 VAL D O 1
ATOM 3060 N N . LYS D 1 13 ? 0.049 -17.316 49.627 1.00 20.87 13 LYS D N 1
ATOM 3061 C CA . LYS D 1 13 ? 1.463 -17.684 49.633 1.00 22.16 13 LYS D CA 1
ATOM 3062 C C . LYS D 1 13 ? 2.164 -17.164 50.881 1.00 21.85 13 LYS D C 1
ATOM 3063 O O . LYS D 1 13 ? 3.042 -17.835 51.436 1.00 24.72 13 LYS D O 1
ATOM 3069 N N . ASP D 1 14 ? 1.794 -15.967 51.331 1.00 22.67 14 ASP D N 1
ATOM 3070 C CA . ASP D 1 14 ? 2.448 -15.302 52.455 1.00 21.81 14 ASP D CA 1
ATOM 3071 C C . ASP D 1 14 ? 1.367 -14.542 53.212 1.00 22.43 14 ASP D C 1
ATOM 3072 O O . ASP D 1 14 ? 0.891 -13.507 52.736 1.00 21.34 14 ASP D O 1
ATOM 3077 N N . LYS D 1 15 ? 0.978 -15.052 54.385 1.00 20.95 15 LYS D N 1
ATOM 3078 C CA . LYS D 1 15 ? -0.155 -14.465 55.098 1.00 18.24 15 LYS D CA 1
ATOM 3079 C C . LYS D 1 15 ? 0.133 -13.031 55.524 1.00 22.38 15 LYS D C 1
ATOM 3080 O O . LYS D 1 15 ? -0.764 -12.179 55.504 1.00 21.65 15 LYS D O 1
ATOM 3086 N N . ASP D 1 16 ? 1.379 -12.736 55.896 1.00 21.67 16 ASP D N 1
ATOM 3087 C CA . ASP D 1 16 ? 1.708 -11.377 56.312 1.00 22.12 16 ASP D CA 1
ATOM 3088 C C . ASP D 1 16 ? 1.706 -10.423 55.124 1.00 23.99 16 ASP D C 1
ATOM 3089 O O . ASP D 1 16 ? 1.213 -9.294 55.229 1.00 25.42 16 ASP D O 1
ATOM 3094 N N . ALA D 1 17 ? 2.251 -10.859 53.987 1.00 22.11 17 ALA D N 1
ATOM 3095 C CA . ALA D 1 17 ? 2.255 -10.020 52.793 1.00 23.72 17 ALA D CA 1
ATOM 3096 C C . ALA D 1 17 ? 0.836 -9.686 52.351 1.00 24.70 17 ALA D C 1
ATOM 3097 O O . ALA D 1 17 ? 0.526 -8.531 52.037 1.00 22.63 17 ALA D O 1
ATOM 3099 N N . SER D 1 18 ? -0.045 -10.688 52.324 1.00 21.79 18 SER D N 1
ATOM 3100 C CA . SER D 1 18 ? -1.404 -10.454 51.845 1.00 20.01 18 SER D CA 1
ATOM 3101 C C . SER D 1 18 ? -2.215 -9.637 52.842 1.00 19.72 18 SER D C 1
ATOM 3102 O O . SER D 1 18 ? -2.922 -8.702 52.453 1.00 19.23 18 SER D O 1
ATOM 3105 N N . ALA D 1 19 ? -2.134 -9.976 54.130 1.00 20.16 19 ALA D N 1
ATOM 3106 C CA . ALA D 1 19 ? -2.906 -9.240 55.125 1.00 18.71 19 ALA D CA 1
ATOM 3107 C C . ALA D 1 19 ? -2.465 -7.784 55.203 1.00 20.98 19 ALA D C 1
ATOM 3108 O O . ALA D 1 19 ? -3.300 -6.881 55.327 1.00 21.29 19 ALA D O 1
ATOM 3110 N N . THR D 1 20 ? -1.154 -7.535 55.136 1.00 21.31 20 THR D N 1
ATOM 3111 C CA . THR D 1 20 ? -0.664 -6.163 55.206 1.00 19.74 20 THR D CA 1
ATOM 3112 C C . THR D 1 20 ? -1.031 -5.382 53.950 1.00 21.74 20 THR D C 1
ATOM 3113 O O . THR D 1 20 ? -1.415 -4.210 54.033 1.00 23.78 20 THR D O 1
ATOM 3117 N N . PHE D 1 21 ? -0.914 -6.013 52.778 1.00 21.62 21 PHE D N 1
ATOM 3118 C CA . PHE D 1 21 ? -1.343 -5.367 51.541 1.00 19.74 21 PHE D CA 1
ATOM 3119 C C . PHE D 1 21 ? -2.803 -4.942 51.627 1.00 20.74 21 PHE D C 1
ATOM 3120 O O . PHE D 1 21 ? -3.155 -3.810 51.276 1.00 20.66 21 PHE D O 1
ATOM 3128 N N . MET D 1 22 ? -3.668 -5.839 52.106 1.00 20.28 22 MET D N 1
ATOM 3129 C CA . MET D 1 22 ? -5.093 -5.533 52.172 1.00 17.92 22 MET D CA 1
ATOM 3130 C C . MET D 1 22 ? -5.388 -4.476 53.230 1.00 20.73 22 MET D C 1
ATOM 3131 O O . MET D 1 22 ? -6.196 -3.570 52.998 1.00 19.59 22 MET D O 1
ATOM 3136 N N . ALA D 1 23 ? -4.752 -4.578 54.400 1.00 19.50 23 ALA D N 1
ATOM 3137 C CA . ALA D 1 23 ? -4.981 -3.595 55.454 1.00 19.05 23 ALA D CA 1
ATOM 3138 C C . ALA D 1 23 ? -4.528 -2.207 55.019 1.00 21.75 23 ALA D C 1
ATOM 3139 O O . ALA D 1 23 ? -5.253 -1.220 55.194 1.00 21.17 23 ALA D O 1
ATOM 3141 N N . ASP D 1 24 ? -3.325 -2.111 54.448 1.00 21.11 24 ASP D N 1
ATOM 3142 C CA . ASP D 1 24 ? -2.827 -0.824 53.972 1.00 25.46 24 ASP D CA 1
ATOM 3143 C C . ASP D 1 24 ? -3.741 -0.244 52.900 1.00 24.02 24 ASP D C 1
ATOM 3144 O O . ASP D 1 24 ? -4.115 0.933 52.956 1.00 24.69 24 ASP D O 1
ATOM 3149 N N . LEU D 1 25 ? -4.115 -1.062 51.913 1.00 20.97 25 LEU D N 1
ATOM 3150 C CA . LEU D 1 25 ? -4.929 -0.562 50.812 1.00 20.23 25 LEU D CA 1
ATOM 3151 C C . LEU D 1 25 ? -6.312 -0.139 51.290 1.00 20.81 25 LEU D C 1
ATOM 3152 O O . LEU D 1 25 ? -6.809 0.924 50.902 1.00 21.46 25 LEU D O 1
ATOM 3157 N N . LEU D 1 26 ? -6.945 -0.948 52.140 1.00 18.68 26 LEU D N 1
ATOM 3158 C CA . LEU D 1 26 ? -8.288 -0.640 52.612 1.00 19.22 26 LEU D CA 1
ATOM 3159 C C . LEU D 1 26 ? -8.310 0.410 53.716 1.00 20.45 26 LEU D C 1
ATOM 3160 O O . LEU D 1 26 ? -9.398 0.824 54.130 1.00 21.85 26 LEU D O 1
ATOM 3165 N N . GLY D 1 27 ? -7.150 0.850 54.199 1.00 21.21 27 GLY D N 1
ATOM 3166 C CA . GLY D 1 27 ? -7.114 1.870 55.229 1.00 22.50 27 GLY D CA 1
ATOM 3167 C C . GLY D 1 27 ? -7.415 1.367 56.621 1.00 23.83 27 GLY D C 1
ATOM 3168 O O . GLY D 1 27 ? -7.881 2.140 57.464 1.00 27.93 27 GLY D O 1
ATOM 3169 N N . LEU D 1 28 ? -7.162 0.093 56.887 1.00 22.72 28 LEU D N 1
ATOM 3170 C CA . LEU D 1 28 ? -7.468 -0.554 58.150 1.00 24.42 28 LEU D CA 1
ATOM 3171 C C . LEU D 1 28 ? -6.222 -0.656 59.018 1.00 24.54 28 LEU D C 1
ATOM 3172 O O . LEU D 1 28 ? -5.097 -0.523 58.525 1.00 27.36 28 LEU D O 1
ATOM 3177 N N . PRO D 1 29 ? -6.383 -0.877 60.325 1.00 25.61 29 PRO D N 1
ATOM 3178 C CA . PRO D 1 29 ? -5.211 -1.068 61.187 1.00 29.21 29 PRO D CA 1
ATOM 3179 C C . PRO D 1 29 ? -4.390 -2.273 60.757 1.00 28.67 29 PRO D C 1
ATOM 3180 O O . PRO D 1 29 ? -4.846 -3.137 60.004 1.00 27.24 29 PRO D O 1
ATOM 3184 N N . LYS D 1 30 ? -3.154 -2.314 61.245 1.00 29.24 30 LYS D N 1
ATOM 3185 C CA . LYS D 1 30 ? -2.274 -3.428 60.929 1.00 30.84 30 LYS D CA 1
ATOM 3186 C C . LYS D 1 30 ? -2.923 -4.742 61.357 1.00 28.23 30 LYS D C 1
ATOM 3187 O O . LYS D 1 30 ? -3.574 -4.801 62.407 1.00 29.87 30 LYS D O 1
ATOM 3193 N N . PRO D 1 31 ? -2.779 -5.805 60.567 1.00 27.82 31 PRO D N 1
ATOM 3194 C CA . PRO D 1 31 ? -3.400 -7.083 60.934 1.00 24.89 31 PRO D CA 1
ATOM 3195 C C . PRO D 1 31 ? -2.832 -7.630 62.234 1.00 28.48 31 PRO D C 1
ATOM 3196 O O . PRO D 1 31 ? -1.684 -7.367 62.599 1.00 29.60 31 PRO D O 1
ATOM 3200 N N . LYS D 1 32 ? -3.653 -8.409 62.928 1.00 25.66 32 LYS D N 1
ATOM 3201 C CA . LYS D 1 32 ? -3.277 -9.013 64.196 1.00 26.78 32 LYS D CA 1
ATOM 3202 C C . LYS D 1 32 ? -2.756 -10.419 63.947 1.00 31.10 32 LYS D C 1
ATOM 3203 O O . LYS D 1 32 ? -3.311 -11.163 63.133 1.00 29.42 32 LYS D O 1
ATOM 3209 N N . GLU D 1 33 ? -1.684 -10.781 64.643 1.00 28.12 33 GLU D N 1
ATOM 3210 C CA . GLU D 1 33 ? -1.165 -12.136 64.578 1.00 35.23 33 GLU D CA 1
ATOM 3211 C C . GLU D 1 33 ? -1.912 -12.987 65.598 1.00 37.54 33 GLU D C 1
ATOM 3212 O O . GLU D 1 33 ? -1.984 -12.629 66.779 1.00 36.16 33 GLU D O 1
ATOM 3218 N N . MET D 1 34 ? -2.468 -14.107 65.142 1.00 30.62 34 MET D N 1
ATOM 3219 C CA . MET D 1 34 ? -3.202 -15.031 66.009 1.00 34.45 34 MET D CA 1
ATOM 3220 C C . MET D 1 34 ? -2.881 -16.444 65.537 1.00 37.37 34 MET D C 1
ATOM 3221 O O . MET D 1 34 ? -3.454 -16.920 64.551 1.00 29.06 34 MET D O 1
ATOM 3226 N N . GLY D 1 35 ? -1.975 -17.113 66.247 1.00 35.63 35 GLY D N 1
ATOM 3227 C CA . GLY D 1 35 ? -1.539 -18.433 65.864 1.00 37.61 35 GLY D CA 1
ATOM 3228 C C . GLY D 1 35 ? -0.967 -18.434 64.462 1.00 29.73 35 GLY D C 1
ATOM 3229 O O . GLY D 1 35 ? -0.084 -17.640 64.126 1.00 37.80 35 GLY D O 1
ATOM 3230 N N . PRO D 1 36 ? -1.467 -19.329 63.612 1.00 29.42 36 PRO D N 1
ATOM 3231 C CA . PRO D 1 36 ? -0.973 -19.394 62.233 1.00 28.52 36 PRO D CA 1
ATOM 3232 C C . PRO D 1 36 ? -1.696 -18.436 61.302 1.00 27.70 36 PRO D C 1
ATOM 3233 O O . PRO D 1 36 ? -1.629 -18.596 60.080 1.00 26.26 36 PRO D O 1
ATOM 3237 N N . PHE D 1 37 ? -2.401 -17.452 61.854 1.00 23.22 37 PHE D N 1
ATOM 3238 C CA . PHE D 1 37 ? -3.232 -16.562 61.058 1.00 21.41 37 PHE D CA 1
ATOM 3239 C C . PHE D 1 37 ? -2.769 -15.118 61.184 1.00 21.61 37 PHE D C 1
ATOM 3240 O O . PHE D 1 37 ? -2.291 -14.686 62.237 1.00 24.68 37 PHE D O 1
ATOM 3248 N N . ALA D 1 38 ? -2.926 -14.376 60.090 1.00 18.44 38 ALA D N 1
ATOM 3249 C CA . ALA D 1 38 ? -2.886 -12.920 60.098 1.00 19.32 38 ALA D CA 1
ATOM 3250 C C . ALA D 1 38 ? -4.318 -12.438 59.908 1.00 23.50 38 ALA D C 1
ATOM 3251 O O . ALA D 1 38 ? -4.932 -12.710 58.870 1.00 21.50 38 ALA D O 1
ATOM 3253 N N . VAL D 1 39 ? -4.846 -11.737 60.905 1.00 20.19 39 VAL D N 1
ATOM 3254 C CA . VAL D 1 39 ? -6.279 -11.486 61.019 1.00 19.39 39 VAL D CA 1
ATOM 3255 C C . VAL D 1 39 ? -6.593 -10.095 60.486 1.00 22.06 39 VAL D C 1
ATOM 3256 O O . VAL D 1 39 ? -6.041 -9.096 60.963 1.00 22.75 39 VAL D O 1
ATOM 3260 N N . LEU D 1 40 ? -7.499 -10.033 59.511 1.00 20.04 40 LEU D N 1
ATOM 3261 C CA . LEU D 1 40 ? -8.019 -8.782 58.968 1.00 19.61 40 LEU D CA 1
ATOM 3262 C C . LEU D 1 40 ? -9.452 -8.623 59.461 1.00 19.70 40 LEU D C 1
ATOM 3263 O O . LEU D 1 40 ? -10.354 -9.328 58.997 1.00 18.86 40 LEU D O 1
ATOM 3268 N N . GLN D 1 41 ? -9.663 -7.699 60.394 1.00 19.92 41 GLN D N 1
ATOM 3269 C CA . GLN D 1 41 ? -10.972 -7.495 60.997 1.00 18.18 41 GLN D CA 1
ATOM 3270 C C . GLN D 1 41 ? -11.761 -6.481 60.177 1.00 19.02 41 GLN D C 1
ATOM 3271 O O . GLN D 1 41 ? -11.303 -5.351 59.970 1.00 21.37 41 GLN D O 1
ATOM 3277 N N . LEU D 1 42 ? -12.942 -6.879 59.715 1.00 17.21 42 LEU D N 1
ATOM 3278 C CA . LEU D 1 42 ? -13.849 -5.963 59.041 1.00 18.01 42 LEU D CA 1
ATOM 3279 C C . LEU D 1 42 ? -14.896 -5.444 60.025 1.00 18.57 42 LEU D C 1
ATOM 3280 O O . LEU D 1 42 ? -15.064 -5.959 61.133 1.00 19.68 42 LEU D O 1
ATOM 3285 N N . ALA D 1 43 ? -15.619 -4.408 59.594 1.00 17.11 43 ALA D N 1
ATOM 3286 C CA . ALA D 1 43 ? -16.473 -3.661 60.511 1.00 17.52 43 ALA D CA 1
ATOM 3287 C C . ALA D 1 43 ? -17.734 -4.429 60.896 1.00 19.91 43 ALA D C 1
ATOM 3288 O O . ALA D 1 43 ? -18.287 -4.199 61.980 1.00 22.45 43 ALA D O 1
ATOM 3290 N N . ASN D 1 44 ? -18.211 -5.323 60.035 1.00 18.15 44 ASN D N 1
ATOM 3291 C CA . ASN D 1 44 ? -19.483 -6.005 60.277 1.00 16.77 44 ASN D CA 1
ATOM 3292 C C . ASN D 1 44 ? -19.295 -7.348 60.982 1.00 21.27 44 ASN D C 1
ATOM 3293 O O . ASN D 1 44 ? -19.899 -8.356 60.618 1.00 17.42 44 ASN D O 1
ATOM 3298 N N . ASP D 1 45 ? -18.462 -7.351 62.024 1.00 20.54 45 ASP D N 1
ATOM 3299 C CA . ASP D 1 45 ? -18.312 -8.502 62.920 1.00 22.87 45 ASP D CA 1
ATOM 3300 C C . ASP D 1 45 ? -17.889 -9.761 62.165 1.00 18.19 45 ASP D C 1
ATOM 3301 O O . ASP D 1 45 ? -18.337 -10.870 62.468 1.00 18.42 45 ASP D O 1
ATOM 3306 N N . VAL D 1 46 ? -17.013 -9.595 61.182 1.00 17.76 46 VAL D N 1
ATOM 3307 C CA . VAL D 1 46 ? -16.449 -10.726 60.454 1.00 15.70 46 VAL D CA 1
ATOM 3308 C C . VAL D 1 46 ? -14.976 -10.439 60.200 1.00 16.75 46 VAL D C 1
ATOM 3309 O O . VAL D 1 46 ? -14.587 -9.290 59.961 1.00 19.09 46 VAL D O 1
ATOM 3313 N N . SER D 1 47 ? -14.153 -11.481 60.284 1.00 17.87 47 SER D N 1
ATOM 3314 C CA . SER D 1 47 ? -12.723 -11.371 60.052 1.00 16.25 47 SER D CA 1
ATOM 3315 C C . SER D 1 47 ? -12.297 -12.351 58.972 1.00 15.88 47 SER D C 1
ATOM 3316 O O . SER D 1 47 ? -12.845 -13.452 58.855 1.00 19.90 47 SER D O 1
ATOM 3319 N N . ILE D 1 48 ? -11.308 -11.944 58.185 1.00 17.02 48 ILE D N 1
ATOM 3320 C CA . ILE D 1 48 ? -10.624 -12.836 57.261 1.00 16.27 48 ILE D CA 1
ATOM 3321 C C . ILE D 1 48 ? -9.344 -13.305 57.930 1.00 16.74 48 ILE D C 1
ATOM 3322 O O . ILE D 1 48 ? -8.534 -12.485 58.382 1.00 20.12 48 ILE D O 1
ATOM 3327 N N . LEU D 1 49 ? -9.163 -14.618 57.999 1.00 17.01 49 LEU D N 1
ATOM 3328 C CA . LEU D 1 49 ? -7.970 -15.219 58.589 1.00 19.68 49 LEU D CA 1
ATOM 3329 C C . LEU D 1 49 ? -7.056 -15.643 57.444 1.00 16.47 49 LEU D C 1
ATOM 3330 O O . LEU D 1 49 ? -7.266 -16.689 56.824 1.00 18.39 49 LEU D O 1
ATOM 3335 N N . PHE D 1 50 ? -6.041 -14.831 57.162 1.00 17.49 50 PHE D N 1
ATOM 3336 C CA . PHE D 1 50 ? -5.055 -15.191 56.153 1.00 17.06 50 PHE D CA 1
ATOM 3337 C C . PHE D 1 50 ? -4.106 -16.240 56.719 1.00 20.73 50 PHE D C 1
ATOM 3338 O O . PHE D 1 50 ? -3.621 -16.108 57.848 1.00 19.34 50 PHE D O 1
ATOM 3346 N N . MET D 1 51 ? -3.853 -17.285 55.936 1.00 19.27 51 MET D N 1
ATOM 3347 C CA . MET D 1 51 ? -3.082 -18.437 56.380 1.00 18.19 51 MET D CA 1
ATOM 3348 C C . MET D 1 51 ? -2.124 -18.856 55.275 1.00 20.91 51 MET D C 1
ATOM 3349 O O . MET D 1 51 ? -2.484 -18.828 54.095 1.00 22.03 51 MET D O 1
ATOM 3354 N N . ASP D 1 52 ? -0.904 -19.239 55.658 1.00 20.99 52 ASP D N 1
ATOM 3355 C CA . ASP D 1 52 ? 0.078 -19.687 54.677 1.00 25.07 52 ASP D CA 1
ATOM 3356 C C . ASP D 1 52 ? -0.365 -20.995 54.035 1.00 23.01 52 ASP D C 1
ATOM 3357 O O . ASP D 1 52 ? -0.719 -21.955 54.727 1.00 28.12 52 ASP D O 1
ATOM 3362 N N . PHE D 1 53 ? -0.333 -21.032 52.707 1.00 26.63 53 PHE D N 1
ATOM 3363 C CA . PHE D 1 53 ? -0.654 -22.249 51.976 1.00 29.81 53 PHE D CA 1
ATOM 3364 C C . PHE D 1 53 ? 0.461 -23.271 52.160 1.00 38.08 53 PHE D C 1
ATOM 3365 O O . PHE D 1 53 ? 1.641 -22.958 51.973 1.00 37.21 53 PHE D O 1
ATOM 3373 N N . ARG D 1 54 ? 0.085 -24.497 52.527 1.00 35.38 54 ARG D N 1
ATOM 3374 C CA . ARG D 1 54 ? 1.039 -25.570 52.779 1.00 44.00 54 ARG D CA 1
ATOM 3375 C C . ARG D 1 54 ? 1.171 -26.556 51.627 1.00 50.53 54 ARG D C 1
ATOM 3376 O O . ARG D 1 54 ? 2.090 -27.384 51.647 1.00 57.53 54 ARG D O 1
ATOM 3384 N N . GLY D 1 55 ? 0.296 -26.494 50.632 1.00 38.69 55 GLY D N 1
ATOM 3385 C CA . GLY D 1 55 ? 0.383 -27.396 49.506 1.00 49.20 55 GLY D CA 1
ATOM 3386 C C . GLY D 1 55 ? 1.568 -27.089 48.608 1.00 56.63 55 GLY D C 1
ATOM 3387 O O . GLY D 1 55 ? 2.383 -26.200 48.857 1.00 55.72 55 GLY D O 1
ATOM 3388 N N . GLU D 1 56 ? 1.651 -27.858 47.525 1.00 64.77 56 GLU D N 1
ATOM 3389 C CA . GLU D 1 56 ? 2.744 -27.763 46.565 1.00 77.25 56 GLU D CA 1
ATOM 3390 C C . GLU D 1 56 ? 2.382 -26.939 45.339 1.00 75.43 56 GLU D C 1
ATOM 3391 O O . GLU D 1 56 ? 3.224 -26.193 44.830 1.00 80.32 56 GLU D O 1
ATOM 3397 N N . GLY D 1 57 ? 1.147 -27.052 44.856 1.00 68.12 57 GLY D N 1
ATOM 3398 C CA . GLY D 1 57 ? 0.729 -26.376 43.644 1.00 65.97 57 GLY D CA 1
ATOM 3399 C C . GLY D 1 57 ? 0.461 -24.902 43.856 1.00 65.83 57 GLY D C 1
ATOM 3400 O O . GLY D 1 57 ? 1.036 -24.258 44.741 1.00 65.89 57 GLY D O 1
ATOM 3401 N N . ASP D 1 58 ? -0.427 -24.357 43.034 1.00 57.00 58 ASP D N 1
ATOM 3402 C CA . ASP D 1 58 ? -0.745 -22.939 43.070 1.00 56.31 58 ASP D CA 1
ATOM 3403 C C . ASP D 1 58 ? -1.992 -22.669 43.903 1.00 43.32 58 ASP D C 1
ATOM 3404 O O . ASP D 1 58 ? -2.765 -23.572 44.232 1.00 43.75 58 ASP D O 1
ATOM 3409 N N . ILE D 1 59 ? -2.172 -21.393 44.242 1.00 45.44 59 ILE D N 1
ATOM 3410 C CA . ILE D 1 59 ? -3.345 -20.959 44.988 1.00 38.99 59 ILE D CA 1
ATOM 3411 C C . ILE D 1 59 ? -4.569 -21.031 44.087 1.00 37.13 59 ILE D C 1
ATOM 3412 O O . ILE D 1 59 ? -4.529 -20.607 42.925 1.00 35.58 59 ILE D O 1
ATOM 3417 N N . VAL D 1 60 ? -5.662 -21.574 44.613 1.00 33.68 60 VAL D N 1
ATOM 3418 C CA . VAL D 1 60 ? -6.953 -21.461 43.941 1.00 28.24 60 VAL D CA 1
ATOM 3419 C C . VAL D 1 60 ? -7.517 -20.085 44.275 1.00 28.06 60 VAL D C 1
ATOM 3420 O O . VAL D 1 60 ? -7.853 -19.824 45.439 1.00 30.55 60 VAL D O 1
ATOM 3424 N N . PRO D 1 61 ? -7.621 -19.175 43.308 1.00 29.90 61 PRO D N 1
ATOM 3425 C CA . PRO D 1 61 ? -8.063 -17.814 43.632 1.00 27.50 61 PRO D CA 1
ATOM 3426 C C . PRO D 1 61 ? -9.517 -17.787 44.072 1.00 29.78 61 PRO D C 1
ATOM 3427 O O . PRO D 1 61 ? -10.386 -18.418 43.464 1.00 32.25 61 PRO D O 1
ATOM 3431 N N . GLY D 1 62 ? -9.773 -17.046 45.150 1.00 22.94 62 GLY D N 1
ATOM 3432 C CA . GLY D 1 62 ? -11.108 -16.808 45.635 1.00 21.01 62 GLY D CA 1
ATOM 3433 C C . GLY D 1 62 ? -11.581 -15.402 45.322 1.00 18.71 62 GLY D C 1
ATOM 3434 O O . GLY D 1 62 ? -10.987 -14.676 44.523 1.00 20.02 62 GLY D O 1
ATOM 3435 N N . HIS D 1 63 ? -12.674 -15.021 45.979 1.00 18.85 63 HIS D N 1
ATOM 3436 C CA . HIS D 1 63 ? -13.275 -13.707 45.775 1.00 16.55 63 HIS D CA 1
ATOM 3437 C C . HIS D 1 63 ? -13.758 -13.175 47.113 1.00 15.25 63 HIS D C 1
ATOM 3438 O O . HIS D 1 63 ? -14.533 -13.843 47.802 1.00 17.63 63 HIS D O 1
ATOM 3445 N N . CYS D 1 64 ? -13.285 -11.986 47.482 1.00 15.40 64 CYS D N 1
ATOM 3446 C CA . CYS D 1 64 ? -13.788 -11.239 48.627 1.00 15.93 64 CYS D CA 1
ATOM 3447 C C . CYS D 1 64 ? -14.171 -9.848 48.154 1.00 15.06 64 CYS D C 1
ATOM 3448 O O . CYS D 1 64 ? -13.373 -9.175 47.492 1.00 16.39 64 CYS D O 1
ATOM 3451 N N . ALA D 1 65 ? -15.382 -9.420 48.485 1.00 15.01 65 ALA D N 1
ATOM 3452 C CA . ALA D 1 65 ? -15.864 -8.103 48.099 1.00 14.27 65 ALA D CA 1
ATOM 3453 C C . ALA D 1 65 ? -16.229 -7.308 49.340 1.00 15.65 65 ALA D C 1
ATOM 3454 O O . ALA D 1 65 ? -16.867 -7.830 50.262 1.00 16.61 65 ALA D O 1
ATOM 3456 N N . PHE D 1 66 ? -15.826 -6.042 49.349 1.00 16.33 66 PHE D N 1
ATOM 3457 C CA . PHE D 1 66 ? -15.949 -5.178 50.511 1.00 15.75 66 PHE D CA 1
ATOM 3458 C C . PHE D 1 66 ? -16.865 -4.005 50.199 1.00 15.47 66 PHE D C 1
ATOM 3459 O O . PHE D 1 66 ? -16.715 -3.353 49.158 1.00 17.05 66 PHE D O 1
ATOM 3467 N N . LEU D 1 67 ? -17.806 -3.738 51.101 1.00 16.78 67 LEU D N 1
ATOM 3468 C CA . LEU D 1 67 ? -18.692 -2.586 50.998 1.00 16.19 67 LEU D CA 1
ATOM 3469 C C . LEU D 1 67 ? -18.104 -1.457 51.833 1.00 17.30 67 LEU D C 1
ATOM 3470 O O . LEU D 1 67 ? -17.811 -1.643 53.019 1.00 18.02 67 LEU D O 1
ATOM 3475 N N . ILE D 1 68 ? -17.912 -0.296 51.204 1.00 18.86 68 ILE D N 1
ATOM 3476 C CA . ILE D 1 68 ? -17.215 0.828 51.815 1.00 19.78 68 ILE D CA 1
ATOM 3477 C C . ILE D 1 68 ? -18.012 2.103 51.560 1.00 18.57 68 ILE D C 1
ATOM 3478 O O . ILE D 1 68 ? -18.929 2.140 50.740 1.00 20.04 68 ILE D O 1
ATOM 3483 N N . SER D 1 69 ? -17.652 3.155 52.293 1.00 22.39 69 SER D N 1
ATOM 3484 C CA . SER D 1 69 ? -18.290 4.449 52.117 1.00 22.81 69 SER D CA 1
ATOM 3485 C C . SER D 1 69 ? -17.736 5.156 50.882 1.00 22.75 69 SER D C 1
ATOM 3486 O O . SER D 1 69 ? -16.708 4.771 50.318 1.00 22.19 69 SER D O 1
ATOM 3489 N N . ASP D 1 70 ? -18.429 6.223 50.472 1.00 23.27 70 ASP D N 1
ATOM 3490 C CA . ASP D 1 70 ? -17.976 7.002 49.323 1.00 26.74 70 ASP D CA 1
ATOM 3491 C C . ASP D 1 70 ? -16.612 7.633 49.578 1.00 23.36 70 ASP D C 1
ATOM 3492 O O . ASP D 1 70 ? -15.733 7.598 48.708 1.00 24.28 70 ASP D O 1
ATOM 3497 N N . GLU D 1 71 ? -16.417 8.212 50.764 1.00 25.77 71 GLU D N 1
ATOM 3498 C CA . GLU D 1 71 ? -15.128 8.819 51.082 1.00 27.07 71 GLU D CA 1
ATOM 3499 C C . GLU D 1 71 ? -14.024 7.771 51.104 1.00 25.09 71 GLU D C 1
ATOM 3500 O O . GLU D 1 71 ? -12.898 8.032 50.663 1.00 25.14 71 GLU D O 1
ATOM 3506 N N . GLU D 1 72 ? -14.331 6.573 51.607 1.00 22.48 72 GLU D N 1
ATOM 3507 C CA . GLU D 1 72 ? -13.344 5.500 51.603 1.00 20.91 72 GLU D CA 1
ATOM 3508 C C . GLU D 1 72 ? -13.004 5.049 50.187 1.00 21.67 72 GLU D C 1
ATOM 3509 O O . GLU D 1 72 ? -11.851 4.694 49.918 1.00 20.75 72 GLU D O 1
ATOM 3515 N N . PHE D 1 73 ? -13.973 5.058 49.267 1.00 19.89 73 PHE D N 1
ATOM 3516 C CA . PHE D 1 73 ? -13.646 4.718 47.885 1.00 19.15 73 PHE D CA 1
ATOM 3517 C C . PHE D 1 73 ? -12.634 5.699 47.308 1.00 21.13 73 PHE D C 1
ATOM 3518 O O . PHE D 1 73 ? -11.682 5.290 46.633 1.00 21.49 73 PHE D O 1
ATOM 3526 N N . ASP D 1 74 ? -12.825 6.997 47.560 1.00 23.95 74 ASP D N 1
ATOM 3527 C CA . ASP D 1 74 ? -11.870 7.988 47.075 1.00 24.65 74 ASP D CA 1
ATOM 3528 C C . ASP D 1 74 ? -10.482 7.735 47.648 1.00 25.82 74 ASP D C 1
ATOM 3529 O O . ASP D 1 74 ? -9.476 7.854 46.938 1.00 24.43 74 ASP D O 1
ATOM 3534 N N . GLN D 1 75 ? -10.410 7.358 48.926 1.00 20.62 75 GLN D N 1
ATOM 3535 C CA . GLN D 1 75 ? -9.121 7.096 49.556 1.00 22.23 75 GLN D CA 1
ATOM 3536 C C . GLN D 1 75 ? -8.499 5.806 49.033 1.00 23.11 75 GLN D C 1
ATOM 3537 O O . GLN D 1 75 ? -7.302 5.762 48.729 1.00 23.30 75 GLN D O 1
ATOM 3543 N N . ILE D 1 76 ? -9.295 4.739 48.932 1.00 20.56 76 ILE D N 1
ATOM 3544 C CA . ILE D 1 76 ? -8.753 3.442 48.535 1.00 19.51 76 ILE D CA 1
ATOM 3545 C C . ILE D 1 76 ? -8.388 3.443 47.055 1.00 22.41 76 ILE D C 1
ATOM 3546 O O . ILE D 1 76 ? -7.307 2.983 46.666 1.00 21.46 76 ILE D O 1
ATOM 3551 N N . PHE D 1 77 ? -9.286 3.947 46.204 1.00 19.92 77 PHE D N 1
ATOM 3552 C CA . PHE D 1 77 ? -8.956 4.054 44.788 1.00 22.35 77 PHE D CA 1
ATOM 3553 C C . PHE D 1 77 ? -7.791 5.007 44.566 1.00 22.14 77 PHE D C 1
ATOM 3554 O O . PHE D 1 77 ? -6.977 4.792 43.660 1.00 22.44 77 PHE D O 1
ATOM 3562 N N . GLY D 1 78 ? -7.681 6.048 45.395 1.00 23.71 78 GLY D N 1
ATOM 3563 C CA . GLY D 1 78 ? -6.509 6.906 45.338 1.00 25.57 78 GLY D CA 1
ATOM 3564 C C . GLY D 1 78 ? -5.221 6.143 45.582 1.00 26.95 78 GLY D C 1
ATOM 3565 O O . GLY D 1 78 ? -4.212 6.379 44.913 1.00 25.80 78 GLY D O 1
ATOM 3566 N N . ARG D 1 79 ? -5.240 5.212 46.539 1.00 22.21 79 ARG D N 1
ATOM 3567 C CA . ARG D 1 79 ? -4.059 4.394 46.787 1.00 22.15 79 ARG D CA 1
ATOM 3568 C C . ARG D 1 79 ? -3.824 3.396 45.663 1.00 25.92 79 ARG D C 1
ATOM 3569 O O . ARG D 1 79 ? -2.673 3.055 45.370 1.00 26.09 79 ARG D O 1
ATOM 3577 N N . ILE D 1 80 ? -4.895 2.916 45.026 1.00 23.81 80 ILE D N 1
ATOM 3578 C CA . ILE D 1 80 ? -4.742 2.023 43.881 1.00 23.25 80 ILE D CA 1
ATOM 3579 C C . ILE D 1 80 ? -4.015 2.729 42.742 1.00 27.88 80 ILE D C 1
ATOM 3580 O O . ILE D 1 80 ? -3.071 2.187 42.154 1.00 28.76 80 ILE D O 1
ATOM 3585 N N . ARG D 1 81 ? -4.439 3.950 42.412 1.00 25.21 81 ARG D N 1
ATOM 3586 C CA . ARG D 1 81 ? -3.805 4.661 41.305 1.00 24.21 81 ARG D CA 1
ATOM 3587 C C . ARG D 1 81 ? -2.392 5.107 41.660 1.00 30.34 81 ARG D C 1
ATOM 3588 O O . ARG D 1 81 ? -1.467 4.962 40.852 1.00 32.18 81 ARG D O 1
ATOM 3596 N N . GLU D 1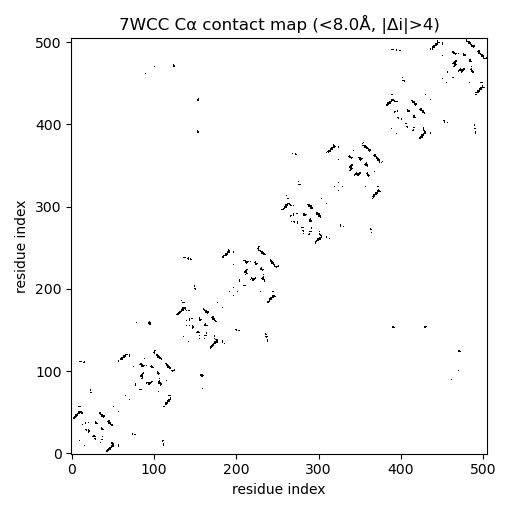 82 ? -2.203 5.682 42.852 1.00 32.40 82 GLU D N 1
ATOM 3597 C CA . GLU D 1 82 ? -0.878 6.187 43.197 1.00 32.97 82 GLU D CA 1
ATOM 3598 C C . GLU D 1 82 ? 0.129 5.053 43.338 1.00 35.63 82 GLU D C 1
ATOM 3599 O O . GLU D 1 82 ? 1.321 5.248 43.074 1.00 37.13 82 GLU D O 1
ATOM 3605 N N . GLY D 1 83 ? -0.325 3.868 43.738 1.00 27.13 83 GLY D N 1
ATOM 3606 C CA . GLY D 1 83 ? 0.541 2.718 43.870 1.00 31.01 83 GLY D CA 1
ATOM 3607 C C . GLY D 1 83 ? 0.743 1.933 42.598 1.00 30.57 83 GLY D C 1
ATOM 3608 O O . GLY D 1 83 ? 1.470 0.935 42.605 1.00 37.34 83 GLY D O 1
ATOM 3609 N N . GLY D 1 84 ? 0.123 2.356 41.498 1.00 27.91 84 GLY D N 1
ATOM 3610 C CA . GLY D 1 84 ? 0.216 1.617 40.251 1.00 33.32 84 GLY D CA 1
ATOM 3611 C C . GLY D 1 84 ? -0.369 0.227 40.325 1.00 33.32 84 GLY D C 1
ATOM 3612 O O . GLY D 1 84 ? 0.129 -0.687 39.659 1.00 31.16 84 GLY D O 1
ATOM 3613 N N . ILE D 1 85 ? -1.418 0.044 41.119 1.00 25.91 85 ILE D N 1
ATOM 3614 C CA . ILE D 1 85 ? -2.035 -1.265 41.298 1.00 24.30 85 ILE D CA 1
ATOM 3615 C C . ILE D 1 85 ? -2.947 -1.550 40.113 1.00 24.45 85 ILE D C 1
ATOM 3616 O O . ILE D 1 85 ? -3.828 -0.746 39.786 1.00 24.48 85 ILE D O 1
ATOM 3621 N N . GLU D 1 86 ? -2.733 -2.690 39.461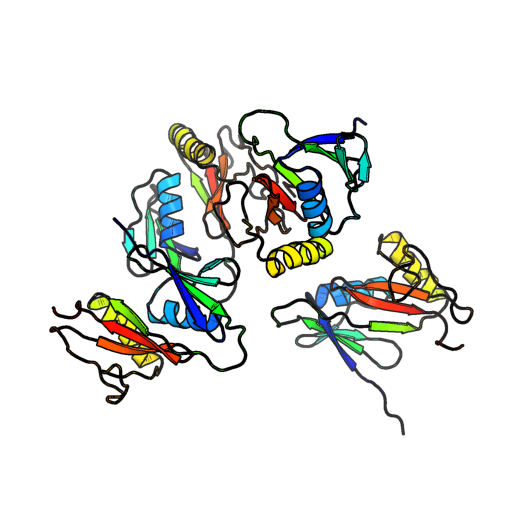 1.00 22.76 86 GLU D N 1
ATOM 3622 C CA . GLU D 1 86 ? -3.592 -3.076 38.351 1.00 23.54 86 GLU D CA 1
ATOM 3623 C C . GLU D 1 86 ? -5.012 -3.302 38.853 1.00 19.29 86 GLU D C 1
ATOM 3624 O O . GLU D 1 86 ? -5.226 -3.913 39.904 1.00 20.74 86 GLU D O 1
ATOM 3630 N N . HIS D 1 87 ? -5.988 -2.790 38.107 1.00 20.89 87 HIS D N 1
ATOM 3631 C CA . HIS D 1 87 ? -7.372 -2.865 38.547 1.00 19.50 87 HIS D CA 1
ATOM 3632 C C . HIS D 1 87 ? -8.290 -3.004 37.341 1.00 19.53 87 HIS D C 1
ATOM 3633 O O . HIS D 1 87 ? -7.895 -2.749 36.200 1.00 20.94 87 HIS D O 1
ATOM 3640 N N . TRP D 1 88 ? -9.525 -3.427 37.615 1.00 18.44 88 TRP D N 1
ATOM 3641 C CA . TRP D 1 88 ? -10.517 -3.693 36.583 1.00 20.97 88 TRP D CA 1
ATOM 3642 C C . TRP D 1 88 ? -11.890 -3.265 37.081 1.00 21.13 88 TRP D C 1
ATOM 3643 O O . TRP D 1 88 ? -12.148 -3.230 38.287 1.00 19.33 88 TRP D O 1
ATOM 3654 N N . ALA D 1 89 ? -12.775 -2.948 36.138 1.00 19.47 89 ALA D N 1
ATOM 3655 C CA . ALA D 1 89 ? -14.147 -2.604 36.480 1.00 17.41 89 ALA D CA 1
ATOM 3656 C C . ALA D 1 89 ? -15.035 -3.826 36.685 1.00 18.62 89 ALA D C 1
ATOM 3657 O O . ALA D 1 89 ? -16.143 -3.681 37.216 1.00 20.52 89 ALA D O 1
ATOM 3659 N N . ASP D 1 90 ? -14.585 -5.013 36.282 1.00 19.24 90 ASP D N 1
ATOM 3660 C CA . ASP D 1 90 ? -15.433 -6.194 36.220 1.00 21.85 90 ASP D CA 1
ATOM 3661 C C . ASP D 1 90 ? -14.738 -7.393 36.854 1.00 20.98 90 ASP D C 1
ATOM 3662 O O . ASP D 1 90 ? -13.510 -7.444 36.969 1.00 20.29 90 ASP D O 1
ATOM 3667 N N . CYS D 1 91 ? -15.559 -8.368 37.263 1.00 20.83 91 CYS D N 1
ATOM 3668 C CA . CYS D 1 91 ? -15.049 -9.560 37.933 1.00 24.76 91 CYS D CA 1
ATOM 3669 C C . CYS D 1 91 ? -14.167 -10.403 37.021 1.00 26.42 91 CYS D C 1
ATOM 3670 O O . CYS D 1 91 ? -13.220 -11.040 37.494 1.00 25.62 91 CYS D O 1
ATOM 3673 N N . TYR D 1 92 ? -14.450 -10.418 35.720 1.00 22.98 92 TYR D N 1
ATOM 3674 C CA . TYR D 1 92 ? -13.684 -11.220 34.776 1.00 22.80 92 TYR D CA 1
ATOM 3675 C C . TYR D 1 92 ? -12.467 -10.490 34.220 1.00 21.44 92 TYR D C 1
ATOM 3676 O O . TYR D 1 92 ? -11.752 -11.058 33.387 1.00 25.94 92 TYR D O 1
ATOM 3685 N N . HIS D 1 93 ? -12.226 -9.251 34.652 1.00 20.98 93 HIS D N 1
ATOM 3686 C CA . HIS D 1 93 ? -11.023 -8.495 34.293 1.00 23.33 93 HIS D CA 1
ATOM 3687 C C . HIS D 1 93 ? -10.949 -8.215 32.796 1.00 23.37 93 HIS D C 1
ATOM 3688 O O . HIS D 1 93 ? -9.863 -8.185 32.210 1.00 26.05 93 HIS D O 1
ATOM 3695 N N . ARG D 1 94 ? -12.104 -8.002 32.172 1.00 22.91 94 ARG D N 1
ATOM 3696 C CA . ARG D 1 94 ? -12.172 -7.633 30.767 1.00 23.88 94 ARG D CA 1
ATOM 3697 C C . ARG D 1 94 ? -12.193 -6.125 30.556 1.00 27.67 94 ARG D C 1
ATOM 3698 O O . ARG D 1 94 ? -12.088 -5.672 29.411 1.00 28.04 94 ARG D O 1
ATOM 3706 N N . GLU D 1 95 ? -12.312 -5.342 31.630 1.00 21.15 95 GLU D N 1
ATOM 3707 C CA . GLU D 1 95 ? -12.351 -3.883 31.565 1.00 22.66 95 GLU D CA 1
ATOM 3708 C C . GLU D 1 95 ? -11.233 -3.311 32.434 1.00 22.70 95 GLU D C 1
ATOM 3709 O O . GLU D 1 95 ? -11.489 -2.736 33.500 1.00 22.17 95 GLU D O 1
ATOM 3715 N N . PRO D 1 96 ? -9.983 -3.435 31.995 1.00 22.61 96 PRO D N 1
ATOM 3716 C CA . PRO D 1 96 ? -8.863 -2.962 32.816 1.00 22.11 96 PRO D CA 1
ATOM 3717 C C . PRO D 1 96 ? -8.790 -1.446 32.886 1.00 22.19 96 PRO D C 1
ATOM 3718 O O . PRO D 1 96 ? -9.207 -0.732 31.970 1.00 25.47 96 PRO D O 1
ATOM 3722 N N . GLY D 1 97 ? -8.253 -0.958 34.003 1.00 21.28 97 GLY D N 1
ATOM 3723 C CA . GLY D 1 97 ? -8.026 0.465 34.177 1.00 18.47 97 GLY D CA 1
ATOM 3724 C C . GLY D 1 97 ? -9.282 1.299 34.242 1.00 21.32 97 GLY D C 1
ATOM 3725 O O . GLY D 1 97 ? -9.244 2.494 33.929 1.00 23.09 97 GLY D O 1
ATOM 3726 N N . ARG D 1 98 ? -10.396 0.702 34.659 1.00 22.24 98 ARG D N 1
ATOM 3727 C CA . ARG D 1 98 ? -11.679 1.381 34.735 1.00 19.23 98 ARG D CA 1
ATOM 3728 C C . ARG D 1 98 ? -12.352 1.014 36.048 1.00 21.44 98 ARG D C 1
ATOM 3729 O O . ARG D 1 98 ? -12.019 0.008 36.679 1.00 23.20 98 ARG D O 1
ATOM 3737 N N . ILE D 1 99 ? -13.317 1.837 36.443 1.00 23.76 99 ILE D N 1
ATOM 3738 C CA . ILE D 1 99 ? -14.188 1.530 37.568 1.00 23.11 99 ILE D CA 1
ATOM 3739 C C . ILE D 1 99 ? -15.610 1.394 37.044 1.00 28.21 99 ILE D C 1
ATOM 3740 O O . ILE D 1 99 ? -15.959 1.909 35.979 1.00 25.78 99 ILE D O 1
ATOM 3745 N N . ASN D 1 100 ? -16.431 0.667 37.791 1.00 20.76 100 ASN D N 1
ATOM 3746 C CA . ASN D 1 100 ? -17.830 0.512 37.428 1.00 20.04 100 ASN D CA 1
ATOM 3747 C C . ASN D 1 100 ? -18.688 1.506 38.203 1.00 20.23 100 ASN D C 1
ATOM 3748 O O . ASN D 1 100 ? -18.253 2.101 39.191 1.00 22.85 100 ASN D O 1
ATOM 3753 N N . ASP D 1 101 ? -19.921 1.687 37.728 1.00 23.15 101 ASP D N 1
ATOM 3754 C CA . ASP D 1 101 ? -20.886 2.579 38.360 1.00 26.82 101 ASP D CA 1
ATOM 3755 C C . ASP D 1 101 ? -22.190 1.847 38.658 1.00 29.62 101 ASP D C 1
ATOM 3756 O O . ASP D 1 101 ? -23.266 2.450 38.645 1.00 32.02 101 ASP D O 1
ATOM 3761 N N . ARG D 1 102 ? -22.101 0.545 38.915 1.00 31.43 102 ARG D N 1
ATOM 3762 C CA . ARG D 1 102 ? -23.280 -0.273 39.164 1.00 35.00 102 ARG D CA 1
ATOM 3763 C C . ARG D 1 102 ? -23.997 0.175 40.435 1.00 30.16 102 ARG D C 1
ATOM 3764 O O . ARG D 1 102 ? -23.381 0.658 41.388 1.00 31.46 102 ARG D O 1
ATOM 3772 N N . ASP D 1 103 ? -25.327 0.054 40.414 1.00 26.96 103 ASP D N 1
ATOM 3773 C CA . ASP D 1 103 ? -26.169 0.265 41.592 1.00 27.85 103 ASP D CA 1
ATOM 3774 C C . ASP D 1 103 ? -26.100 1.699 42.106 1.00 30.50 103 ASP D C 1
ATOM 3775 O O . ASP D 1 103 ? -26.295 1.952 43.298 1.00 33.92 103 ASP D O 1
ATOM 3780 N N . GLY D 1 104 ? -25.821 2.648 41.216 1.00 30.60 104 GLY D N 1
ATOM 3781 C CA . GLY D 1 104 ? -25.693 4.035 41.616 1.00 32.83 104 GLY D CA 1
ATOM 3782 C C . GLY D 1 104 ? -24.483 4.345 42.462 1.00 31.86 104 GLY D C 1
ATOM 3783 O O . GLY D 1 104 ? -24.396 5.446 43.015 1.00 37.03 104 GLY D O 1
ATOM 3784 N N . GLY D 1 105 ? -23.552 3.405 42.596 1.00 26.30 105 GLY D N 1
ATOM 3785 C CA . GLY D 1 105 ? -22.333 3.637 43.341 1.00 25.43 105 GLY D CA 1
ATOM 3786 C C . GLY D 1 105 ? -21.088 3.577 42.482 1.00 25.49 105 GLY D C 1
ATOM 3787 O O . GLY D 1 105 ? -21.125 3.900 41.291 1.00 25.41 105 GLY D O 1
ATOM 3788 N N . ARG D 1 106 ? -19.975 3.169 43.088 1.00 20.81 106 ARG D N 1
ATOM 3789 C CA . ARG D 1 106 ? -18.709 2.990 42.394 1.00 20.82 106 ARG D CA 1
ATOM 3790 C C . ARG D 1 106 ? -18.067 1.705 42.889 1.00 22.06 106 ARG D C 1
ATOM 3791 O O . ARG D 1 106 ? -18.201 1.349 44.064 1.00 20.32 106 ARG D O 1
ATOM 3799 N N . GLY D 1 107 ? -17.386 1.006 41.988 1.00 19.14 107 GLY D N 1
ATOM 3800 C CA . GLY D 1 107 ? -16.732 -0.238 42.349 1.00 21.21 107 GLY D CA 1
ATOM 3801 C C . GLY D 1 107 ? -15.512 -0.478 41.489 1.00 20.42 107 GLY D C 1
ATOM 3802 O O . GLY D 1 107 ? -15.406 0.032 40.370 1.00 18.57 107 GLY D O 1
ATOM 3803 N N . VAL D 1 108 ? -14.584 -1.270 42.024 1.00 17.43 108 VAL D N 1
ATOM 3804 C CA . VAL D 1 108 ? -13.373 -1.611 41.287 1.00 17.37 108 VAL D CA 1
ATOM 3805 C C . VAL D 1 108 ? -12.807 -2.901 41.859 1.00 18.76 108 VAL D C 1
ATOM 3806 O O . VAL D 1 108 ? -12.989 -3.210 43.043 1.00 18.41 108 VAL D O 1
ATOM 3810 N N . TYR D 1 109 ? -12.130 -3.660 41.005 1.00 17.32 109 TYR D N 1
ATOM 3811 C CA . TYR D 1 109 ? -11.524 -4.935 41.347 1.00 16.91 109 TYR D CA 1
ATOM 3812 C C . TYR D 1 109 ? -10.008 -4.815 41.311 1.00 21.16 109 TYR D C 1
ATOM 3813 O O . TYR D 1 109 ? -9.446 -4.042 40.532 1.00 20.27 109 TYR D O 1
ATOM 3822 N N . PHE D 1 110 ? -9.351 -5.603 42.153 1.00 17.53 110 PHE D N 1
ATOM 3823 C CA . PHE D 1 110 ? -7.897 -5.664 42.201 1.00 15.60 110 PHE D CA 1
ATOM 3824 C C . PHE D 1 110 ? -7.521 -7.016 42.791 1.00 17.99 110 PHE D C 1
ATOM 3825 O O . PHE D 1 110 ? -8.388 -7.799 43.187 1.00 20.19 110 PHE D O 1
ATOM 3833 N N . GLU D 1 111 ? -6.223 -7.288 42.858 1.00 18.92 111 GLU D N 1
ATOM 3834 C CA . GLU D 1 111 ? -5.748 -8.561 43.375 1.00 16.85 111 GLU D CA 1
ATOM 3835 C C . GLU D 1 111 ? -4.789 -8.342 44.534 1.00 16.10 111 GLU D C 1
ATOM 3836 O O . GLU D 1 111 ? -4.077 -7.336 44.596 1.00 20.48 111 GLU D O 1
ATOM 3842 N N . ASP D 1 112 ? -4.796 -9.288 45.465 1.00 19.59 112 ASP D N 1
ATOM 3843 C CA . ASP D 1 112 ? -3.773 -9.353 46.493 1.00 18.50 112 ASP D CA 1
ATOM 3844 C C . ASP D 1 112 ? -2.539 -10.026 45.902 1.00 19.31 112 ASP D C 1
ATOM 3845 O O . ASP D 1 112 ? -2.569 -10.504 44.765 1.00 20.58 112 ASP D O 1
ATOM 3850 N N . PRO D 1 113 ? -1.424 -10.074 46.640 1.00 22.53 113 PRO D N 1
ATOM 3851 C CA . PRO D 1 113 ? -0.209 -10.695 46.080 1.00 21.30 113 PRO D CA 1
ATOM 3852 C C . PRO D 1 113 ? -0.383 -12.139 45.629 1.00 19.06 113 PRO D C 1
ATOM 3853 O O . PRO D 1 113 ? 0.386 -12.593 44.772 1.00 22.48 113 PRO D O 1
ATOM 3857 N N . SER D 1 114 ? -1.353 -12.877 46.166 1.00 19.27 114 SER D N 1
ATOM 3858 C CA . SER D 1 114 ? -1.559 -14.265 45.773 1.00 19.24 114 SER D CA 1
ATOM 3859 C C . SER D 1 114 ? -2.573 -14.432 44.647 1.00 20.64 114 SER D C 1
ATOM 3860 O O . SER D 1 114 ? -2.849 -15.567 44.247 1.00 22.84 114 SER D O 1
ATOM 3863 N N . GLY D 1 115 ? -3.129 -13.342 44.125 1.00 19.13 115 GLY D N 1
ATOM 3864 C CA . GLY D 1 115 ? -4.004 -13.419 42.975 1.00 20.88 115 GLY D CA 1
ATOM 3865 C C . GLY D 1 115 ? -5.474 -13.592 43.279 1.00 20.08 115 GLY D C 1
ATOM 3866 O O . GLY D 1 115 ? -6.249 -13.876 42.357 1.00 22.19 115 GLY D O 1
ATOM 3867 N N . HIS D 1 116 ? -5.888 -13.436 44.532 1.00 18.54 116 HIS D N 1
ATOM 3868 C CA . HIS D 1 116 ? -7.307 -13.471 44.843 1.00 16.51 116 HIS D CA 1
ATOM 3869 C C . HIS D 1 116 ? -8.013 -12.271 44.231 1.00 15.75 116 HIS D C 1
ATOM 3870 O O . HIS D 1 116 ? -7.454 -11.175 44.129 1.00 18.82 116 HIS D O 1
ATOM 3877 N N . ASN D 1 117 ? -9.261 -12.488 43.823 1.00 16.54 117 ASN D N 1
ATOM 3878 C CA . ASN D 1 117 ? -10.053 -11.452 43.168 1.00 18.98 117 ASN D CA 1
ATOM 3879 C C . ASN D 1 117 ? -10.727 -10.622 44.252 1.00 16.73 117 ASN D C 1
ATOM 3880 O O . ASN D 1 117 ? -11.753 -11.021 44.809 1.00 18.85 117 ASN D O 1
ATOM 3885 N N . MET D 1 118 ? -10.141 -9.471 44.561 1.00 15.65 118 MET D N 1
ATOM 3886 C CA . MET D 1 118 ? -10.673 -8.559 45.561 1.00 16.56 118 MET D CA 1
ATOM 3887 C C . MET D 1 118 ? -11.494 -7.471 44.883 1.00 16.93 118 MET D C 1
ATOM 3888 O O . MET D 1 118 ? -11.235 -7.095 43.738 1.00 17.47 118 MET D O 1
ATOM 3893 N N . GLU D 1 119 ? -12.485 -6.961 45.608 1.00 13.97 119 GLU D N 1
ATOM 3894 C CA . GLU D 1 119 ? -13.442 -6.019 45.048 1.00 15.39 119 GLU D CA 1
ATOM 3895 C C . GLU D 1 119 ? -13.877 -5.037 46.125 1.00 16.99 119 GLU D C 1
ATOM 3896 O O . GLU D 1 119 ? -14.071 -5.425 47.280 1.00 16.71 119 GLU D O 1
ATOM 3902 N N . ILE D 1 120 ? -14.032 -3.767 45.746 1.00 15.81 120 ILE D N 1
ATOM 3903 C CA . ILE D 1 120 ? -14.668 -2.785 46.616 1.00 15.63 120 ILE D CA 1
ATOM 3904 C C . ILE D 1 120 ? -15.869 -2.198 45.887 1.00 17.89 120 ILE D C 1
ATOM 3905 O O . ILE D 1 120 ? -15.906 -2.142 44.654 1.00 18.45 120 ILE D O 1
ATOM 3910 N N . MET D 1 121 ? -16.864 -1.783 46.670 1.00 18.07 121 MET D N 1
ATOM 3911 C CA . MET D 1 121 ? -18.138 -1.283 46.170 1.00 18.26 121 MET D CA 1
ATOM 3912 C C . MET D 1 121 ? -18.696 -0.304 47.193 1.00 17.76 121 MET D C 1
ATOM 3913 O O . MET D 1 121 ? -18.474 -0.460 48.396 1.00 18.90 121 MET D O 1
ATOM 3918 N N . THR D 1 122 ? -19.417 0.713 46.716 1.00 19.33 122 THR D N 1
ATOM 3919 C CA . THR D 1 122 ? -19.995 1.695 47.627 1.00 17.48 122 THR D CA 1
ATOM 3920 C C . THR D 1 122 ? -21.487 1.506 47.874 1.00 18.63 122 THR D C 1
ATOM 3921 O O . THR D 1 122 ? -22.033 2.156 48.772 1.00 19.13 122 THR D O 1
ATOM 3925 N N . ARG D 1 123 ? -22.157 0.643 47.118 1.00 18.72 123 ARG D N 1
ATOM 3926 C CA . ARG D 1 123 ? -23.578 0.385 47.304 1.00 18.87 123 ARG D CA 1
ATOM 3927 C C . ARG D 1 123 ? -23.829 -1.112 47.233 1.00 18.91 123 ARG D C 1
ATOM 3928 O O . ARG D 1 123 ? -23.138 -1.823 46.495 1.00 20.51 123 ARG D O 1
ATOM 3936 N N . PRO D 1 124 ? -24.803 -1.618 47.990 1.00 19.84 124 PRO D N 1
ATOM 3937 C CA . PRO D 1 124 ? -25.107 -3.053 47.924 1.00 23.15 124 PRO D CA 1
ATOM 3938 C C . PRO D 1 124 ? -25.526 -3.469 46.522 1.00 22.91 124 PRO D C 1
ATOM 3939 O O . PRO D 1 124 ? -26.190 -2.720 45.802 1.00 22.07 124 PRO D O 1
ATOM 3943 N N . TYR D 1 125 ? -25.116 -4.675 46.138 1.00 21.80 125 TYR D N 1
ATOM 3944 C CA . TYR D 1 125 ? -25.446 -5.200 44.820 1.00 23.72 125 TYR D CA 1
ATOM 3945 C C . TYR D 1 125 ? -26.956 -5.354 44.680 1.00 23.13 125 TYR D C 1
ATOM 3946 O O . TYR D 1 125 ? -27.621 -5.907 45.559 1.00 25.70 125 TYR D O 1
ATOM 3955 N N . GLY D 1 126 ? -27.502 -4.840 43.581 1.00 24.75 126 GLY D N 1
ATOM 3956 C CA . GLY D 1 126 ? -28.931 -4.886 43.363 1.00 25.91 126 GLY D CA 1
ATOM 3957 C C . GLY D 1 126 ? -29.699 -3.678 43.852 1.00 26.99 126 GLY D C 1
ATOM 3958 O O . GLY D 1 126 ? -30.927 -3.665 43.708 1.00 27.80 126 GLY D O 1
ATOM 3959 N N . SER D 1 127 ? -29.016 -2.720 44.492 1.00 25.49 127 SER D N 1
ATOM 3960 C CA . SER D 1 127 ? -29.451 -1.346 44.839 1.00 31.65 127 SER D CA 1
ATOM 3961 C C . SER D 1 127 ? -28.974 -1.010 46.247 1.00 34.99 127 SER D C 1
ATOM 3962 O O . SER D 1 127 ? -27.834 -0.594 46.441 1.00 31.30 127 SER D O 1
#

Nearest PDB structures (foldseek):
  7wcc-assembly2_D-3  TM=1.008E+00  e=2.835E-28  Streptomyces chartreusis
  6a4z-assembly1_B  TM=9.946E-01  e=9.640E-27  Streptomyces chartreusis
  6a52-assembly1_A  TM=9.683E-01  e=5.341E-21  Rhodococcus phenolicus
  7wb2-assembly1_C  TM=9.382E-01  e=1.039E-21  Streptomyces chartreusis
  6a4x-assembly1_A-2  TM=9.663E-01  e=6.400E-19  Streptomyces curacoi

Solvent-accessible surface area: 29276 Å² total; per-residue (Å²): 145,159,118,125,92,101,57,83,19,76,0,119,72,29,77,44,1,0,45,54,0,0,69,7,14,52,58,107,130,30,144,141,99,61,74,31,3,19,3,102,24,112,114,89,21,10,9,11,0,56,42,49,197,44,174,54,113,16,127,87,34,97,26,51,18,105,22,58,57,102,73,2,69,85,1,35,30,72,0,143,143,54,69,38,118,16,22,3,17,53,133,48,138,67,53,12,72,63,20,118,54,39,73,9,72,2,0,6,0,66,5,86,18,22,9,22,0,10,0,30,8,88,74,109,11,83,144,163,114,122,92,100,56,83,18,75,0,133,68,38,78,42,0,0,31,48,0,0,50,6,18,47,46,39,50,27,74,107,59,14,66,31,4,22,2,102,25,109,116,89,22,10,9,11,0,56,46,53,202,45,174,54,112,14,128,88,35,103,26,52,19,107,22,48,54,122,80,3,85,104,4,33,29,69,0,168,145,51,70,34,118,29,17,4,19,54,158,49,173,88,81,44,151,64,21,112,81,55,73,8,70,0,0,8,0,65,6,82,16,23,8,22,0,9,0,25,8,88,71,182,62,97,250,89,161,113,123,92,100,56,82,17,74,0,125,70,30,79,44,1,0,42,49,0,0,68,7,18,52,57,106,127,31,142,149,101,60,72,30,4,20,2,97,25,109,114,89,22,10,9,10,0,54,40,59,200,45,175,54,110,12,129,87,35,101,24,52,20,107,21,48,50,118,79,3,85,107,4,33,28,71,1,169,142,54,68,34,119,29,18,3,19,55,162,47,179,86,79,44,151,65,22,118,83,55,73,7,69,1,0,8,0,45,6,83,16,24,8,23,0,10,0,33,8,88,70,176,64,96,147,160,119,122,91,102,57,84,17,75,0,59,50,30,79,45,0,0,45,52,0,0,69,8,12,51,56,106,130,32,139,152,100,59,76,33,4,18,2,101,26,110,115,90,21,10,9,11,0,54,20,49,123,32,155,60,122,20,128,86,34,98,25,51,16,107,22,56,58,121,73,2,84,85,2,37,33,70,0,161,143,31,19,32,63,18,18,3,18,53,163,33,143,65,31,52,140,64,20,117,80,46,73,9,73,1,0,7,0,65,6,63,15,23,9,21,0,10,0,28,8,88,72,173,61,100

Secondary structure (DSSP, 8-state):
-----EEEEEES-HHHHHHHHHHHHTPPPPEEETTEEEEEETTTEEEEEEE--SSS-----EEEEE--HHHHHHHHHHHHHTT---BSSTTS-SBT--B-GGGS-EEEEE-TT--EEEEESS-TT-/-----EEEEEES-HHHHHHHHHHHHTPPPPEEETTEEEEEETTTEEEEEEE--SSS-----EEEEE--HHHHHHHHHHHHHTT--EESSTTS-SBT--B-GGGS-EEEEE-TT--EEEEESS-TT-/------EEEEEES-HHHHHHHHHHHHTPPPPEEETTEEEEEETTTEEEEEEE--SSS-----EEEEE--HHHHHHHHHHHHHTT--EESSTTS-SBT--B-GGGS-EEEEE-TT--EEEEESS-TT-/-----EEEEEES-HHHHHHHHHHHHTPPPPEEETTEEEEEETTTEEEEEEE--SSS-----EEEEE--HHHHHHHHHHHHHTT--EESSTTS-SBT--B-GGGS-EEEEE-TT--EEEEESS-TT-

Foldseek 3Di:
DDDAQEDEAEFQDQQQQQQVVCVLQVHDRFDDDPQFGWADDDPNYIYTYHHDPDDDAGDAAEDEEADAQVSCVRNVVCCVVVVFWKACDQVRPGTPDWDCAPNWIKIWGAGPRGHIYMYIHDDHPD/DDDAQEDEAEFQDQQQQQQVVCVLQVHPRFDDDPQFGWADDDPNYIYTYHYDDDDDAGDAAEDEEADAPVSCVRNVVCCVVVVFWKACDQVRPGTPDWDCAPNWIKMWGAGPRGHIYMYIHDDHPD/DDDDAQEDEAEFQDQQQQQQVVCVLQVHPRFDDDPQFGWADDDPNYIYTYHYDPDDDAGDAEEDEEADAPVSCCRNVVCCVVVVFWKACDQVRPGTPDWDCAPNWIKMWGAGPRGHIYMYIHDDHPD/DDDAQEDEAEFQDQQQQQQVVCVLQVHDRFDDDPQFGWADDDPNYIYTYHYDDDDDAGDAEEDEEADAQVSCCRNVVCCVVVVFWKACDQVRPGTPDWDCAPNWIKIWGAGPRGHIYMYIHDDHPD

Radius of gyration: 28.96 Å; Cα contacts (8 Å, |Δi|>4): 996; chains: 4; bounding box: 61×82×85 Å

Organism: Streptomyces chartreusis (NCBI:txid1969)

B-factor: mean 27.02, std 11.72, range [11.87, 92.49]

InterPro domains:
  IPR004360 Glyoxalase/fosfomycin resistance/dioxygenase domain [PF00903] (5-120)
  IPR018146 Glyoxalase I, conserved site [PS00934] (7-28)
  IPR029068 Glyoxalase/Bleomycin resistance protein/Dihydroxybiphenyl dioxygenase [G3DSA:3.10.180.10] (1-125)
  IPR029068 Glyoxalase/Bleomycin resistance protein/Dihydroxybiphenyl dioxygenase [SSF54593] (1-125)
  IPR037523 Vicinal oxygen chelate (VOC), core domain [PS51819] (4-123)